Protein 7FBC (pdb70)

Solvent-accessible surface area: 20737 Å² total; per-residue (Å²): 182,19,110,137,34,42,0,30,0,26,4,40,28,88,56,1,60,85,4,1,39,111,8,0,118,115,1,41,86,76,62,58,34,118,23,46,31,72,86,36,98,121,0,29,71,84,0,35,126,50,8,73,90,21,54,13,0,0,0,0,3,50,39,0,43,74,0,0,24,6,20,87,79,52,12,18,12,108,13,111,8,66,85,76,14,62,98,114,1,31,94,32,0,10,68,1,0,81,49,96,55,105,21,4,0,1,0,3,6,3,76,0,0,2,1,0,28,9,101,105,48,13,94,124,34,10,159,40,2,78,75,3,38,68,48,2,51,116,12,96,90,151,69,66,16,0,2,38,2,3,3,35,70,9,41,16,2,2,2,2,1,0,8,45,34,2,51,0,6,99,88,49,111,22,126,30,52,36,132,45,6,2,1,47,49,83,6,0,60,23,0,0,58,33,0,15,55,3,25,145,98,165,33,13,108,30,119,8,50,65,74,86,4,35,48,7,1,22,141,16,76,0,0,0,7,3,10,1,28,112,4,20,74,78,4,81,116,45,84,22,84,29,8,14,34,55,5,2,38,10,114,62,87,47,2,58,0,1,0,14,1,20,0,0,0,6,1,37,48,3,66,4,82,151,52,0,68,69,0,0,18,78,33,2,4,37,60,134,4,0,81,26,5,26,159,55,73,112,27,14,0,0,0,4,60,60,18,4,118,92,18,33,150,39,98,66,19,30,8,0,15,97,0,0,93,83,17,21,25,22,1,6,15,70,23,9,82,28,0,65,162,4,0,94,55,2,2,40,24,3,13,57,63,161,62,90,18,80,44,1,1,43,39,2,36,59,58,0,26,52,40,1,12,32,46,73,0,80,56,19,0,96,70,1,39,125,47,147,68,118,77,28,41,63,35,0,92,34,0,46,68,0,53,172,74,61,98,22,63,98,132,54,10,51,43,3,6,0,0,0,0,41,117,12,68,49,33,40,89,123,28,29,157,47,4,60,17,60,81,110,69,11,59,181,5,33,61,106,0,116,145,46,18,34,53,57,89,93,104,182,200

InterPro domains:
  IPR006059 Bacterial-type extracellular solute-binding protein [PF01547] (46-314)
  IPR006060 Maltose/Cyclodextrin ABC transporter, substrate-binding protein [PR00181] (36-54)
  IPR006060 Maltose/Cyclodextrin ABC transporter, substrate-binding protein [PR00181] (70-88)
  IPR006060 Maltose/Cyclodextrin ABC transporter, substrate-binding protein [PR00181] (130-149)
  IPR006060 Maltose/Cyclodextrin ABC transporter, substrate-binding protein [PR00181] (151-170)
  IPR006060 Maltose/Cyclodextrin ABC transporter, substrate-binding protein [PR00181] (171-190)
  IPR006060 Maltose/Cyclodextrin ABC transporter, substrate-binding protein [PR00181] (233-252)
  IPR006060 Maltose/Cyclodextrin ABC transporter, substrate-binding protein [PR00181] (299-320)
  IPR006060 Maltose/Cyclodextrin ABC transporter, substrate-binding protein [PR00181] (357-376)
  IPR006061 Solute-binding family 1, conserved site [PS01037] (133-150)

Radius of gyration: 25.0 Å; Cα contacts (8 Å, |Δi|>4): 881; chains: 1; bounding box: 36×74×67 Å

GO terms:
  GO:0042597 periplasmic space (C, EXP)
  GO:0005515 protein binding (F, IPI)
  GO:0030288 outer membrane-bounded periplasmic space (C, IDA)
  GO:0015768 maltose transport (P, IDA)
  GO:1901982 maltose binding (F, IDA)
  GO:0034289 detection of maltose stimulus (P, IMP)
  GO:0042956 maltodextrin transmembrane transport (P, IMP)
  GO:0015768 maltose transport (P, IMP)
  GO:0060326 cell chemotaxis (P, IMP)
  GO:0042597 periplasmic space (C, IDA)
  GO:0006974 DNA damage response (P, IEP)
  GO:0015768 maltose transport (P, IGI)
  GO:0043190 ATP-binding cassette (ABC) transporter complex (C, IGI)
  GO:0055052 ATP-binding cassette (ABC) transporter complex, substrate-binding subunit-containing (C, IGI)
  GO:0008643 carbohydrate transport (P, IGI)
  GO:0042956 maltodextrin transmembrane transport (P, IDA)
  GO:0016020 membrane (C, IDA)

Secondary structure (DSSP, 8-state):
-PPTTSEEEE--TTS-HHHHHHHHHHHHHHHS--EEEE--TTHHHHHHHHHTTT-S-SEEEEEGGGHHHHHHTT-BPPP---HHHHTTB-HHHHTTSEETTEE-SEEEEEE--EEEEETTT-SS--SBGGGHHHHHHHHHTTT-EEE----SSHHHHHHHHHHTT-EEEEEETTEEEEEEEESSSHHHHHHHHHHHHHHHTTSS-TT--HHHHHHHHHTT-EEEEEE-GGGHHHHHHHT--EEEEPPPBBTTBPP--EEEEEEEEEBTT-TTHHHHHHHIIIIITSHHHHHHHHHHS---EESBHHHHHHHTTSHHHHHHHHHHHTSEEPP-STTHHHHHHHHHHHHHHHHTTSS-HHHHHHHHHHHHHHHHHHHHHHHHHHHHHTSS-HHHHHHHHHHHHHHHTT-S-TTTHHHHHHHHHHHTT---HHHHHHTT--HHHHHHHHHHHHHHHHHHHS---

Structure (mmCIF, N/CA/C/O backbone):
data_7FBC
#
_entry.id   7FBC
#
_cell.length_a   61.629
_cell.length_b   77.137
_cell.length_c   94.884
_cell.angle_alpha   90.000
_cell.angle_beta   90.000
_cell.angle_gamma   90.000
#
_symmetry.space_group_name_H-M   'P 21 21 21'
#
loop_
_entity.id
_entity.type
_entity.pdbx_description
1 polymer 'Maltodextrin-binding protein,De novo design protein D22'
2 water water
#
loop_
_atom_site.group_PDB
_atom_site.id
_atom_site.type_symbol
_atom_site.label_atom_id
_atom_site.label_alt_id
_atom_site.label_comp_id
_atom_site.label_asym_id
_atom_site.label_entity_id
_atom_site.label_seq_id
_atom_site.pdbx_PDB_ins_code
_atom_site.Cartn_x
_atom_site.Cartn_y
_atom_site.Cartn_z
_atom_site.occupancy
_atom_site.B_iso_or_equiv
_atom_site.auth_seq_id
_atom_site.auth_comp_id
_atom_site.auth_asym_id
_atom_site.auth_atom_id
_atom_site.pdbx_PDB_model_num
ATOM 1 N N . LYS A 1 1 ? 3.590 2.255 -22.511 1.00 41.82 2 LYS A N 1
ATOM 2 C CA . LYS A 1 1 ? 2.854 2.497 -21.272 1.00 37.48 2 LYS A CA 1
ATOM 3 C C . LYS A 1 1 ? 2.988 3.953 -20.821 1.00 39.19 2 LYS A C 1
ATOM 4 O O . LYS A 1 1 ? 1.998 4.667 -20.683 1.00 44.51 2 LYS A O 1
ATOM 10 N N . ILE A 1 2 ? 4.213 4.387 -20.556 1.00 40.50 3 ILE A N 1
ATOM 11 C CA . ILE A 1 2 ? 4.475 5.806 -20.349 1.00 25.27 3 ILE A CA 1
ATOM 12 C C . ILE A 1 2 ? 4.620 6.460 -21.713 1.00 28.23 3 ILE A C 1
ATOM 13 O O . ILE A 1 2 ? 5.355 5.962 -22.575 1.00 27.92 3 ILE A O 1
ATOM 18 N N . GLU A 1 3 ? 3.937 7.581 -21.910 1.00 27.02 4 GLU A N 1
ATOM 19 C CA . GLU A 1 3 ? 3.894 8.205 -23.225 1.00 27.96 4 GLU A CA 1
ATOM 20 C C . GLU A 1 3 ? 5.214 8.894 -23.570 1.00 22.94 4 GLU A C 1
ATOM 21 O O . GLU A 1 3 ? 5.724 9.709 -22.804 1.00 21.81 4 GLU A O 1
ATOM 27 N N . GLU A 1 4 ? 5.756 8.605 -24.746 1.00 25.23 5 GLU A N 1
ATOM 28 C CA . GLU A 1 4 ? 6.986 9.274 -25.159 1.00 23.60 5 GLU A CA 1
ATOM 29 C C . GLU A 1 4 ? 6.683 10.677 -25.667 1.00 22.48 5 GLU A C 1
ATOM 30 O O . GLU A 1 4 ? 5.672 10.893 -26.340 1.00 24.62 5 GLU A O 1
ATOM 36 N N . GLY A 1 5 ? 7.571 11.623 -25.367 1.00 20.71 6 GLY A N 1
ATOM 37 C CA . GLY A 1 5 ? 7.488 12.963 -25.940 1.00 25.36 6 GLY A CA 1
ATOM 38 C C . GLY A 1 5 ? 6.744 13.991 -25.111 1.00 26.05 6 GLY A C 1
ATOM 39 O O . GLY A 1 5 ? 6.481 15.095 -25.603 1.00 22.86 6 GLY A O 1
ATOM 40 N N . LYS A 1 6 ? 6.376 13.656 -23.876 1.00 20.61 7 LYS A N 1
ATOM 41 C CA . LYS A 1 6 ? 5.764 14.585 -22.937 1.00 22.34 7 LYS A CA 1
ATOM 42 C C . LYS A 1 6 ? 6.201 14.138 -21.553 1.00 22.82 7 LYS A C 1
ATOM 43 O O . LYS A 1 6 ? 6.879 13.119 -21.402 1.00 25.71 7 LYS A O 1
ATOM 49 N N . LEU A 1 7 ? 5.841 14.920 -20.541 1.00 19.76 8 LEU A N 1
ATOM 50 C CA . LEU A 1 7 ? 6.222 14.629 -19.167 1.00 16.29 8 LEU A CA 1
ATOM 51 C C . LEU A 1 7 ? 4.977 14.544 -18.309 1.00 19.44 8 LEU A C 1
ATOM 52 O O . LEU A 1 7 ? 4.148 15.452 -18.341 1.00 20.92 8 LEU A O 1
ATOM 57 N N . VAL A 1 8 ? 4.863 13.476 -17.525 1.00 16.24 9 VAL A N 1
ATOM 58 C CA . VAL A 1 8 ? 3.822 13.342 -16.512 1.00 17.67 9 VAL A CA 1
ATOM 59 C C . VAL A 1 8 ? 4.500 13.399 -15.149 1.00 19.27 9 VAL A C 1
ATOM 60 O O . VAL A 1 8 ? 5.510 12.710 -14.916 1.00 13.39 9 VAL A O 1
ATOM 64 N N . ILE A 1 9 ? 3.997 14.273 -14.270 1.00 13.15 10 ILE A N 1
ATOM 65 C CA . ILE A 1 9 ? 4.621 14.546 -12.976 1.00 14.77 10 ILE A CA 1
ATOM 66 C C . ILE A 1 9 ? 3.604 14.287 -11.880 1.00 22.84 10 ILE A C 1
ATOM 67 O O . ILE A 1 9 ? 2.471 14.774 -11.972 1.00 17.84 10 ILE A O 1
ATOM 72 N N . TRP A 1 10 ? 4.011 13.567 -10.827 1.00 14.04 11 TRP A N 1
ATOM 73 C CA . TRP A 1 10 ? 3.169 13.371 -9.647 1.00 14.77 11 TRP A CA 1
ATOM 74 C C . TRP A 1 10 ? 3.754 14.160 -8.480 1.00 17.23 11 TRP A C 1
ATOM 75 O O . TRP A 1 10 ? 4.971 14.095 -8.227 1.00 15.44 11 TRP A O 1
ATOM 86 N N . ILE A 1 11 ? 2.896 14.904 -7.779 1.00 13.25 12 ILE A N 1
ATOM 87 C CA . ILE A 1 11 ? 3.316 15.688 -6.616 1.00 13.02 12 ILE A CA 1
ATOM 88 C C . ILE A 1 11 ? 2.128 15.713 -5.666 1.00 15.00 12 ILE A C 1
ATOM 89 O O . ILE A 1 11 ? 0.979 15.643 -6.096 1.00 14.42 12 ILE A O 1
ATOM 94 N N . ASN A 1 12 ? 2.401 15.786 -4.373 1.00 14.66 13 ASN A N 1
ATOM 95 C CA . ASN A 1 12 ? 1.296 15.748 -3.420 1.00 16.45 13 ASN A CA 1
ATOM 96 C C . ASN A 1 12 ? 0.447 17.019 -3.514 1.00 17.65 13 ASN A C 1
ATOM 97 O O . ASN A 1 12 ? 0.944 18.104 -3.843 1.00 18.67 13 ASN A O 1
ATOM 102 N N . GLY A 1 13 ? -0.844 16.877 -3.192 1.00 16.95 14 GLY A N 1
ATOM 103 C CA . GLY A 1 13 ? -1.775 17.989 -3.270 1.00 18.04 14 GLY A CA 1
ATOM 104 C C . GLY A 1 13 ? -1.518 19.096 -2.264 1.00 20.48 14 GLY A C 1
ATOM 105 O O . GLY A 1 13 ? -2.116 20.171 -2.392 1.00 20.34 14 GLY A O 1
ATOM 106 N N . ASP A 1 14 ? -0.654 18.869 -1.278 1.00 18.43 15 ASP A N 1
ATOM 107 C CA . ASP A 1 14 ? -0.334 19.921 -0.320 1.00 17.56 15 ASP A CA 1
ATOM 108 C C . ASP A 1 14 ? 0.831 20.791 -0.794 1.00 25.69 15 ASP A C 1
ATOM 109 O O . ASP A 1 14 ? 1.309 21.643 -0.034 1.00 27.21 15 ASP A O 1
ATOM 114 N N . LYS A 1 15 ? 1.282 20.606 -2.035 1.00 20.20 16 LYS A N 1
ATOM 115 C CA . LYS A 1 15 ? 2.336 21.409 -2.647 1.00 16.26 16 LYS A CA 1
ATOM 116 C C . LYS A 1 15 ? 1.724 22.351 -3.682 1.00 15.17 16 LYS A C 1
ATOM 117 O O . LYS A 1 15 ? 0.525 22.308 -3.963 1.00 20.52 16 LYS A O 1
ATOM 123 N N . GLY A 1 16 ? 2.570 23.223 -4.240 1.00 14.95 17 GLY A N 1
ATOM 124 C CA . GLY A 1 16 ? 2.125 24.201 -5.218 1.00 16.31 17 GLY A CA 1
ATOM 125 C C . GLY A 1 16 ? 1.978 23.619 -6.613 1.00 18.46 17 GLY A C 1
ATOM 126 O O . GLY A 1 16 ? 2.726 23.997 -7.521 1.00 16.44 17 GLY A O 1
ATOM 127 N N . TYR A 1 17 ? 0.991 22.728 -6.806 1.00 15.02 18 TYR A N 1
ATOM 128 C CA . TYR A 1 17 ? 0.897 22.015 -8.077 1.00 20.08 18 TYR A CA 1
ATOM 129 C C . TYR A 1 17 ? 0.513 22.940 -9.236 1.00 18.12 18 TYR A C 1
ATOM 130 O O . TYR A 1 17 ? 0.940 22.704 -10.370 1.00 17.78 18 TYR A O 1
ATOM 139 N N . ASN A 1 18 ? -0.306 23.979 -8.995 1.00 17.69 19 ASN A N 1
ATOM 140 C CA . ASN A 1 18 ? -0.615 24.920 -10.073 1.00 18.45 19 ASN A CA 1
ATOM 141 C C . ASN A 1 18 ? 0.643 25.646 -10.528 1.00 22.94 19 ASN A C 1
ATOM 142 O O . ASN A 1 18 ? 0.848 25.871 -11.727 1.00 21.86 19 ASN A O 1
ATOM 147 N N . GLY A 1 19 ? 1.492 26.041 -9.579 1.00 15.94 20 GLY A N 1
ATOM 148 C CA . GLY A 1 19 ? 2.728 26.715 -9.958 1.00 16.35 20 GLY A CA 1
ATOM 149 C C . GLY A 1 19 ? 3.664 25.810 -10.737 1.00 17.54 20 GLY A C 1
ATOM 150 O O . GLY A 1 19 ? 4.324 26.247 -11.694 1.00 20.83 20 GLY A O 1
ATOM 151 N N . LEU A 1 20 ? 3.730 24.532 -10.346 1.00 16.72 21 LEU A N 1
ATOM 152 C CA . LEU A 1 20 ? 4.551 23.581 -11.094 1.00 16.22 21 LEU A CA 1
ATOM 153 C C . LEU A 1 20 ? 3.998 23.429 -12.499 1.00 17.16 21 LEU A C 1
ATOM 154 O O . LEU A 1 20 ? 4.751 23.354 -13.472 1.00 14.80 21 LEU A O 1
ATOM 159 N N . ALA A 1 21 ? 2.669 23.446 -12.619 1.00 17.68 22 ALA A N 1
ATOM 160 C CA . ALA A 1 21 ? 2.047 23.417 -13.931 1.00 17.81 22 ALA A CA 1
ATOM 161 C C . ALA A 1 21 ? 2.454 24.632 -14.760 1.00 16.89 22 ALA A C 1
ATOM 162 O O . ALA A 1 21 ? 2.647 24.509 -15.972 1.00 17.04 22 ALA A O 1
ATOM 164 N N . GLU A 1 22 ? 2.601 25.813 -14.125 1.00 16.35 23 GLU A N 1
ATOM 165 C CA . GLU A 1 22 ? 3.070 26.996 -14.860 1.00 17.58 23 GLU A CA 1
ATOM 166 C C . GLU A 1 22 ? 4.516 26.836 -15.343 1.00 18.80 23 GLU A C 1
ATOM 167 O O . GLU A 1 22 ? 4.874 27.274 -16.451 1.00 18.98 23 GLU A O 1
ATOM 173 N N . VAL A 1 23 ? 5.378 26.252 -14.518 1.00 15.18 24 VAL A N 1
ATOM 174 C CA . VAL A 1 23 ? 6.710 25.912 -15.033 1.00 15.68 24 VAL A CA 1
ATOM 175 C C . VAL A 1 23 ? 6.596 24.993 -16.252 1.00 15.11 24 VAL A C 1
ATOM 176 O O . VAL A 1 23 ? 7.328 25.151 -17.240 1.00 18.29 24 VAL A O 1
ATOM 180 N N . GLY A 1 24 ? 5.662 24.031 -16.207 1.00 16.73 25 GLY A N 1
ATOM 181 C CA . GLY A 1 24 ? 5.459 23.149 -17.354 1.00 17.04 25 GLY A CA 1
ATOM 182 C C . GLY A 1 24 ? 4.976 23.883 -18.595 1.00 18.79 25 GLY A C 1
ATOM 183 O O . GLY A 1 24 ? 5.361 23.547 -19.722 1.00 17.38 25 GLY A O 1
ATOM 184 N N . LYS A 1 25 ? 4.101 24.877 -18.411 1.00 19.38 26 LYS A N 1
ATOM 185 C CA . LYS A 1 25 ? 3.665 25.692 -19.546 1.00 19.60 26 LYS A CA 1
ATOM 186 C C . LYS A 1 25 ? 4.827 26.460 -20.171 1.00 20.56 26 LYS A C 1
ATOM 187 O O . LYS A 1 25 ? 4.897 26.612 -21.402 1.00 22.73 26 LYS A O 1
ATOM 193 N N . LYS A 1 26 ? 5.729 26.985 -19.345 1.00 20.74 27 LYS A N 1
ATOM 194 C CA . LYS A 1 26 ? 6.917 27.649 -19.888 1.00 20.32 27 LYS A CA 1
ATOM 195 C C . LYS A 1 26 ? 7.795 26.667 -20.668 1.00 20.77 27 LYS A C 1
ATOM 196 O O . LYS A 1 26 ? 8.261 26.967 -21.781 1.00 23.24 27 LYS A O 1
ATOM 202 N N . PHE A 1 27 ? 8.031 25.483 -20.091 1.00 19.70 28 PHE A N 1
ATOM 203 C CA . PHE A 1 27 ? 8.743 24.426 -20.809 1.00 18.91 28 PHE A CA 1
ATOM 204 C C . PHE A 1 27 ? 8.100 24.158 -22.167 1.00 21.40 28 PHE A C 1
ATOM 205 O O . PHE A 1 27 ? 8.789 24.080 -23.192 1.00 23.34 28 PHE A O 1
ATOM 213 N N . GLU A 1 28 ? 6.768 24.052 -22.193 1.00 19.32 29 GLU A N 1
ATOM 214 C CA . GLU A 1 28 ? 6.066 23.748 -23.441 1.00 20.98 29 GLU A CA 1
ATOM 215 C C . GLU A 1 28 ? 6.246 24.866 -24.459 1.00 23.10 29 GLU A C 1
ATOM 216 O O . GLU A 1 28 ? 6.509 24.612 -25.642 1.00 22.58 29 GLU A O 1
ATOM 222 N N . LYS A 1 29 ? 6.095 26.119 -24.011 1.00 28.48 30 LYS A N 1
ATOM 223 C CA . LYS A 1 29 ? 6.245 27.263 -24.909 1.00 24.34 30 LYS A CA 1
ATOM 224 C C . LYS A 1 29 ? 7.631 27.297 -25.531 1.00 27.68 30 LYS A C 1
ATOM 225 O O . LYS A 1 29 ? 7.784 27.662 -26.706 1.00 27.46 30 LYS A O 1
ATOM 227 N N . ASP A 1 30 ? 8.648 26.888 -24.771 1.00 21.26 31 ASP A N 1
ATOM 228 C CA . ASP A 1 30 ? 10.013 26.931 -25.275 1.00 27.86 31 ASP A CA 1
ATOM 229 C C . ASP A 1 30 ? 10.355 25.737 -26.163 1.00 35.83 31 ASP A C 1
ATOM 230 O O . ASP A 1 30 ? 11.168 25.877 -27.080 1.00 34.08 31 ASP A O 1
ATOM 235 N N . THR A 1 31 ? 9.770 24.558 -25.906 1.00 29.93 32 THR A N 1
ATOM 236 C CA . THR A 1 31 ? 10.241 23.316 -26.514 1.00 31.69 32 THR A CA 1
ATOM 237 C C . THR A 1 31 ? 9.208 22.576 -27.356 1.00 31.61 32 THR A C 1
ATOM 238 O O . THR A 1 31 ? 9.596 21.735 -28.170 1.00 33.35 32 THR A O 1
ATOM 242 N N . GLY A 1 32 ? 7.923 22.830 -27.170 1.00 31.14 33 GLY A N 1
ATOM 243 C CA . GLY A 1 32 ? 6.904 21.987 -27.757 1.00 32.20 33 GLY A CA 1
ATOM 244 C C . GLY A 1 32 ? 6.517 20.781 -26.917 1.00 28.33 33 GLY A C 1
ATOM 245 O O . GLY A 1 32 ? 5.543 20.099 -27.261 1.00 30.88 33 GLY A O 1
ATOM 246 N N . ILE A 1 33 ? 7.228 20.510 -25.824 1.00 22.89 34 ILE A N 1
ATOM 247 C CA . ILE A 1 33 ? 6.972 19.340 -24.983 1.00 24.50 34 ILE A CA 1
ATOM 248 C C . ILE A 1 33 ? 5.933 19.690 -23.916 1.00 22.90 34 ILE A C 1
ATOM 249 O O . ILE A 1 33 ? 6.169 20.557 -23.072 1.00 23.33 34 ILE A O 1
ATOM 254 N N . LYS A 1 34 ? 4.795 18.993 -23.925 1.00 21.32 35 LYS A N 1
ATOM 255 C CA . LYS A 1 34 ? 3.735 19.245 -22.951 1.00 20.51 35 LYS A CA 1
ATOM 256 C C . LYS A 1 34 ? 4.040 18.561 -21.619 1.00 21.77 35 LYS A C 1
ATOM 257 O O . LYS A 1 34 ? 4.724 17.533 -21.566 1.00 22.43 35 LYS A O 1
ATOM 263 N N . VAL A 1 35 ? 3.552 19.168 -20.535 1.00 18.79 36 VAL A N 1
ATOM 264 C CA . VAL A 1 35 ? 3.783 18.702 -19.170 1.00 19.12 36 VAL A CA 1
ATOM 265 C C . VAL A 1 35 ? 2.441 18.586 -18.468 1.00 20.56 36 VAL A C 1
ATOM 266 O O . VAL A 1 35 ? 1.665 19.549 -18.447 1.00 19.20 36 VAL A O 1
ATOM 270 N N . THR A 1 36 ? 2.179 17.425 -17.870 1.00 15.50 37 THR A N 1
ATOM 271 C CA . THR A 1 36 ? 0.959 17.169 -17.115 1.00 17.04 37 THR A CA 1
ATOM 272 C C . THR A 1 36 ? 1.324 16.982 -15.650 1.00 19.44 37 THR A C 1
ATOM 273 O O . THR A 1 36 ? 2.137 16.115 -15.326 1.00 18.62 37 THR A O 1
ATOM 277 N N . VAL A 1 37 ? 0.743 17.792 -14.768 1.00 14.36 38 VAL A N 1
ATOM 278 C CA . VAL A 1 37 ? 0.978 17.669 -13.335 1.00 15.65 38 VAL A CA 1
ATOM 279 C C . VAL A 1 37 ? -0.276 17.053 -12.723 1.00 21.05 38 VAL A C 1
ATOM 280 O O . VAL A 1 37 ? -1.390 17.528 -12.979 1.00 20.09 38 VAL A O 1
ATOM 284 N N . GLU A 1 38 ? -0.103 15.975 -11.952 1.00 15.94 39 GLU A N 1
ATOM 285 C CA . GLU A 1 38 ? -1.202 15.314 -11.254 1.00 17.76 39 GLU A CA 1
ATOM 286 C C . GLU A 1 38 ? -0.864 15.201 -9.773 1.00 17.61 39 GLU A C 1
ATOM 287 O O . GLU A 1 38 ? 0.312 15.145 -9.390 1.00 16.54 39 GLU A O 1
ATOM 293 N N . HIS A 1 39 ? -1.897 15.204 -8.921 1.00 13.84 40 HIS A N 1
ATOM 294 C CA . HIS A 1 39 ? -1.695 15.079 -7.475 1.00 15.79 40 HIS A CA 1
ATOM 295 C C . HIS A 1 39 ? -2.593 13.989 -6.900 1.00 22.05 40 HIS A C 1
ATOM 296 O O . HIS A 1 39 ? -3.451 14.254 -6.050 1.00 20.68 40 HIS A O 1
ATOM 303 N N . PRO A 1 40 ? -2.401 12.736 -7.322 1.00 23.15 41 PRO A N 1
ATOM 304 C CA . PRO A 1 40 ? -3.219 11.649 -6.775 1.00 22.96 41 PRO A CA 1
ATOM 305 C C . PRO A 1 40 ? -2.909 11.397 -5.307 1.00 16.00 41 PRO A C 1
ATOM 306 O O . PRO A 1 40 ? -1.798 11.639 -4.832 1.00 15.94 41 PRO A O 1
ATOM 310 N N . ASP A 1 41 ? -3.920 10.925 -4.569 1.00 20.21 42 ASP A N 1
ATOM 311 C CA . ASP A 1 41 ? -3.687 10.580 -3.170 1.00 22.27 42 ASP A CA 1
ATOM 312 C C . ASP A 1 41 ? -2.896 9.276 -3.081 1.00 18.93 42 ASP A C 1
ATOM 313 O O . ASP A 1 41 ? -2.979 8.424 -3.961 1.00 21.37 42 ASP A O 1
ATOM 318 N N . LYS A 1 42 ? -2.111 9.144 -2.009 1.00 21.75 43 LYS A N 1
ATOM 319 C CA . LYS A 1 42 ? -1.229 7.990 -1.784 1.00 23.44 43 LYS A CA 1
ATOM 320 C C . LYS A 1 42 ? -0.305 7.722 -2.976 1.00 22.20 43 LYS A C 1
ATOM 321 O O . LYS A 1 42 ? -0.016 6.565 -3.334 1.00 17.67 43 LYS A O 1
ATOM 327 N N . LEU A 1 43 ? 0.186 8.802 -3.588 1.00 19.97 44 LEU A N 1
ATOM 328 C CA . LEU A 1 43 ? 1.102 8.612 -4.709 1.00 20.62 44 LEU A CA 1
ATOM 329 C C . LEU A 1 43 ? 2.359 7.877 -4.260 1.00 18.03 44 LEU A C 1
ATOM 330 O O . LEU A 1 43 ? 2.995 7.181 -5.071 1.00 20.10 44 LEU A O 1
ATOM 335 N N . GLU A 1 44 ? 2.715 7.990 -2.977 1.00 16.75 45 GLU A N 1
ATOM 336 C CA . GLU A 1 44 ? 3.948 7.367 -2.500 1.00 20.58 45 GLU A CA 1
ATOM 337 C C . GLU A 1 44 ? 3.805 5.856 -2.394 1.00 23.74 45 GLU A C 1
ATOM 338 O O . GLU A 1 44 ? 4.822 5.149 -2.358 1.00 22.40 45 GLU A O 1
ATOM 344 N N . GLU A 1 45 ? 2.564 5.352 -2.332 1.00 17.20 46 GLU A N 1
ATOM 345 C CA . GLU A 1 45 ? 2.291 3.925 -2.430 1.00 19.55 46 GLU A CA 1
ATOM 346 C C . GLU A 1 45 ? 1.893 3.499 -3.831 1.00 22.82 46 GLU A C 1
ATOM 347 O O . GLU A 1 45 ? 2.185 2.366 -4.231 1.00 24.32 46 GLU A O 1
ATOM 353 N N . LYS A 1 46 ? 1.233 4.377 -4.591 1.00 15.89 47 LYS A N 1
ATOM 354 C CA . LYS A 1 46 ? 0.866 4.023 -5.955 1.00 18.38 47 LYS A CA 1
ATOM 355 C C . LYS A 1 46 ? 2.112 3.896 -6.823 1.00 18.82 47 LYS A C 1
ATOM 356 O O . LYS A 1 46 ? 2.189 3.023 -7.689 1.00 19.45 47 LYS A O 1
ATOM 362 N N . PHE A 1 47 ? 3.086 4.772 -6.602 1.00 21.74 48 PHE A N 1
ATOM 363 C CA . PHE A 1 47 ? 4.282 4.754 -7.441 1.00 19.72 48 PHE A CA 1
ATOM 364 C C . PHE A 1 47 ? 4.976 3.400 -7.433 1.00 18.79 48 PHE A C 1
ATOM 365 O O . PHE A 1 47 ? 5.202 2.851 -8.519 1.00 18.45 48 PHE A O 1
ATOM 373 N N . PRO A 1 48 ? 5.330 2.798 -6.297 1.00 21.34 49 PRO A N 1
ATOM 374 C CA . PRO A 1 48 ? 6.023 1.497 -6.395 1.00 24.99 49 PRO A CA 1
ATOM 375 C C . PRO A 1 48 ? 5.184 0.430 -7.081 1.00 29.93 49 PRO A C 1
ATOM 376 O O . PRO A 1 48 ? 5.715 -0.377 -7.868 1.00 27.61 49 PRO A O 1
ATOM 380 N N . GLN A 1 49 ? 3.863 0.476 -6.895 1.00 21.35 50 GLN A N 1
ATOM 381 C CA . GLN A 1 49 ? 2.994 -0.507 -7.520 1.00 20.14 50 GLN A CA 1
ATOM 382 C C . GLN A 1 49 ? 2.979 -0.386 -9.042 1.00 24.05 50 GLN A C 1
ATOM 383 O O . GLN A 1 49 ? 3.055 -1.400 -9.739 1.00 26.46 50 GLN A O 1
ATOM 389 N N . VAL A 1 50 ? 2.855 0.831 -9.585 1.00 20.72 51 VAL A N 1
ATOM 390 C CA . VAL A 1 50 ? 2.751 0.959 -11.040 1.00 23.39 51 VAL A CA 1
ATOM 391 C C . VAL A 1 50 ? 4.135 0.959 -11.687 1.00 16.83 51 VAL A C 1
ATOM 392 O O . VAL A 1 50 ? 4.328 0.385 -12.762 1.00 22.55 51 VAL A O 1
ATOM 396 N N . ALA A 1 51 ? 5.114 1.583 -11.042 1.00 20.40 52 ALA A N 1
ATOM 397 C CA . ALA A 1 51 ? 6.452 1.620 -11.610 1.00 18.22 52 ALA A CA 1
ATOM 398 C C . ALA A 1 51 ? 7.066 0.225 -11.674 1.00 21.04 52 ALA A C 1
ATOM 399 O O . ALA A 1 51 ? 7.939 -0.009 -12.523 1.00 24.03 52 ALA A O 1
ATOM 401 N N . ALA A 1 52 ? 6.612 -0.712 -10.818 1.00 20.29 53 ALA A N 1
ATOM 402 C CA . ALA A 1 52 ? 7.146 -2.068 -10.879 1.00 26.34 53 ALA A CA 1
ATOM 403 C C . ALA A 1 52 ? 6.927 -2.717 -12.242 1.00 30.39 53 ALA A C 1
ATOM 404 O O . ALA A 1 52 ? 7.724 -3.568 -12.646 1.00 28.19 53 ALA A O 1
ATOM 406 N N . THR A 1 53 ? 5.866 -2.336 -12.965 1.00 21.68 54 THR A N 1
ATOM 407 C CA . THR A 1 53 ? 5.574 -2.903 -14.276 1.00 21.90 54 THR A CA 1
ATOM 408 C C . THR A 1 53 ? 5.897 -1.929 -15.402 1.00 24.06 54 THR A C 1
ATOM 409 O O . THR A 1 53 ? 5.464 -2.132 -16.545 1.00 25.51 54 THR A O 1
ATOM 413 N N . GLY A 1 54 ? 6.646 -0.873 -15.101 1.00 24.05 55 GLY A N 1
ATOM 414 C CA . GLY A 1 54 ? 7.043 0.067 -16.121 1.00 24.58 55 GLY A CA 1
ATOM 415 C C . GLY A 1 54 ? 6.049 1.164 -16.423 1.00 22.89 55 GLY A C 1
ATOM 416 O O . GLY A 1 54 ? 6.225 1.861 -17.427 1.00 25.35 55 GLY A O 1
ATOM 417 N N . ASP A 1 55 ? 5.008 1.352 -15.593 1.00 22.13 56 ASP A N 1
ATOM 418 C CA . ASP A 1 55 ? 4.064 2.448 -15.800 1.00 20.47 56 ASP A CA 1
ATOM 419 C C . ASP A 1 55 ? 4.288 3.530 -14.734 1.00 20.93 56 ASP A C 1
ATOM 420 O O . ASP A 1 55 ? 5.285 3.526 -13.993 1.00 18.56 56 ASP A O 1
ATOM 425 N N . GLY A 1 56 ? 3.377 4.499 -14.675 1.00 19.25 57 GLY A N 1
ATOM 426 C CA . GLY A 1 56 ? 3.478 5.573 -13.719 1.00 20.44 57 GLY A CA 1
ATOM 427 C C . GLY A 1 56 ? 3.966 6.865 -14.342 1.00 17.05 57 GLY A C 1
ATOM 428 O O . GLY A 1 56 ? 4.084 6.988 -15.569 1.00 20.50 57 GLY A O 1
ATOM 429 N N . PRO A 1 57 ? 4.303 7.840 -13.505 1.00 14.39 58 PRO A N 1
ATOM 430 C CA . PRO A 1 57 ? 4.729 9.143 -14.015 1.00 14.62 58 PRO A CA 1
ATOM 431 C C . PRO A 1 57 ? 6.177 9.096 -14.479 1.00 14.05 58 PRO A C 1
ATOM 432 O O . PRO A 1 57 ? 6.938 8.217 -14.084 1.00 16.22 58 PRO A O 1
ATOM 436 N N . ASP A 1 58 ? 6.575 10.113 -15.263 1.00 13.96 59 ASP A N 1
ATOM 437 C CA . ASP A 1 58 ? 8.003 10.287 -15.543 1.00 13.90 59 ASP A CA 1
ATOM 438 C C . ASP A 1 58 ? 8.758 10.764 -14.317 1.00 14.77 59 ASP A C 1
ATOM 439 O O . ASP A 1 58 ? 9.911 10.368 -14.102 1.00 13.91 59 ASP A O 1
ATOM 444 N N . ILE A 1 59 ? 8.150 11.656 -13.529 1.00 14.02 60 ILE A N 1
ATOM 445 C CA . ILE A 1 59 ? 8.810 12.312 -12.401 1.00 14.94 60 ILE A CA 1
ATOM 446 C C . ILE A 1 59 ? 7.899 12.194 -11.190 1.00 17.98 60 ILE A C 1
ATOM 447 O O . ILE A 1 59 ? 6.691 12.456 -11.295 1.00 12.58 60 ILE A O 1
ATOM 452 N N . ILE A 1 60 ? 8.467 11.830 -10.048 1.00 13.27 61 ILE A N 1
ATOM 453 C CA . ILE A 1 60 ? 7.714 11.766 -8.796 1.00 13.27 61 ILE A CA 1
ATOM 454 C C . ILE A 1 60 ? 8.378 12.680 -7.778 1.00 15.16 61 ILE A C 1
ATOM 455 O O . ILE A 1 60 ? 9.604 12.623 -7.590 1.00 13.27 61 ILE A O 1
ATOM 460 N N . PHE A 1 61 ? 7.570 13.530 -7.128 1.00 11.38 62 PHE A N 1
ATOM 461 C CA . PHE A 1 61 ? 8.005 14.401 -6.031 1.00 14.15 62 PHE A CA 1
ATOM 462 C C . PHE A 1 61 ? 7.538 13.827 -4.699 1.00 12.45 62 PHE A C 1
ATOM 463 O O . PHE A 1 61 ? 6.340 13.612 -4.514 1.00 14.26 62 PHE A O 1
ATOM 471 N N . TRP A 1 62 ? 8.469 13.658 -3.752 1.00 13.89 63 TRP A N 1
ATOM 472 C CA . TRP A 1 62 ? 8.086 13.163 -2.426 1.00 13.79 63 TRP A CA 1
ATOM 473 C C . TRP A 1 62 ? 9.224 13.432 -1.451 1.00 14.72 63 TRP A C 1
ATOM 474 O O . TRP A 1 62 ? 10.344 13.757 -1.847 1.00 13.29 63 TRP A O 1
ATOM 485 N N . ALA A 1 63 ? 8.915 13.294 -0.160 1.00 15.78 64 ALA A N 1
ATOM 486 C CA . ALA A 1 63 ? 9.953 13.299 0.858 1.00 20.42 64 ALA A CA 1
ATOM 487 C C . ALA A 1 63 ? 11.082 12.336 0.484 1.00 13.10 64 ALA A C 1
ATOM 488 O O . ALA A 1 63 ? 10.840 11.206 0.049 1.00 15.00 64 ALA A O 1
ATOM 490 N N . HIS A 1 64 ? 12.331 12.784 0.663 1.00 15.41 65 HIS A N 1
ATOM 491 C CA . HIS A 1 64 ? 13.486 11.995 0.228 1.00 12.80 65 HIS A CA 1
ATOM 492 C C . HIS A 1 64 ? 13.567 10.630 0.904 1.00 14.24 65 HIS A C 1
ATOM 493 O O . HIS A 1 64 ? 14.184 9.713 0.347 1.00 16.80 65 HIS A O 1
ATOM 500 N N . ASP A 1 65 ? 12.940 10.462 2.076 1.00 11.48 66 ASP A N 1
ATOM 501 C CA . ASP A 1 65 ? 13.190 9.248 2.856 1.00 21.58 66 ASP A CA 1
ATOM 502 C C . ASP A 1 65 ? 12.671 7.987 2.169 1.00 25.11 66 ASP A C 1
ATOM 503 O O . ASP A 1 65 ? 13.213 6.900 2.414 1.00 25.90 66 ASP A O 1
ATOM 508 N N . ARG A 1 66 ? 11.645 8.099 1.306 1.00 17.62 67 ARG A N 1
ATOM 509 C CA . ARG A 1 66 ? 11.107 6.943 0.576 1.00 18.12 67 ARG A CA 1
ATOM 510 C C . ARG A 1 66 ? 11.974 6.495 -0.600 1.00 20.20 67 ARG A C 1
ATOM 511 O O . ARG A 1 66 ? 11.843 5.342 -1.060 1.00 18.72 67 ARG A O 1
ATOM 519 N N . PHE A 1 67 ? 12.877 7.360 -1.080 1.00 17.64 68 PHE A N 1
ATOM 520 C CA . PHE A 1 67 ? 13.517 7.083 -2.360 1.00 18.20 68 PHE A CA 1
ATOM 521 C C . PHE A 1 67 ? 14.550 5.975 -2.248 1.00 16.21 68 PHE A C 1
ATOM 522 O O . PHE A 1 67 ? 14.796 5.262 -3.226 1.00 18.61 68 PHE A O 1
ATOM 530 N N . GLY A 1 68 ? 15.142 5.781 -1.068 1.00 16.85 69 GLY A N 1
ATOM 531 C CA . GLY A 1 68 ? 16.021 4.638 -0.907 1.00 19.02 69 GLY A CA 1
ATOM 532 C C . GLY A 1 68 ? 15.296 3.348 -1.222 1.00 21.79 69 GLY A C 1
ATOM 533 O O . GLY A 1 68 ? 15.774 2.527 -2.020 1.00 23.20 69 GLY A O 1
ATOM 534 N N . GLY A 1 69 ? 14.090 3.194 -0.663 1.00 19.54 70 GLY A N 1
ATOM 535 C CA . GLY A 1 69 ? 13.312 2.008 -0.951 1.00 18.97 70 GLY A CA 1
ATOM 536 C C . GLY A 1 69 ? 13.008 1.877 -2.427 1.00 17.01 70 GLY A C 1
ATOM 537 O O . GLY A 1 69 ? 13.175 0.797 -3.017 1.00 21.91 70 GLY A O 1
ATOM 538 N N . TYR A 1 70 ? 12.630 2.988 -3.066 1.00 18.53 71 TYR A N 1
ATOM 539 C CA . TYR A 1 70 ? 12.336 2.919 -4.493 1.00 15.66 71 TYR A CA 1
ATOM 540 C C . TYR A 1 70 ? 13.577 2.510 -5.258 1.00 15.15 71 TYR A C 1
ATOM 541 O O . TYR A 1 70 ? 13.506 1.722 -6.209 1.00 16.69 71 TYR A O 1
ATOM 550 N N . ALA A 1 71 ? 14.734 3.043 -4.852 1.00 16.21 72 ALA A N 1
ATOM 551 C CA . ALA A 1 71 ? 15.947 2.700 -5.581 1.00 19.76 72 ALA A CA 1
ATOM 552 C C . ALA A 1 71 ? 16.287 1.235 -5.374 1.00 18.11 72 ALA A C 1
ATOM 553 O O . ALA A 1 71 ? 16.722 0.558 -6.315 1.00 16.92 72 ALA A O 1
ATOM 555 N N . GLN A 1 72 ? 16.051 0.713 -4.158 1.00 16.61 73 GLN A N 1
ATOM 556 C CA . GLN A 1 72 ? 16.313 -0.702 -3.908 1.00 21.43 73 GLN A CA 1
ATOM 557 C C . GLN A 1 72 ? 15.527 -1.581 -4.865 1.00 23.39 73 GLN A C 1
ATOM 558 O O . GLN A 1 72 ? 16.019 -2.631 -5.303 1.00 20.72 73 GLN A O 1
ATOM 564 N N . SER A 1 73 ? 14.301 -1.178 -5.193 1.00 17.61 74 SER A N 1
ATOM 565 C CA . SER A 1 73 ? 13.459 -1.956 -6.097 1.00 20.74 74 SER A CA 1
ATOM 566 C C . SER A 1 73 ? 13.756 -1.699 -7.569 1.00 21.58 74 SER A C 1
ATOM 567 O O . SER A 1 73 ? 13.064 -2.258 -8.425 1.00 24.16 74 SER A O 1
ATOM 5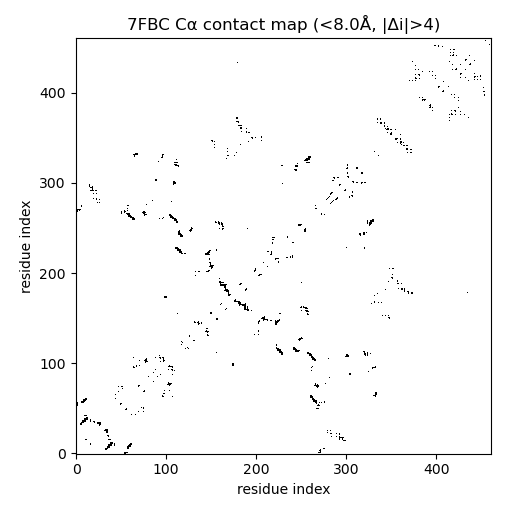70 N N . GLY A 1 74 ? 14.746 -0.872 -7.887 1.00 17.03 75 GLY A N 1
ATOM 571 C CA . GLY A 1 74 ? 15.060 -0.596 -9.281 1.00 16.90 75 GLY A CA 1
ATOM 572 C C . GLY A 1 74 ? 14.084 0.337 -9.973 1.00 16.45 75 GLY A C 1
ATOM 573 O O . GLY A 1 74 ? 13.968 0.295 -11.202 1.00 18.02 75 GLY A O 1
ATOM 574 N N . LEU A 1 75 ? 13.356 1.163 -9.219 1.00 15.79 76 LEU A N 1
ATOM 575 C CA . LEU A 1 75 ? 12.280 1.982 -9.770 1.00 15.45 76 LEU A CA 1
ATOM 576 C C . LEU A 1 75 ? 12.737 3.356 -10.245 1.00 20.20 76 LEU A C 1
ATOM 577 O O . LEU A 1 75 ? 11.962 4.045 -10.919 1.00 14.76 76 LEU A O 1
ATOM 582 N N . LEU A 1 76 ? 13.972 3.774 -9.921 1.00 15.82 77 LEU A N 1
ATOM 583 C CA . LEU A 1 76 ? 14.444 5.117 -10.231 1.00 14.28 77 LEU A CA 1
ATOM 584 C C . LEU A 1 76 ? 15.592 5.092 -11.239 1.00 21.24 77 LEU A C 1
ATOM 585 O O . LEU A 1 76 ? 16.445 4.196 -11.208 1.00 20.08 77 LEU A O 1
ATOM 590 N N . ALA A 1 77 ? 15.585 6.056 -12.156 1.00 15.45 78 ALA A N 1
ATOM 591 C CA . ALA A 1 77 ? 16.771 6.323 -12.957 1.00 16.46 78 ALA A CA 1
ATOM 592 C C . ALA A 1 77 ? 17.837 6.997 -12.100 1.00 15.61 78 ALA A C 1
ATOM 593 O O . ALA A 1 77 ? 17.542 7.871 -11.298 1.00 22.75 78 ALA A O 1
ATOM 595 N N . GLU A 1 78 ? 19.102 6.609 -12.263 1.00 21.49 79 GLU A N 1
ATOM 596 C CA . GLU A 1 78 ? 20.138 7.357 -11.570 1.00 22.38 79 GLU A CA 1
ATOM 597 C C . GLU A 1 78 ? 20.378 8.659 -12.330 1.00 21.05 79 GLU A C 1
ATOM 598 O O . GLU A 1 78 ? 20.293 8.691 -13.556 1.00 24.01 79 GLU A O 1
ATOM 604 N N . ILE A 1 79 ? 20.608 9.746 -11.614 1.00 20.94 80 ILE A N 1
ATOM 605 C CA . ILE A 1 79 ? 20.741 11.048 -12.263 1.00 17.02 80 ILE A CA 1
ATOM 606 C C . ILE A 1 79 ? 22.221 11.399 -12.346 1.00 20.72 80 ILE A C 1
ATOM 607 O O . ILE A 1 79 ? 23.039 10.916 -11.567 1.00 20.80 80 ILE A O 1
ATOM 612 N N . THR A 1 80 ? 22.579 12.241 -13.320 1.00 19.95 81 THR A N 1
ATOM 613 C CA . THR A 1 80 ? 23.974 12.646 -13.526 1.00 17.97 81 THR A CA 1
ATOM 614 C C . THR A 1 80 ? 24.057 14.149 -13.779 1.00 16.42 81 THR A C 1
ATOM 615 O O . THR A 1 80 ? 24.511 14.593 -14.843 1.00 20.01 81 THR A O 1
ATOM 619 N N . PRO A 1 81 ? 23.682 14.963 -12.796 1.00 18.99 82 PRO A N 1
ATOM 620 C CA . PRO A 1 81 ? 23.926 16.407 -12.916 1.00 16.05 82 PRO A CA 1
ATOM 621 C C . PRO A 1 81 ? 25.420 16.680 -13.004 1.00 18.11 82 PRO A C 1
ATOM 622 O O . PRO A 1 81 ? 26.223 16.058 -12.308 1.00 19.26 82 PRO A O 1
ATOM 626 N N . ALA A 1 82 ? 25.786 17.618 -13.870 1.00 18.33 83 ALA A N 1
ATOM 627 C CA . ALA A 1 82 ? 27.175 18.052 -13.954 1.00 15.50 83 ALA A CA 1
ATOM 628 C C . ALA A 1 82 ? 27.596 18.784 -12.681 1.00 20.22 83 ALA A C 1
ATOM 629 O O . ALA A 1 82 ? 26.772 19.245 -11.888 1.00 19.23 83 ALA A O 1
ATOM 631 N N . ALA A 1 83 ? 28.911 18.881 -12.488 1.00 18.20 84 ALA A N 1
ATOM 632 C CA . ALA A 1 83 ? 29.444 19.544 -11.303 1.00 17.54 84 ALA A CA 1
ATOM 633 C C . ALA A 1 83 ? 28.883 20.961 -11.145 1.00 19.10 84 ALA A C 1
ATOM 634 O O . ALA A 1 83 ? 28.521 21.380 -10.029 1.00 20.67 84 ALA A O 1
ATOM 636 N N . ALA A 1 84 ? 28.814 21.719 -12.253 1.00 19.37 85 ALA A N 1
ATOM 637 C CA . ALA A 1 84 ? 28.339 23.104 -12.175 1.00 20.71 85 ALA A CA 1
ATOM 638 C C . ALA A 1 84 ? 26.904 23.165 -11.670 1.00 23.48 85 ALA A C 1
ATOM 639 O O . ALA A 1 84 ? 26.534 24.087 -10.932 1.00 18.32 85 ALA A O 1
ATOM 641 N N . PHE A 1 85 ? 26.063 22.217 -12.094 1.00 20.13 86 PHE A N 1
ATOM 642 C CA . PHE A 1 85 ? 24.693 22.212 -11.589 1.00 14.68 86 PHE A CA 1
ATOM 643 C C . PHE A 1 85 ? 24.652 21.773 -10.131 1.00 18.89 86 PHE A C 1
ATOM 644 O O . PHE A 1 85 ? 23.918 22.350 -9.318 1.00 16.77 86 PHE A O 1
ATOM 652 N N . GLN A 1 86 ? 25.441 20.760 -9.764 1.00 14.76 87 GLN A N 1
ATOM 653 C CA . GLN A 1 86 ? 25.454 20.346 -8.364 1.00 15.16 87 GLN A CA 1
ATOM 654 C C . GLN A 1 86 ? 25.816 21.516 -7.449 1.00 17.58 87 GLN A C 1
ATOM 655 O O . GLN A 1 86 ? 25.254 21.656 -6.352 1.00 17.05 87 GLN A O 1
ATOM 661 N N . ASP A 1 87 ? 26.719 22.388 -7.902 1.00 15.41 88 ASP A N 1
ATOM 662 C CA . ASP A 1 87 ? 27.142 23.532 -7.085 1.00 16.16 88 ASP A CA 1
ATOM 663 C C . ASP A 1 87 ? 26.024 24.540 -6.834 1.00 19.54 88 ASP A C 1
ATOM 664 O O . ASP A 1 87 ? 26.154 25.400 -5.947 1.00 17.50 88 ASP A O 1
ATOM 669 N N . LYS A 1 88 ? 24.925 24.452 -7.568 1.00 14.76 89 LYS A N 1
ATOM 670 C CA . LYS A 1 88 ? 23.854 25.420 -7.374 1.00 14.35 89 LYS A CA 1
ATOM 671 C C . LYS A 1 88 ? 22.940 25.077 -6.208 1.00 19.36 89 LYS A C 1
ATOM 672 O O . LYS A 1 88 ? 22.134 25.930 -5.809 1.00 16.93 89 LYS A O 1
ATOM 678 N N . LEU A 1 89 ? 22.996 23.856 -5.679 1.00 13.44 90 LEU A N 1
ATOM 679 C CA . LEU A 1 89 ? 22.187 23.478 -4.523 1.00 11.55 90 LEU A CA 1
ATOM 680 C C . LEU A 1 89 ? 23.077 23.337 -3.294 1.00 15.92 90 LEU A C 1
ATOM 681 O O . LEU A 1 89 ? 24.271 23.059 -3.418 1.00 18.91 90 LEU A O 1
ATOM 686 N N . TYR A 1 90 ? 22.500 23.504 -2.105 1.00 16.16 91 TYR A N 1
ATOM 687 C CA . TYR A 1 90 ? 23.299 23.325 -0.884 1.00 20.04 91 TYR A CA 1
ATOM 688 C C . TYR A 1 90 ? 23.877 21.913 -0.833 1.00 19.09 91 TYR A C 1
ATOM 689 O O . TYR A 1 90 ? 23.130 20.936 -0.986 1.00 18.04 91 TYR A O 1
ATOM 698 N N . PRO A 1 91 ? 25.184 21.755 -0.587 1.00 19.99 92 PRO A N 1
ATOM 699 C CA . PRO A 1 91 ? 25.787 20.416 -0.723 1.00 21.21 92 PRO A CA 1
ATOM 700 C C . PRO A 1 91 ? 25.177 19.396 0.205 1.00 19.13 92 PRO A C 1
ATOM 701 O O . PRO A 1 91 ? 25.050 18.218 -0.169 1.00 19.97 92 PRO A O 1
ATOM 705 N N . PHE A 1 92 ? 24.723 19.808 1.394 1.00 17.19 93 PHE A N 1
ATOM 706 C CA . PHE A 1 92 ? 24.137 18.817 2.282 1.00 20.76 93 PHE A CA 1
ATOM 707 C C . PHE A 1 92 ? 22.807 18.277 1.768 1.00 22.36 93 PHE A C 1
ATOM 708 O O . PHE A 1 92 ? 22.396 17.202 2.208 1.00 26.94 93 PHE A O 1
ATOM 716 N N . THR A 1 93 ? 22.130 18.965 0.828 1.00 19.74 94 THR A N 1
ATOM 717 C CA . THR A 1 93 ? 20.887 18.412 0.298 1.00 16.00 94 THR A CA 1
ATOM 718 C C . THR A 1 93 ? 21.149 17.248 -0.647 1.00 19.77 94 THR A C 1
ATOM 719 O O . THR A 1 93 ? 20.305 16.353 -0.765 1.00 16.12 94 THR A O 1
ATOM 723 N N . TRP A 1 94 ? 22.308 17.231 -1.316 1.00 20.50 95 TRP A N 1
ATOM 724 C CA . TRP A 1 94 ? 22.660 16.058 -2.103 1.00 17.37 95 TRP A CA 1
ATOM 725 C C . TRP A 1 94 ? 22.890 14.852 -1.206 1.00 16.05 95 TRP A C 1
ATOM 726 O O . TRP A 1 94 ? 22.694 13.720 -1.649 1.00 20.88 95 TRP A O 1
ATOM 737 N N . ASP A 1 95 ? 23.280 15.072 0.063 1.00 18.71 96 ASP A N 1
ATOM 738 C CA . ASP A 1 95 ? 23.426 13.957 1.002 1.00 21.03 96 ASP A CA 1
ATOM 739 C C . ASP A 1 95 ? 22.098 13.265 1.293 1.00 23.64 96 ASP A C 1
ATOM 740 O O . ASP A 1 95 ? 22.098 12.163 1.856 1.00 25.74 96 ASP A O 1
ATOM 745 N N . ALA A 1 96 ? 20.976 13.875 0.919 1.00 15.57 97 ALA A N 1
ATOM 746 C CA . ALA A 1 96 ? 19.659 13.290 1.120 1.00 13.52 97 ALA A CA 1
ATOM 747 C C . ALA A 1 96 ? 19.226 12.361 -0.014 1.00 17.59 97 ALA A C 1
ATOM 748 O O . ALA A 1 96 ? 18.265 11.596 0.153 1.00 16.34 97 ALA A O 1
ATOM 750 N N . VAL A 1 97 ? 19.923 12.374 -1.148 1.00 15.82 98 VAL A N 1
ATOM 751 C CA . VAL A 1 97 ? 19.422 11.697 -2.340 1.00 12.43 98 VAL A CA 1
ATOM 752 C C . VAL A 1 97 ? 20.463 10.729 -2.904 1.00 19.90 98 VAL A C 1
ATOM 753 O O . VAL A 1 97 ? 20.531 10.506 -4.120 1.00 20.71 98 VAL A O 1
ATOM 757 N N . ARG A 1 98 ? 21.241 10.112 -2.017 1.00 20.31 99 ARG A N 1
ATOM 758 C CA . ARG A 1 98 ? 22.263 9.128 -2.366 1.00 22.74 99 ARG A CA 1
ATOM 759 C C . ARG A 1 98 ? 21.758 7.714 -2.173 1.00 25.09 99 ARG A C 1
ATOM 760 O O . ARG A 1 98 ? 21.034 7.421 -1.220 1.00 25.45 99 ARG A O 1
ATOM 768 N N . TYR A 1 99 ? 22.201 6.822 -3.054 1.00 20.18 100 TYR A N 1
ATOM 769 C CA . TYR A 1 99 ? 21.980 5.401 -2.841 1.00 25.17 100 TYR A CA 1
ATOM 770 C C . TYR A 1 99 ? 23.109 4.636 -3.513 1.00 31.34 100 TYR A C 1
ATOM 771 O O . TYR A 1 99 ? 23.411 4.866 -4.689 1.00 26.72 100 TYR A O 1
ATOM 780 N N . ASN A 1 100 ? 23.766 3.773 -2.745 1.00 28.80 101 ASN A N 1
ATOM 781 C CA . ASN A 1 100 ? 24.827 2.919 -3.273 1.00 31.63 101 ASN A CA 1
ATOM 782 C C . ASN A 1 100 ? 25.897 3.724 -4.012 1.00 24.31 101 ASN A C 1
ATOM 783 O O . ASN A 1 100 ? 26.366 3.334 -5.084 1.00 27.37 101 ASN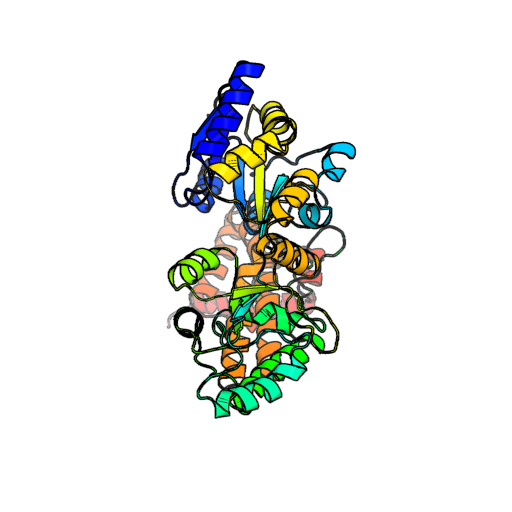 A O 1
ATOM 788 N N . GLY A 1 101 ? 26.282 4.863 -3.442 1.00 25.15 102 GLY A N 1
ATOM 789 C CA . GLY A 1 101 ? 27.337 5.669 -4.034 1.00 29.54 102 GLY A CA 1
ATOM 790 C C . GLY A 1 101 ? 26.926 6.484 -5.241 1.00 36.33 102 GLY A C 1
ATOM 791 O O . GLY A 1 101 ? 27.799 6.963 -5.982 1.00 36.05 102 GLY A O 1
ATOM 792 N N . LYS A 1 102 ? 25.634 6.639 -5.483 1.00 20.35 103 LYS A N 1
ATOM 793 C CA . LYS A 1 102 ? 25.126 7.326 -6.661 1.00 17.56 103 LYS A CA 1
ATOM 794 C C . LYS A 1 102 ? 24.054 8.296 -6.205 1.00 25.12 103 LYS A C 1
ATOM 795 O O . LYS A 1 102 ? 23.703 8.325 -5.023 1.00 29.03 103 LYS A O 1
ATOM 801 N N . LEU A 1 103 ? 23.551 9.113 -7.136 1.00 16.87 104 LEU A N 1
ATOM 802 C CA . LEU A 1 103 ? 22.478 10.072 -6.863 1.00 13.69 104 LEU A CA 1
ATOM 803 C C . LEU A 1 103 ? 21.201 9.557 -7.503 1.00 14.48 104 LEU A C 1
ATOM 804 O O . LEU A 1 103 ? 21.216 9.130 -8.661 1.00 19.04 104 LEU A O 1
ATOM 809 N N . ILE A 1 104 ? 20.083 9.627 -6.775 1.00 14.63 105 ILE A N 1
ATOM 810 C CA . ILE A 1 104 ? 18.838 9.048 -7.265 1.00 16.00 105 ILE A CA 1
ATOM 811 C C . ILE A 1 104 ? 17.681 10.037 -7.331 1.00 17.36 105 ILE A C 1
ATOM 812 O O . ILE A 1 104 ? 16.563 9.616 -7.640 1.00 14.96 105 ILE A O 1
ATOM 817 N N . ALA A 1 105 ? 17.892 11.321 -7.023 1.00 15.37 106 ALA A N 1
ATOM 818 C CA . ALA A 1 105 ? 16.818 12.315 -7.085 1.00 16.09 106 ALA A CA 1
ATOM 819 C C . ALA A 1 105 ? 17.430 13.707 -7.022 1.00 17.74 106 ALA A C 1
ATOM 820 O O . ALA A 1 105 ? 18.579 13.877 -6.611 1.00 15.89 106 ALA A O 1
ATOM 822 N N . TYR A 1 106 ? 16.642 14.718 -7.484 1.00 11.68 107 TYR A N 1
ATOM 823 C CA . TYR A 1 106 ? 17.029 16.124 -7.321 1.00 16.78 107 TYR A CA 1
ATOM 824 C C . TYR A 1 106 ? 16.405 16.715 -6.062 1.00 14.81 107 TYR A C 1
ATOM 825 O O . TYR A 1 106 ? 15.174 16.646 -5.905 1.00 15.37 107 TYR A O 1
ATOM 834 N N . PRO A 1 107 ? 17.190 17.334 -5.170 1.00 14.58 108 PRO A N 1
ATOM 835 C CA . PRO A 1 107 ? 16.596 18.019 -4.009 1.00 12.53 108 PRO A CA 1
ATOM 836 C C . PRO A 1 107 ? 15.896 19.297 -4.437 1.00 13.27 108 PRO A C 1
ATOM 837 O O . PRO A 1 107 ? 16.386 20.035 -5.298 1.00 15.39 108 PRO A O 1
ATOM 841 N N . ILE A 1 108 ? 14.742 19.549 -3.821 1.00 14.28 109 ILE A N 1
ATOM 842 C CA . ILE A 1 108 ? 13.918 20.704 -4.140 1.00 12.96 109 ILE A CA 1
ATOM 843 C C . ILE A 1 108 ? 13.780 21.619 -2.927 1.00 13.60 109 ILE A C 1
ATOM 844 O O . ILE A 1 108 ? 14.054 22.825 -3.009 1.00 14.02 109 ILE A O 1
ATOM 849 N N . ALA A 1 109 ? 13.297 21.079 -1.809 1.00 13.71 110 ALA A N 1
ATOM 850 C CA . ALA A 1 109 ? 13.031 21.960 -0.665 1.00 14.19 110 ALA A CA 1
ATOM 851 C C . ALA A 1 109 ? 13.478 21.262 0.607 1.00 16.21 110 ALA A C 1
ATOM 852 O O . ALA A 1 109 ? 13.711 20.052 0.609 1.00 15.15 110 ALA A O 1
ATOM 854 N N . VAL A 1 110 ? 13.615 22.046 1.687 1.00 15.30 111 VAL A N 1
ATOM 855 C CA . VAL A 1 110 ? 14.264 21.614 2.922 1.00 15.39 111 VAL A CA 1
ATOM 856 C C . VAL A 1 110 ? 13.374 21.995 4.102 1.00 20.69 111 VAL A C 1
ATOM 857 O O . VAL A 1 110 ? 12.928 23.145 4.190 1.00 17.33 111 VAL A O 1
ATOM 861 N N . GLU A 1 111 ? 13.122 21.050 5.017 1.00 16.19 112 GLU A N 1
ATOM 862 C CA . GLU A 1 111 ? 12.386 21.409 6.228 1.00 14.86 112 GLU A CA 1
ATOM 863 C C . GLU A 1 111 ? 13.029 20.773 7.465 1.00 21.27 112 GLU A C 1
ATOM 864 O O . GLU A 1 111 ? 13.629 19.689 7.413 1.00 20.46 112 GLU A O 1
ATOM 870 N N . ALA A 1 112 ? 12.911 21.492 8.577 1.00 14.49 113 ALA A N 1
ATOM 871 C CA . ALA A 1 112 ? 13.470 21.054 9.852 1.00 12.08 113 ALA A CA 1
ATOM 872 C C . ALA A 1 112 ? 12.751 21.845 10.932 1.00 12.91 113 ALA A C 1
ATOM 873 O O . ALA A 1 112 ? 12.207 22.918 10.661 1.00 16.70 113 ALA A O 1
ATOM 875 N N . LEU A 1 113 ? 12.703 21.284 12.139 1.00 12.28 114 LEU A N 1
ATOM 876 C CA . LEU A 1 113 ? 12.156 22.005 13.286 1.00 12.02 114 LEU A CA 1
ATOM 877 C C . LEU A 1 113 ? 12.997 23.227 13.650 1.00 16.51 114 LEU A C 1
ATOM 878 O O . LEU A 1 113 ? 14.224 23.259 13.451 1.00 16.03 114 LEU A O 1
ATOM 883 N N . SER A 1 114 ? 12.331 24.210 14.272 1.00 15.03 115 SER A N 1
ATOM 884 C CA . SER A 1 114 ? 13.014 25.345 14.877 1.00 13.89 115 SER A CA 1
ATOM 885 C C . SER A 1 114 ? 12.404 25.613 16.249 1.00 12.50 115 SER A C 1
ATOM 886 O O . SER A 1 114 ? 11.367 25.033 16.639 1.00 11.93 115 SER A O 1
ATOM 889 N N . LEU A 1 115 ? 13.064 26.532 16.957 1.00 14.14 116 LEU A N 1
ATOM 890 C CA . LEU A 1 115 ? 12.531 27.073 18.202 1.00 13.16 116 LEU A CA 1
ATOM 891 C C . LEU A 1 115 ? 11.579 28.224 17.876 1.00 15.50 116 LEU A C 1
ATOM 892 O O . LEU A 1 115 ? 11.952 29.157 17.165 1.00 16.65 116 LEU A O 1
ATOM 897 N N . ILE A 1 116 ? 10.346 28.159 18.380 1.00 12.68 117 ILE A N 1
ATOM 898 C CA . ILE A 1 116 ? 9.363 29.224 18.186 1.00 12.66 117 ILE A CA 1
ATOM 899 C C . ILE A 1 116 ? 9.100 29.864 19.541 1.00 14.58 117 ILE A C 1
ATOM 900 O O . ILE A 1 116 ? 8.867 29.152 20.522 1.00 16.11 117 ILE A O 1
ATOM 905 N N . TYR A 1 117 ? 9.146 31.203 19.614 1.00 15.35 118 TYR A N 1
ATOM 906 C CA . TYR A 1 117 ? 9.000 31.864 20.903 1.00 13.97 118 TYR A CA 1
ATOM 907 C C . TYR A 1 117 ? 8.041 33.043 20.811 1.00 18.38 118 TYR A C 1
ATOM 908 O O . TYR A 1 117 ? 7.853 33.647 19.755 1.00 16.24 118 TYR A O 1
ATOM 917 N N . ASN A 1 118 ? 7.428 33.334 21.947 1.00 16.67 119 ASN A N 1
ATOM 918 C CA . ASN A 1 118 ? 6.468 34.420 22.087 1.00 18.01 119 ASN A CA 1
ATOM 919 C C . ASN A 1 118 ? 7.235 35.664 22.528 1.00 20.44 119 ASN A C 1
ATOM 920 O O . ASN A 1 118 ? 7.703 35.742 23.667 1.00 24.39 119 ASN A O 1
ATOM 925 N N . LYS A 1 119 ? 7.369 36.628 21.618 1.00 21.73 120 LYS A N 1
ATOM 926 C CA . LYS A 1 119 ? 8.190 37.812 21.862 1.00 23.00 120 LYS A CA 1
ATOM 927 C C . LYS A 1 119 ? 7.644 38.686 22.983 1.00 27.48 120 LYS A C 1
ATOM 928 O O . LYS A 1 119 ? 8.401 39.472 23.562 1.00 26.78 120 LYS A O 1
ATOM 934 N N . ASP A 1 120 ? 6.343 38.590 23.288 1.00 24.74 121 ASP A N 1
ATOM 935 C CA . ASP A 1 120 ? 5.769 39.359 24.383 1.00 28.81 121 ASP A CA 1
ATOM 936 C C . ASP A 1 120 ? 6.014 38.713 25.738 1.00 33.86 121 ASP A C 1
ATOM 937 O O . ASP A 1 120 ? 5.971 39.411 26.754 1.00 33.20 121 ASP A O 1
ATOM 942 N N . LEU A 1 121 ? 6.258 37.404 25.787 1.00 23.43 122 LEU A N 1
ATOM 943 C CA . LEU A 1 121 ? 6.673 36.774 27.036 1.00 23.29 122 LEU A CA 1
ATOM 944 C C . LEU A 1 121 ? 8.185 36.708 27.173 1.00 27.75 122 LEU A C 1
ATOM 945 O O . LEU A 1 121 ? 8.696 36.668 28.296 1.00 30.30 122 LEU A O 1
ATOM 950 N N . LEU A 1 122 ? 8.901 36.685 26.050 1.00 25.13 123 LEU A N 1
ATOM 951 C CA . LEU A 1 122 ? 10.310 36.302 26.028 1.00 25.20 123 LEU A CA 1
ATOM 952 C C . LEU A 1 122 ? 10.977 37.003 24.859 1.00 29.19 123 LEU A C 1
ATOM 953 O O . LEU A 1 122 ? 11.161 36.423 23.783 1.00 29.36 123 LEU A O 1
ATOM 958 N N . PRO A 1 123 ? 11.339 38.280 25.024 1.00 27.52 124 PRO A N 1
ATOM 959 C CA . PRO A 1 123 ? 11.945 39.029 23.902 1.00 32.64 124 PRO A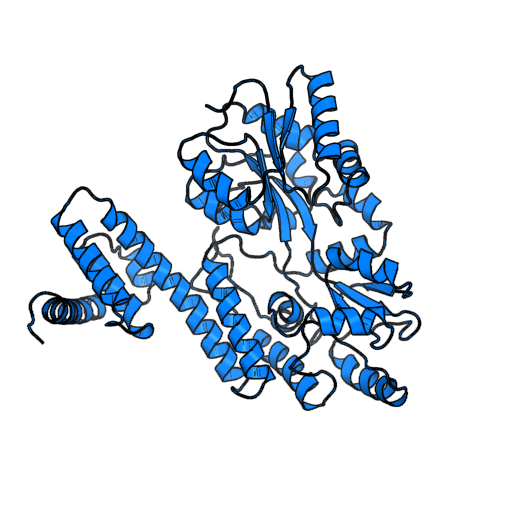 CA 1
ATOM 960 C C . PRO A 1 123 ? 13.326 38.530 23.503 1.00 27.50 124 PRO A C 1
ATOM 961 O O . PRO A 1 123 ? 13.766 38.784 22.377 1.00 33.53 124 PRO A O 1
ATOM 965 N N . ASN A 1 124 ? 14.031 37.846 24.394 1.00 28.28 125 ASN A N 1
ATOM 966 C CA . ASN A 1 124 ? 15.372 37.333 24.121 1.00 36.26 125 ASN A CA 1
ATOM 967 C C . ASN A 1 124 ? 15.372 35.844 24.439 1.00 26.99 125 ASN A C 1
ATOM 968 O O . ASN A 1 124 ? 15.620 35.457 25.596 1.00 32.79 125 ASN A O 1
ATOM 973 N N . PRO A 1 125 ? 15.140 34.987 23.456 1.00 25.05 126 PRO A N 1
ATOM 974 C CA . PRO A 1 125 ? 15.036 33.550 23.727 1.00 26.09 126 PRO A CA 1
ATOM 975 C C . PRO A 1 125 ? 16.387 32.963 24.103 1.00 32.58 126 PRO A C 1
ATOM 976 O O . PRO A 1 125 ? 17.442 33.514 23.738 1.00 24.93 126 PRO A O 1
ATOM 980 N N . PRO A 1 126 ? 16.397 31.849 24.839 1.00 29.49 127 PRO A N 1
ATOM 981 C CA . PRO A 1 126 ? 17.654 31.352 25.405 1.00 23.84 127 PRO A CA 1
ATOM 982 C C . PRO A 1 126 ? 18.550 30.768 24.330 1.00 25.70 127 PRO A C 1
ATOM 983 O O . PRO A 1 126 ? 18.089 30.209 23.333 1.00 22.98 127 PRO A O 1
ATOM 987 N N . LYS A 1 127 ? 19.856 30.906 24.545 1.00 19.73 128 LYS A N 1
ATOM 988 C CA . LYS A 1 127 ? 20.810 30.281 23.648 1.00 21.54 128 LYS A CA 1
ATOM 989 C C . LYS A 1 127 ? 21.059 28.821 23.992 1.00 18.37 128 LYS A C 1
ATOM 990 O O . LYS A 1 127 ? 21.486 28.063 23.117 1.00 20.81 128 LYS A O 1
ATOM 996 N N . THR A 1 128 ? 20.797 28.405 25.232 1.00 16.96 129 THR A N 1
ATOM 997 C CA . THR A 1 128 ? 21.132 27.058 25.673 1.00 16.65 129 THR A CA 1
ATOM 998 C C . THR A 1 128 ? 19.917 26.378 26.280 1.00 17.15 129 THR A C 1
ATOM 999 O O . THR A 1 128 ? 19.033 27.034 26.849 1.00 17.95 129 THR A O 1
ATOM 1003 N N . TRP A 1 129 ? 19.897 25.047 26.187 1.00 13.83 130 TRP A N 1
ATOM 1004 C CA . TRP A 1 129 ? 18.860 24.294 26.888 1.00 15.56 130 TRP A CA 1
ATOM 1005 C C . TRP A 1 129 ? 19.008 24.443 28.396 1.00 16.73 130 TRP A C 1
ATOM 1006 O O . TRP A 1 129 ? 18.009 24.434 29.135 1.00 17.49 130 TRP A O 1
ATOM 1017 N N . GLU A 1 130 ? 20.259 24.520 28.873 1.00 13.97 131 GLU A N 1
ATOM 1018 C CA . GLU A 1 130 ? 20.535 24.570 30.305 1.00 16.45 131 GLU A CA 1
ATOM 1019 C C . GLU A 1 130 ? 19.928 25.798 30.997 1.00 23.15 131 GLU A C 1
ATOM 1020 O O . GLU A 1 130 ? 19.716 25.767 32.219 1.00 20.10 131 GLU A O 1
ATOM 1026 N N . GLU A 1 131 ? 19.663 26.880 30.249 1.00 18.51 132 GLU A N 1
ATOM 1027 C CA . GLU A 1 131 ? 19.006 28.077 30.784 1.00 22.68 132 GLU A CA 1
ATOM 1028 C C . GLU A 1 131 ? 17.509 27.892 31.015 1.00 21.96 132 GLU A C 1
ATOM 1029 O O . GLU A 1 131 ? 16.882 28.717 31.689 1.00 23.02 132 GLU A O 1
ATOM 1035 N N . ILE A 1 132 ? 16.904 26.873 30.434 1.00 19.76 133 ILE A N 1
ATOM 1036 C CA . ILE A 1 132 ? 15.444 26.825 30.410 1.00 15.69 133 ILE A CA 1
ATOM 1037 C C . ILE A 1 132 ? 14.849 26.571 31.801 1.00 19.69 133 ILE A C 1
ATOM 1038 O O . ILE A 1 132 ? 13.826 27.184 32.130 1.00 22.91 133 ILE A O 1
ATOM 1043 N N . PRO A 1 133 ? 15.429 25.728 32.664 1.00 21.86 134 PRO A N 1
ATOM 1044 C CA . PRO A 1 133 ? 14.851 25.592 34.024 1.00 27.61 134 PRO A CA 1
ATOM 1045 C C . PRO A 1 133 ? 14.683 26.920 34.749 1.00 26.13 134 PRO A C 1
ATOM 1046 O O . PRO A 1 133 ? 13.589 27.219 35.259 1.00 23.79 134 PRO A O 1
ATOM 1050 N N . ALA A 1 134 ? 15.728 27.754 34.771 1.00 23.12 135 ALA A N 1
ATOM 1051 C CA . ALA A 1 134 ? 15.617 29.029 35.480 1.00 31.94 135 ALA A CA 1
ATOM 1052 C C . ALA A 1 134 ? 14.531 29.898 34.862 1.00 29.49 135 ALA A C 1
ATOM 1053 O O . ALA A 1 134 ? 13.679 30.446 35.582 1.00 27.55 135 ALA A O 1
ATOM 1055 N N . LEU A 1 135 ? 14.517 29.998 33.525 1.00 23.64 136 LEU A N 1
ATOM 1056 C CA . LEU A 1 135 ? 13.452 30.732 32.851 1.00 23.21 136 LEU A CA 1
ATOM 1057 C C . LEU A 1 135 ? 12.092 30.225 33.290 1.00 21.03 136 LEU A C 1
ATOM 1058 O O . LEU A 1 135 ? 11.188 31.019 33.578 1.00 26.81 136 LEU A O 1
ATOM 1063 N N . ASP A 1 136 ? 11.932 28.896 33.362 1.00 22.62 137 ASP A N 1
ATOM 1064 C CA . ASP A 1 136 ? 10.623 28.360 33.702 1.00 23.71 137 ASP A CA 1
ATOM 1065 C C . ASP A 1 136 ? 10.224 28.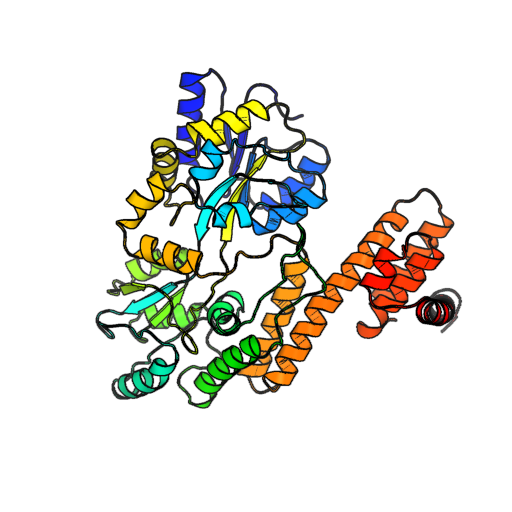798 35.098 1.00 26.89 137 ASP A C 1
ATOM 1066 O O . ASP A 1 136 ? 9.086 29.241 35.318 1.00 26.57 137 ASP A O 1
ATOM 1071 N N . LYS A 1 137 ? 11.171 28.749 36.036 1.00 24.96 138 LYS A N 1
ATOM 1072 C CA . LYS A 1 137 ? 10.876 29.202 37.391 1.00 20.29 138 LYS A CA 1
ATOM 1073 C C . LYS A 1 137 ? 10.304 30.606 37.360 1.00 31.34 138 LYS A C 1
ATOM 1074 O O . LYS A 1 137 ? 9.233 30.879 37.932 1.00 36.41 138 LYS A O 1
ATOM 1076 N N . GLU A 1 138 ? 10.960 31.497 36.614 1.00 27.64 139 GLU A N 1
ATOM 1077 C CA . GLU A 1 138 ? 10.526 32.885 36.655 1.00 28.82 139 GLU A CA 1
ATOM 1078 C C . GLU A 1 138 ? 9.201 33.054 35.936 1.00 33.98 139 GLU A C 1
ATOM 1079 O O . GLU A 1 138 ? 8.388 33.903 36.328 1.00 34.99 139 GLU A O 1
ATOM 1085 N N . LEU A 1 139 ? 8.940 32.230 34.917 1.00 29.50 140 LEU A N 1
ATOM 1086 C CA . LEU A 1 139 ? 7.653 32.324 34.245 1.00 24.73 140 LEU A CA 1
ATOM 1087 C C . LEU A 1 139 ? 6.550 31.666 35.060 1.00 24.64 140 LEU A C 1
ATOM 1088 O O . LEU A 1 139 ? 5.393 32.103 34.987 1.00 31.14 140 LEU A O 1
ATOM 1093 N N . LYS A 1 140 ? 6.888 30.652 35.871 1.00 28.05 141 LYS A N 1
ATOM 1094 C CA . LYS A 1 140 ? 5.856 29.988 36.657 1.00 30.67 141 LYS A CA 1
ATOM 1095 C C . LYS A 1 140 ? 5.290 30.931 37.703 1.00 30.20 141 LYS A C 1
ATOM 1096 O O . LYS A 1 140 ? 4.115 30.819 38.067 1.00 31.62 141 LYS A O 1
ATOM 1102 N N . ALA A 1 141 ? 6.103 31.876 38.172 1.00 32.32 142 ALA A N 1
ATOM 1103 C CA . ALA A 1 141 ? 5.649 32.888 39.115 1.00 38.02 142 ALA A CA 1
ATOM 1104 C C . ALA A 1 141 ? 4.660 33.860 38.487 1.00 44.97 142 ALA A C 1
ATOM 1105 O O . ALA A 1 141 ? 4.002 34.611 39.220 1.00 44.01 142 ALA A O 1
ATOM 1107 N N . LYS A 1 142 ? 4.535 33.854 37.160 1.00 40.27 143 LYS A N 1
ATOM 1108 C CA . LYS A 1 142 ? 3.567 34.678 36.449 1.00 39.15 143 LYS A CA 1
ATOM 1109 C C . LYS A 1 142 ? 2.429 33.861 35.851 1.00 32.90 143 LYS A C 1
ATOM 1110 O O . LYS A 1 142 ? 1.672 34.384 35.024 1.00 36.22 143 LYS A O 1
ATOM 1116 N N . GLY A 1 143 ? 2.279 32.601 36.254 1.00 32.36 144 GLY A N 1
ATOM 1117 C CA . GLY A 1 143 ? 1.231 31.765 35.708 1.00 28.65 144 GLY A CA 1
ATOM 1118 C C . GLY A 1 143 ? 1.482 31.304 34.296 1.00 30.45 144 GLY A C 1
ATOM 1119 O O . GLY A 1 143 ? 0.536 30.940 33.593 1.00 30.15 144 GLY A O 1
ATOM 1120 N N . LYS A 1 144 ? 2.736 31.332 33.849 1.00 29.80 145 LYS A N 1
ATOM 1121 C CA . LYS A 1 144 ? 3.126 30.869 32.525 1.00 26.91 145 LYS A CA 1
ATOM 1122 C C . LYS A 1 144 ? 4.112 29.715 32.676 1.00 27.00 145 LYS A C 1
ATOM 1123 O O . LYS A 1 144 ? 4.514 29.355 33.782 1.00 30.00 145 LYS A O 1
ATOM 1129 N N . SER A 1 145 ? 4.500 29.120 31.552 1.00 27.84 146 SER A N 1
ATOM 1130 C CA . SER A 1 145 ? 5.594 28.156 31.534 1.00 26.91 146 SER A CA 1
ATOM 1131 C C . SER A 1 145 ? 6.584 28.545 30.445 1.00 23.24 146 SER A C 1
ATOM 1132 O O . SER A 1 145 ? 6.269 29.338 29.556 1.00 19.08 146 SER A O 1
ATOM 1135 N N . ALA A 1 146 ? 7.809 27.999 30.533 1.00 19.10 147 ALA A N 1
ATOM 1136 C CA . ALA A 1 146 ? 8.836 28.378 29.570 1.00 17.31 147 ALA A CA 1
ATOM 1137 C C . ALA A 1 146 ? 8.683 27.653 28.232 1.00 21.34 147 ALA A C 1
ATOM 1138 O O . ALA A 1 146 ? 8.789 28.282 27.172 1.00 18.39 147 ALA A O 1
ATOM 1140 N N . LEU A 1 147 ? 8.422 26.345 28.252 1.00 21.62 148 LEU A N 1
ATOM 1141 C CA . LEU A 1 147 ? 8.531 25.540 27.041 1.00 19.25 148 LEU A CA 1
ATOM 1142 C C . LEU A 1 147 ? 7.534 24.395 27.067 1.00 19.33 148 LEU A C 1
ATOM 1143 O O . LEU A 1 147 ? 7.481 23.644 28.044 1.00 20.72 148 LEU A O 1
ATOM 1148 N N . MET A 1 148 ? 6.749 24.262 25.996 1.00 15.61 149 MET A N 1
ATOM 1149 C CA . MET A 1 148 ? 5.882 23.106 25.817 1.00 14.95 149 MET A CA 1
ATOM 1150 C C . MET A 1 148 ? 6.024 22.607 24.393 1.00 17.91 149 MET A C 1
ATOM 1151 O O . MET A 1 148 ? 5.814 23.376 23.448 1.00 20.32 149 MET A O 1
ATOM 1156 N N . PHE A 1 149 ? 6.394 21.329 24.235 1.00 14.25 150 PHE A N 1
ATOM 1157 C CA . PHE A 1 149 ? 6.440 20.741 22.905 1.00 15.17 150 PHE A CA 1
ATOM 1158 C C . PHE A 1 149 ? 6.078 19.261 22.991 1.00 17.89 150 PHE A C 1
ATOM 1159 O O . PHE A 1 149 ? 6.056 18.660 24.067 1.00 23.00 150 PHE A O 1
ATOM 1167 N N . ASN A 1 150 ? 5.789 18.689 21.825 1.00 14.17 151 ASN A N 1
ATOM 1168 C CA . ASN A 1 150 ? 5.350 17.305 21.698 1.00 14.25 151 ASN A CA 1
ATOM 1169 C C . ASN A 1 150 ? 6.430 16.345 22.196 1.00 19.23 151 ASN A C 1
ATOM 1170 O O . ASN A 1 150 ? 7.487 16.230 21.576 1.00 21.91 151 ASN A O 1
ATOM 1175 N N . LEU A 1 151 ? 6.174 15.657 23.299 1.00 15.21 152 LEU A N 1
ATOM 1176 C CA . LEU A 1 151 ? 7.106 14.681 23.847 1.00 19.41 152 LEU A CA 1
ATOM 1177 C C . LEU A 1 151 ? 6.763 13.262 23.426 1.00 21.83 152 LEU A C 1
ATOM 1178 O O . LEU A 1 151 ? 7.495 12.330 23.770 1.00 28.91 152 LEU A O 1
ATOM 1183 N N . GLN A 1 152 ? 5.663 13.074 22.707 1.00 20.33 153 GLN A N 1
ATOM 1184 C CA . GLN A 1 152 ? 5.194 11.730 22.387 1.00 22.17 153 GLN A CA 1
ATOM 1185 C C . GLN A 1 152 ? 5.842 11.163 21.128 1.00 26.42 153 GLN A C 1
ATOM 1186 O O . GLN A 1 152 ? 5.993 9.944 21.013 1.00 26.29 153 GLN A O 1
ATOM 1192 N N . GLU A 1 153 ? 6.207 12.008 20.177 1.00 20.13 154 GLU A N 1
ATOM 1193 C CA . GLU A 1 153 ? 6.795 11.538 18.932 1.00 17.32 154 GLU A CA 1
ATOM 1194 C C . GLU A 1 153 ? 8.272 11.864 18.918 1.00 21.19 154 GLU A C 1
ATOM 1195 O O . GLU A 1 153 ? 8.654 13.026 19.139 1.00 20.26 154 GLU A O 1
ATOM 1201 N N . PRO A 1 154 ? 9.128 10.873 18.667 1.00 17.88 155 PRO A N 1
ATOM 1202 C CA . PRO A 1 154 ? 10.580 11.097 18.807 1.00 18.05 155 PRO A CA 1
ATOM 1203 C C . PRO A 1 154 ? 11.162 12.039 17.762 1.00 19.60 155 PRO A C 1
ATOM 1204 O O . PRO A 1 154 ? 12.289 12.519 17.937 1.00 16.92 155 PRO A O 1
ATOM 1208 N N . TYR A 1 155 ? 10.458 12.283 16.654 1.00 15.35 156 TYR A N 1
ATOM 1209 C CA . TYR A 1 155 ? 10.871 13.344 15.750 1.00 16.03 156 TYR A CA 1
ATOM 1210 C C . TYR A 1 155 ? 11.073 14.670 16.495 1.00 16.15 156 TYR A C 1
ATOM 1211 O O . TYR A 1 155 ? 11.988 15.447 16.170 1.00 14.93 156 TYR A O 1
ATOM 1220 N N . PHE A 1 156 ? 10.227 14.953 17.501 1.00 13.79 157 PHE A N 1
ATOM 1221 C CA . PHE A 1 156 ? 10.302 16.234 18.213 1.00 15.18 157 PHE A CA 1
ATOM 1222 C C . PHE A 1 156 ? 11.345 16.263 19.325 1.00 18.28 157 PHE A C 1
ATOM 1223 O O . PHE A 1 156 ? 11.823 17.352 19.694 1.00 14.51 157 PHE A O 1
ATOM 1231 N N . THR A 1 157 ? 11.672 15.106 19.912 1.00 13.48 158 THR A N 1
ATOM 1232 C CA . THR A 1 157 ? 12.648 15.069 21.003 1.00 14.54 158 THR A CA 1
ATOM 1233 C C . THR A 1 157 ? 14.058 14.769 20.496 1.00 14.54 158 THR A C 1
ATOM 1234 O O . THR A 1 157 ? 15.046 15.063 21.186 1.00 15.02 158 THR A O 1
ATOM 1238 N N . TRP A 1 158 ? 14.164 14.235 19.285 1.00 16.37 159 TRP A N 1
ATOM 1239 C CA . TRP A 1 158 ? 15.463 13.942 18.684 1.00 17.50 159 TRP A CA 1
ATOM 1240 C C . TRP A 1 158 ? 16.462 15.096 18.656 1.00 15.15 159 TRP A C 1
ATOM 1241 O O . TRP A 1 158 ? 17.656 14.826 18.883 1.00 18.62 159 TRP A O 1
ATOM 1252 N N . PRO A 1 159 ? 16.099 16.354 18.356 1.00 15.89 160 PRO A N 1
ATOM 1253 C CA . PRO A 1 159 ? 17.146 17.402 18.284 1.00 14.33 160 PRO A CA 1
ATOM 1254 C C . PRO A 1 159 ? 17.980 17.490 19.564 1.00 17.16 160 PRO A C 1
ATOM 1255 O O . PRO A 1 159 ? 19.209 17.656 19.522 1.00 17.33 160 PRO A O 1
ATOM 1259 N N . LEU A 1 160 ? 17.324 17.302 20.711 1.00 12.99 161 LEU A N 1
ATOM 1260 C CA . LEU A 1 160 ? 18.040 17.322 21.982 1.00 16.53 161 LEU A CA 1
ATOM 1261 C C . LEU A 1 160 ? 18.834 16.031 22.218 1.00 16.35 161 LEU A C 1
ATOM 1262 O O . LEU A 1 160 ? 19.989 16.079 22.647 1.00 16.66 161 LEU A O 1
ATOM 1267 N N . ILE A 1 161 ? 18.238 14.871 21.916 1.00 17.58 162 ILE A N 1
ATOM 1268 C CA . ILE A 1 161 ? 18.906 13.585 22.099 1.00 16.03 162 ILE A CA 1
ATOM 1269 C C . ILE A 1 161 ? 20.134 13.468 21.201 1.00 19.95 162 ILE A C 1
ATOM 1270 O O . ILE A 1 161 ? 21.165 12.909 21.597 1.00 21.45 162 ILE A O 1
ATOM 1275 N N . ALA A 1 162 ? 20.061 14.004 19.982 1.00 15.93 163 ALA A N 1
ATOM 1276 C CA . ALA A 1 162 ? 21.185 13.907 19.053 1.00 14.65 163 ALA A CA 1
ATOM 1277 C C . ALA A 1 162 ? 22.263 14.963 19.284 1.00 17.92 163 ALA A C 1
ATOM 1278 O O . ALA A 1 162 ? 23.396 14.777 18.800 1.00 20.43 163 ALA A O 1
ATOM 1280 N N . ALA A 1 163 ? 21.945 16.059 19.992 1.00 17.05 164 ALA A N 1
ATOM 1281 C CA . ALA A 1 163 ? 22.891 17.176 20.100 1.00 14.18 164 ALA A CA 1
ATOM 1282 C C . ALA A 1 163 ? 24.302 16.745 20.510 1.00 14.66 164 ALA A C 1
ATOM 1283 O O . ALA A 1 163 ? 25.284 17.158 19.883 1.00 18.06 164 ALA A O 1
ATOM 1285 N N . ASP A 1 164 ? 24.426 15.959 21.588 1.00 14.42 165 ASP A N 1
ATOM 1286 C CA . ASP A 1 164 ? 25.729 15.598 22.167 1.00 22.50 165 ASP A CA 1
ATOM 1287 C C . ASP A 1 164 ? 26.258 14.282 21.619 1.00 18.48 165 ASP A C 1
ATOM 1288 O O . ASP A 1 164 ? 27.258 13.774 22.131 1.00 19.95 165 ASP A O 1
ATOM 1293 N N . GLY A 1 165 ? 25.597 13.698 20.610 1.00 21.30 166 GLY A N 1
ATOM 1294 C CA . GLY A 1 165 ? 26.170 12.544 19.925 1.00 19.59 166 GLY A CA 1
ATOM 1295 C C . GLY A 1 165 ? 25.252 11.428 19.442 1.00 19.89 166 GLY A C 1
ATOM 1296 O O . GLY A 1 165 ? 25.737 10.460 18.855 1.00 19.63 166 GLY A O 1
ATOM 1297 N N . GLY A 1 166 ? 23.953 11.490 19.711 1.00 16.76 167 GLY A N 1
ATOM 1298 C CA . GLY A 1 166 ? 23.057 10.482 19.158 1.00 20.07 167 GLY A CA 1
ATOM 1299 C C . GLY A 1 166 ? 22.974 10.575 17.642 1.00 20.76 167 GLY A C 1
ATOM 1300 O O . GLY A 1 166 ? 23.184 11.636 17.051 1.00 23.54 167 GLY A O 1
ATOM 1301 N N . TYR A 1 167 ? 22.669 9.446 17.002 1.00 15.76 168 TYR A N 1
ATOM 1302 C CA . TYR A 1 167 ? 22.425 9.406 15.561 1.00 16.57 168 TYR A CA 1
ATOM 1303 C C . TYR A 1 167 ? 21.581 8.173 15.265 1.00 21.03 168 TYR A C 1
ATOM 1304 O O . TYR A 1 167 ? 21.509 7.238 16.071 1.00 18.18 168 TYR A O 1
ATOM 1313 N N . ALA A 1 168 ? 20.915 8.195 14.110 1.00 17.77 169 ALA A N 1
ATOM 1314 C CA . ALA A 1 168 ? 20.052 7.085 13.736 1.00 14.99 169 ALA A CA 1
ATOM 1315 C C . ALA A 1 168 ? 20.878 5.931 13.177 1.00 21.26 169 ALA A C 1
ATOM 1316 O O . ALA A 1 168 ? 21.092 4.922 13.860 1.00 23.10 169 ALA A O 1
ATOM 1318 N N . PHE A 1 169 ? 21.335 6.059 11.930 1.00 17.37 170 PHE A N 1
ATOM 1319 C CA . PHE A 1 169 ? 22.249 5.091 11.340 1.00 17.85 170 PHE A CA 1
ATOM 1320 C C . PHE A 1 169 ? 23.473 5.842 10.827 1.00 17.88 170 PHE A C 1
ATOM 1321 O O . PHE A 1 169 ? 23.356 6.945 10.288 1.00 16.69 170 PHE A O 1
ATOM 1329 N N . LYS A 1 170 ? 24.633 5.243 10.976 1.00 17.17 171 LYS A N 1
ATOM 1330 C CA . LYS A 1 170 ? 25.857 5.902 10.530 1.00 18.08 171 LYS A CA 1
ATOM 1331 C C . LYS A 1 170 ? 26.070 5.648 9.047 1.00 18.55 171 LYS A C 1
ATOM 1332 O O . LYS A 1 170 ? 25.966 4.514 8.599 1.00 20.81 171 LYS A O 1
ATOM 1338 N N . TYR A 1 171 ? 26.380 6.694 8.284 1.00 18.23 172 TYR A N 1
ATOM 1339 C CA . TYR A 1 171 ? 26.754 6.507 6.885 1.00 16.72 172 TYR A CA 1
ATOM 1340 C C . TYR A 1 171 ? 28.230 6.110 6.794 1.00 19.70 172 TYR A C 1
ATOM 1341 O O . TYR A 1 171 ? 29.068 6.698 7.484 1.00 18.99 172 TYR A O 1
ATOM 1350 N N . ALA A 1 172 ? 28.550 5.102 5.969 1.00 16.07 173 ALA A N 1
ATOM 1351 C CA . ALA A 1 172 ? 29.933 4.657 5.813 1.00 20.82 173 ALA A CA 1
ATOM 1352 C C . ALA A 1 172 ? 30.110 3.973 4.463 1.00 22.45 173 ALA A C 1
ATOM 1353 O O . ALA A 1 172 ? 29.307 3.109 4.089 1.00 22.10 173 ALA A O 1
ATOM 1355 N N . ALA A 1 173 ? 31.150 4.380 3.728 1.00 21.58 174 ALA A N 1
ATOM 1356 C CA . ALA A 1 173 ? 31.551 3.715 2.488 1.00 23.02 174 ALA A CA 1
ATOM 1357 C C . ALA A 1 173 ? 30.372 3.566 1.527 1.00 27.05 174 ALA A C 1
ATOM 1358 O O . ALA A 1 173 ? 30.115 2.495 0.969 1.00 28.14 174 ALA A O 1
ATOM 1360 N N . GLY A 1 174 ? 29.646 4.662 1.335 1.00 24.51 175 GLY A N 1
ATOM 1361 C CA . GLY A 1 174 ? 28.633 4.699 0.308 1.00 25.74 175 GLY A CA 1
ATOM 1362 C C . GLY A 1 174 ? 27.300 4.091 0.678 1.00 28.47 175 GLY A C 1
ATOM 1363 O O . GLY A 1 174 ? 26.423 3.994 -0.202 1.00 24.47 175 GLY A O 1
ATOM 1364 N N . LYS A 1 175 ? 27.099 3.678 1.934 1.00 20.62 176 LYS A N 1
ATOM 1365 C CA . LYS A 1 175 ? 25.759 3.230 2.311 1.00 18.70 176 LYS A CA 1
ATOM 1366 C C . LYS A 1 175 ? 25.559 3.479 3.794 1.00 20.77 176 LYS A C 1
ATOM 1367 O O . LYS A 1 175 ? 26.517 3.719 4.526 1.00 22.50 176 LYS A O 1
ATOM 1373 N N . TYR A 1 176 ? 24.305 3.406 4.246 1.00 16.49 177 TYR A N 1
ATOM 1374 C CA . TYR A 1 176 ? 24.053 3.422 5.684 1.00 20.09 177 TYR A CA 1
ATOM 1375 C C . TYR A 1 176 ? 24.407 2.068 6.277 1.00 24.31 177 TYR A C 1
ATOM 1376 O O . TYR A 1 176 ? 24.079 1.022 5.710 1.00 25.81 177 TYR A O 1
ATOM 1385 N N . ASP A 1 177 ? 25.133 2.089 7.389 1.00 20.35 178 ASP A N 1
ATOM 1386 C CA . ASP A 1 177 ? 25.534 0.879 8.089 1.00 24.15 178 ASP A CA 1
ATOM 1387 C C . ASP A 1 177 ? 24.389 0.510 9.018 1.00 28.82 178 ASP A C 1
ATOM 1388 O O . ASP A 1 177 ? 24.191 1.161 10.055 1.00 27.38 178 ASP A O 1
ATOM 1393 N N . ILE A 1 178 ? 23.613 -0.517 8.647 1.00 21.78 179 ILE A N 1
ATOM 1394 C CA . ILE A 1 178 ? 22.439 -0.842 9.458 1.00 24.63 179 ILE A CA 1
ATOM 1395 C C . ILE A 1 178 ? 22.818 -1.565 10.735 1.00 27.78 179 ILE A C 1
ATOM 1396 O O . ILE A 1 178 ? 21.946 -1.799 11.583 1.00 27.33 179 ILE A O 1
ATOM 1401 N N . LYS A 1 179 ? 24.108 -1.883 10.918 1.00 25.19 180 LYS A N 1
ATOM 1402 C CA . LYS A 1 179 ? 24.657 -2.382 12.173 1.00 27.98 180 LYS A CA 1
ATOM 1403 C C . LYS A 1 179 ? 25.068 -1.269 13.139 1.00 35.91 180 LYS A C 1
ATOM 1404 O O . LYS A 1 179 ? 25.313 -1.552 14.319 1.00 31.80 180 LYS A O 1
ATOM 1410 N N . ASP A 1 180 ? 25.162 -0.021 12.679 1.00 23.80 181 ASP A N 1
ATOM 1411 C CA . ASP A 1 180 ? 25.714 1.065 13.475 1.00 23.38 181 ASP A CA 1
ATOM 1412 C C . ASP A 1 180 ? 24.595 2.048 13.792 1.00 20.52 181 ASP A C 1
ATOM 1413 O O . ASP A 1 180 ? 24.374 3.014 13.063 1.00 20.55 181 ASP A O 1
ATOM 1418 N N . VAL A 1 181 ? 23.891 1.785 14.898 1.00 24.22 182 VAL A N 1
ATOM 1419 C CA . VAL A 1 181 ? 22.810 2.622 15.407 1.00 22.91 182 VAL A CA 1
ATOM 1420 C C . VAL A 1 181 ? 23.356 3.432 16.583 1.00 27.32 182 VAL A C 1
ATOM 1421 O O . VAL A 1 181 ? 24.103 2.899 17.414 1.00 26.02 182 VAL A O 1
ATOM 1425 N N . GLY A 1 182 ? 23.019 4.725 16.646 1.00 21.34 183 GLY A N 1
ATOM 1426 C CA . GLY A 1 182 ? 23.630 5.589 17.654 1.00 16.67 183 GLY A CA 1
ATOM 1427 C C . GLY A 1 182 ? 22.649 6.091 18.701 1.00 23.36 183 GLY A C 1
ATOM 1428 O O . GLY A 1 182 ? 22.633 7.280 19.033 1.00 22.97 183 GLY A O 1
ATOM 1429 N N . VAL A 1 183 ? 21.859 5.166 19.250 1.00 17.96 184 VAL A N 1
ATOM 1430 C CA . VAL A 1 183 ? 20.718 5.456 20.115 1.00 20.51 184 VAL A CA 1
ATOM 1431 C C . VAL A 1 183 ? 21.114 5.324 21.586 1.00 25.20 184 VAL A C 1
ATOM 1432 O O . VAL A 1 183 ? 20.533 5.984 22.451 1.00 23.68 184 VAL A O 1
ATOM 1436 N N . ASP A 1 184 ? 22.108 4.493 21.904 1.00 21.77 185 ASP A N 1
ATOM 1437 C CA . ASP A 1 184 ? 22.420 4.308 23.318 1.00 23.90 185 ASP A CA 1
ATOM 1438 C C . ASP A 1 184 ? 23.841 4.735 23.671 1.00 24.99 185 ASP A C 1
ATOM 1439 O O . ASP A 1 184 ? 24.385 4.293 24.691 1.00 25.14 185 ASP A O 1
ATOM 1444 N N . ASN A 1 185 ? 24.430 5.640 22.890 1.00 24.96 186 ASN A N 1
ATOM 1445 C CA . ASN A 1 185 ? 25.749 6.131 23.253 1.00 22.81 186 ASN A CA 1
ATOM 1446 C C . ASN A 1 185 ? 25.619 7.211 24.324 1.00 25.78 186 ASN A C 1
ATOM 1447 O O . ASN A 1 185 ? 24.512 7.600 24.719 1.00 22.22 186 ASN A O 1
ATOM 1452 N N . ALA A 1 186 ? 26.770 7.711 24.800 1.00 21.50 187 ALA A N 1
ATOM 1453 C CA . ALA A 1 186 ? 26.759 8.618 25.944 1.00 22.30 187 ALA A CA 1
ATOM 1454 C C . ALA A 1 186 ? 26.093 9.946 25.611 1.00 22.68 187 ALA A C 1
ATOM 1455 O O . ALA A 1 186 ? 25.475 10.555 26.491 1.00 23.06 187 ALA A O 1
ATOM 1457 N N . GLY A 1 187 ? 26.214 10.411 24.365 1.00 18.08 188 GLY A N 1
ATOM 1458 C CA . GLY A 1 187 ? 25.555 11.656 23.988 1.00 24.31 188 GLY A CA 1
ATOM 1459 C C . GLY A 1 187 ? 24.042 11.525 23.977 1.00 19.17 188 GLY A C 1
ATOM 1460 O O . GLY A 1 187 ? 23.311 12.385 24.507 1.00 19.00 188 GLY A O 1
ATOM 1461 N N . ALA A 1 188 ? 23.544 10.435 23.389 1.00 18.02 189 ALA A N 1
ATOM 1462 C CA . ALA A 1 188 ? 22.098 10.218 23.389 1.00 17.26 189 ALA A CA 1
ATOM 1463 C C . ALA A 1 188 ? 21.570 10.116 24.811 1.00 17.23 189 ALA A C 1
ATOM 1464 O O . ALA A 1 188 ? 20.519 10.686 25.148 1.00 17.11 189 ALA A O 1
ATOM 1466 N N . LYS A 1 189 ? 22.303 9.407 25.667 1.00 17.26 190 LYS A N 1
ATOM 1467 C CA . LYS A 1 189 ? 21.877 9.266 27.048 1.00 18.74 190 LYS A CA 1
ATOM 1468 C C . LYS A 1 189 ? 21.886 10.602 27.770 1.00 19.11 190 LYS A C 1
ATOM 1469 O O . LYS A 1 189 ? 21.014 10.857 28.607 1.00 18.67 190 LYS A O 1
ATOM 1475 N N . ALA A 1 190 ? 22.869 11.459 27.477 1.00 18.89 191 ALA A N 1
ATOM 1476 C CA . ALA A 1 190 ? 22.911 12.755 28.146 1.00 19.15 191 ALA A CA 1
ATOM 1477 C C . ALA A 1 190 ? 21.718 13.617 27.746 1.00 18.26 191 ALA A C 1
ATOM 1478 O O . ALA A 1 190 ? 21.112 14.280 28.601 1.00 15.62 191 ALA A O 1
ATOM 1480 N N . GLY A 1 191 ? 21.379 13.634 26.450 1.00 15.93 192 GLY A N 1
ATOM 1481 C CA . GLY A 1 191 ? 20.237 14.429 26.015 1.00 14.98 192 GLY A CA 1
ATOM 1482 C C . GLY A 1 191 ? 18.917 13.930 26.582 1.00 14.13 192 GLY A C 1
ATOM 1483 O O . GLY A 1 191 ? 18.068 14.722 27.042 1.00 14.88 192 GLY A O 1
ATOM 1484 N N . LEU A 1 192 ? 18.702 12.608 26.539 1.00 16.93 193 LEU A N 1
ATOM 1485 C CA . LEU A 1 192 ? 17.448 12.116 27.105 1.00 13.46 193 LEU A CA 1
ATOM 1486 C C . LEU A 1 192 ? 17.413 12.331 28.615 1.00 17.78 193 LEU A C 1
ATOM 1487 O O . LEU A 1 192 ? 16.346 12.611 29.182 1.00 15.94 193 LEU A O 1
ATOM 1492 N N . THR A 1 193 ? 18.564 12.214 29.285 1.00 15.42 194 THR A N 1
ATOM 1493 C CA . THR A 1 193 ? 18.598 12.480 30.723 1.00 17.28 194 THR A CA 1
ATOM 1494 C C . THR A 1 193 ? 18.200 13.918 31.017 1.00 18.07 194 THR A C 1
ATOM 1495 O O . THR A 1 193 ? 17.465 14.178 31.981 1.00 17.85 194 THR A O 1
ATOM 1499 N N . PHE A 1 194 ? 18.637 14.864 30.172 1.00 14.91 195 PHE A N 1
ATOM 1500 C CA . PHE A 1 194 ? 18.235 16.255 30.381 1.00 17.59 195 PHE A CA 1
ATOM 1501 C C . PHE A 1 194 ? 16.728 16.421 30.214 1.00 18.05 195 PHE A C 1
ATOM 1502 O O . PHE A 1 194 ? 16.079 17.124 31.005 1.00 16.38 195 PHE A O 1
ATOM 1510 N N . LEU A 1 195 ? 16.153 15.791 29.184 1.00 15.35 196 LEU A N 1
ATOM 1511 C CA . LEU A 1 195 ? 14.692 15.839 28.999 1.00 15.08 196 LEU A CA 1
ATOM 1512 C C . LEU A 1 195 ? 13.949 15.279 30.218 1.00 20.08 196 LEU A C 1
ATOM 1513 O O . LEU A 1 195 ? 12.977 15.878 30.733 1.00 21.06 196 LEU A O 1
ATOM 1518 N N . VAL A 1 196 ? 14.373 14.095 30.673 1.00 17.12 197 VAL A N 1
ATOM 1519 C CA . VAL A 1 196 ? 13.717 13.477 31.820 1.00 18.86 197 VAL A CA 1
ATOM 1520 C C . VAL A 1 196 ? 13.865 14.358 33.061 1.00 19.96 197 VAL A C 1
ATOM 1521 O O . VAL A 1 196 ? 12.938 14.458 33.873 1.00 19.57 197 VAL A O 1
ATOM 1525 N N . ASP A 1 197 ? 15.022 15.020 33.223 1.00 21.61 198 ASP A N 1
ATOM 1526 C CA . ASP A 1 197 ? 15.207 15.916 34.370 1.00 22.32 198 ASP A CA 1
ATOM 1527 C C . ASP A 1 197 ? 14.281 17.127 34.288 1.00 20.36 198 ASP A C 1
ATOM 1528 O O . ASP A 1 197 ? 13.778 17.592 35.317 1.00 22.40 198 ASP A O 1
ATOM 1533 N N . LEU A 1 198 ? 14.059 17.664 33.082 1.00 21.44 199 LEU A N 1
ATOM 1534 C CA . LEU A 1 198 ? 13.032 18.692 32.922 1.00 18.51 199 LEU A CA 1
ATOM 1535 C C . LEU A 1 198 ? 11.685 18.211 33.435 1.00 25.23 199 LEU A C 1
ATOM 1536 O O . LEU A 1 198 ? 10.917 18.989 34.021 1.00 26.25 199 LEU A O 1
ATOM 1541 N N . ILE A 1 199 ? 11.356 16.940 33.189 1.00 17.26 200 ILE A N 1
ATOM 1542 C CA . ILE A 1 199 ? 10.069 16.426 33.657 1.00 18.68 200 ILE A CA 1
ATOM 1543 C C . ILE A 1 199 ? 10.075 16.244 35.171 1.00 25.02 200 ILE A C 1
ATOM 1544 O O . ILE A 1 199 ? 9.119 16.625 35.864 1.00 29.15 200 ILE A O 1
ATOM 1549 N N . LYS A 1 200 ? 11.151 15.660 35.708 1.00 21.09 201 LYS A N 1
ATOM 1550 C CA . LYS A 1 200 ? 11.248 15.423 37.148 1.00 20.97 201 LYS A CA 1
ATOM 1551 C C . LYS A 1 200 ? 11.155 16.719 37.936 1.00 25.36 201 LYS A C 1
ATOM 1552 O O . LYS A 1 200 ? 10.558 16.743 39.013 1.00 28.24 201 LYS A O 1
ATOM 1558 N N . ASN A 1 201 ? 11.785 17.791 37.443 1.00 22.72 202 ASN A N 1
ATOM 1559 C CA . ASN A 1 201 ? 11.797 19.093 38.110 1.00 23.62 202 ASN A CA 1
ATOM 1560 C C . ASN A 1 201 ? 10.559 19.929 37.781 1.00 25.47 202 ASN A C 1
ATOM 1561 O O . ASN A 1 201 ? 10.494 21.110 38.151 1.00 25.42 202 ASN A O 1
ATOM 1566 N N . LYS A 1 202 ? 9.596 19.329 37.088 1.00 21.47 203 LYS A N 1
ATOM 1567 C CA . LYS A 1 202 ? 8.263 19.886 36.857 1.00 24.03 203 LYS A CA 1
ATOM 1568 C C . LYS A 1 202 ? 8.286 21.089 35.919 1.00 28.10 203 LYS A C 1
ATOM 1569 O O . LYS A 1 202 ? 7.415 21.960 35.987 1.00 33.04 203 LYS A O 1
ATOM 1575 N N . HIS A 1 203 ? 9.242 21.141 35.000 1.00 21.63 204 HIS A N 1
ATOM 1576 C CA . HIS A 1 203 ? 9.205 22.196 33.998 1.00 23.37 204 HIS A CA 1
ATOM 1577 C C . HIS A 1 203 ? 8.437 21.775 32.757 1.00 30.07 204 HIS A C 1
ATOM 1578 O O . HIS A 1 203 ? 8.019 22.640 31.980 1.00 30.18 204 HIS A O 1
ATOM 1585 N N . MET A 1 204 ? 8.246 20.468 32.564 1.00 24.11 205 MET A N 1
ATOM 1586 C CA . MET A 1 204 ? 7.423 19.917 31.497 1.00 23.15 205 MET A CA 1
ATOM 1587 C C . MET A 1 204 ? 6.604 18.761 32.071 1.00 27.39 205 MET A C 1
ATOM 1588 O O . MET A 1 204 ? 6.944 18.194 33.113 1.00 23.93 205 MET A O 1
ATOM 1593 N N . ASN A 1 205 ? 5.511 18.422 31.395 1.00 24.77 206 ASN A N 1
ATOM 1594 C CA . ASN A 1 205 ? 4.699 17.261 31.753 1.00 23.48 206 ASN A CA 1
ATOM 1595 C C . ASN A 1 205 ? 4.967 16.138 30.768 1.00 24.48 206 ASN A C 1
ATOM 1596 O O . ASN A 1 205 ? 5.005 16.374 29.554 1.00 23.07 206 ASN A O 1
ATOM 1601 N N . ALA A 1 206 ? 5.162 14.918 31.287 1.00 21.80 207 ALA A N 1
ATOM 1602 C CA . ALA A 1 206 ? 5.497 13.804 30.406 1.00 27.90 207 ALA A CA 1
ATOM 1603 C C . ALA A 1 206 ? 4.396 13.551 29.380 1.00 17.32 207 ALA A C 1
ATOM 1604 O O . ALA A 1 206 ? 4.673 13.021 28.298 1.00 22.67 207 ALA A O 1
ATOM 1606 N N . ASP A 1 207 ? 3.157 13.951 29.694 1.00 17.79 208 ASP A N 1
ATOM 1607 C CA . ASP A 1 207 ? 1.967 13.716 28.882 1.00 27.82 208 ASP A CA 1
ATOM 1608 C C . ASP A 1 207 ? 1.823 14.648 27.685 1.00 31.96 208 ASP A C 1
ATOM 1609 O O . ASP A 1 207 ? 0.906 14.446 26.878 1.00 26.73 208 ASP A O 1
ATOM 1614 N N . THR A 1 208 ? 2.622 15.700 27.596 1.00 22.01 209 THR A N 1
ATOM 1615 C CA . THR A 1 208 ? 2.384 16.715 26.579 1.00 21.75 209 THR A CA 1
ATOM 1616 C C . THR A 1 208 ? 2.552 16.130 25.183 1.00 20.80 209 THR A C 1
ATOM 1617 O O . THR A 1 208 ? 3.589 15.540 24.855 1.00 20.95 209 THR A O 1
ATOM 1621 N N . ASP A 1 209 ? 1.530 16.319 24.351 1.00 20.55 210 ASP A N 1
ATOM 1622 C CA . ASP A 1 209 ? 1.529 15.859 22.969 1.00 20.84 210 ASP A CA 1
ATOM 1623 C C . ASP A 1 209 ? 1.408 17.065 22.031 1.00 20.73 210 ASP A C 1
ATOM 1624 O O . ASP A 1 209 ? 1.485 18.221 22.455 1.00 18.54 210 ASP A O 1
ATOM 1629 N N . TYR A 1 210 ? 1.189 16.781 20.749 1.00 17.19 211 TYR A N 1
ATOM 1630 C CA . TYR A 1 210 ? 1.223 17.851 19.758 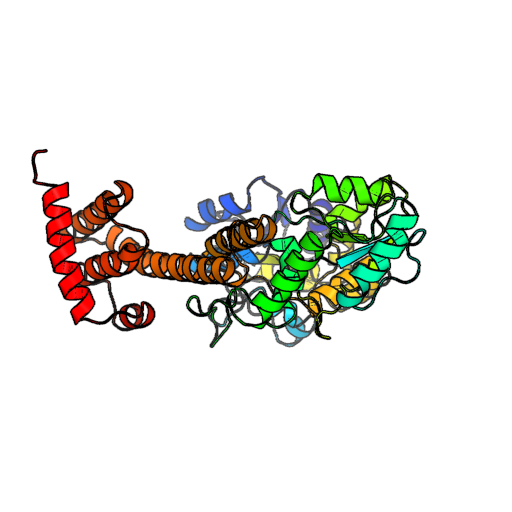1.00 21.01 211 TYR A CA 1
ATOM 1631 C C . TYR A 1 210 ? 0.128 18.881 20.012 1.00 20.28 211 TYR A C 1
ATOM 1632 O O . TYR A 1 210 ? 0.383 20.093 20.040 1.00 16.71 211 TYR A O 1
ATOM 1641 N N . SER A 1 211 ? -1.113 18.422 20.181 1.00 18.35 212 SER A N 1
ATOM 1642 C CA . SER A 1 211 ? -2.213 19.375 20.271 1.00 17.35 212 SER A CA 1
ATOM 1643 C C . SER A 1 211 ? -2.164 20.172 21.564 1.00 18.55 212 SER A C 1
ATOM 1644 O O . SER A 1 211 ? -2.488 21.366 21.564 1.00 22.50 212 SER A O 1
ATOM 1647 N N . ILE A 1 212 ? -1.743 19.541 22.668 1.00 19.24 213 ILE A N 1
ATOM 1648 C CA . ILE A 1 212 ? -1.619 20.268 23.935 1.00 23.63 213 ILE A CA 1
ATOM 1649 C C . ILE A 1 212 ? -0.598 21.392 23.799 1.00 19.55 213 ILE A C 1
ATOM 1650 O O . ILE A 1 212 ? -0.842 22.534 24.212 1.00 18.57 213 ILE A O 1
ATOM 1655 N N . ALA A 1 213 ? 0.570 21.075 23.231 1.00 17.07 214 ALA A N 1
ATOM 1656 C CA . ALA A 1 213 ? 1.618 22.080 23.111 1.00 17.87 214 ALA A CA 1
ATOM 1657 C C . ALA A 1 213 ? 1.196 23.193 22.161 1.00 17.36 214 ALA A C 1
ATOM 1658 O O . ALA A 1 213 ? 1.410 24.382 22.453 1.00 19.74 214 ALA A O 1
ATOM 1660 N N . GLU A 1 214 ? 0.581 22.828 21.030 1.00 15.64 215 GLU A N 1
ATOM 1661 C CA . GLU A 1 214 ? 0.170 23.835 20.056 1.00 19.47 215 GLU A CA 1
ATOM 1662 C C . GLU A 1 214 ? -0.877 24.770 20.643 1.00 19.35 215 GLU A C 1
ATOM 1663 O O . GLU A 1 214 ? -0.780 25.997 20.502 1.00 21.94 215 GLU A O 1
ATOM 1669 N N . ALA A 1 215 ? -1.891 24.208 21.316 1.00 19.44 216 ALA A N 1
ATOM 1670 C CA . ALA A 1 215 ? -2.899 25.039 21.963 1.00 22.17 216 ALA A CA 1
ATOM 1671 C C . ALA A 1 215 ? -2.278 25.953 23.017 1.00 26.66 216 ALA A C 1
ATOM 1672 O O . ALA A 1 215 ? -2.652 27.128 23.130 1.00 19.89 216 ALA A O 1
ATOM 1674 N N . ALA A 1 216 ? -1.377 25.413 23.847 1.00 19.95 217 ALA A N 1
ATOM 1675 C CA . ALA A 1 216 ? -0.780 26.240 24.895 1.00 25.54 217 ALA A CA 1
ATOM 1676 C C . ALA A 1 216 ? 0.011 27.401 24.299 1.00 24.53 217 ALA A C 1
ATOM 1677 O O . ALA A 1 216 ? -0.083 28.535 24.783 1.00 20.78 217 ALA A O 1
ATOM 1679 N N . PHE A 1 217 ? 0.802 27.140 23.253 1.00 19.29 218 PHE A N 1
ATOM 1680 C CA . PHE A 1 217 ? 1.580 28.234 22.675 1.00 17.63 218 PHE A CA 1
ATOM 1681 C C . PHE A 1 217 ? 0.671 29.253 21.990 1.00 18.54 218 PHE A C 1
ATOM 1682 O O . PHE A 1 217 ? 0.841 30.467 22.164 1.00 19.98 218 PHE A O 1
ATOM 1690 N N . ASN A 1 218 ? -0.299 28.788 21.213 1.00 18.59 219 ASN A N 1
ATOM 1691 C CA . ASN A 1 218 ? -1.126 29.733 20.478 1.00 20.45 219 ASN A CA 1
ATOM 1692 C C . ASN A 1 218 ? -2.098 30.491 21.363 1.00 23.53 219 ASN A C 1
ATOM 1693 O O . ASN A 1 218 ? -2.633 31.508 20.914 1.00 25.02 219 ASN A O 1
ATOM 1698 N N . LYS A 1 219 ? -2.329 30.052 22.600 1.00 18.57 220 LYS A N 1
ATOM 1699 C CA . LYS A 1 219 ? -3.129 30.830 23.537 1.00 23.37 220 LYS A CA 1
ATOM 1700 C C . LYS A 1 219 ? -2.287 31.731 24.424 1.00 23.75 220 LYS A C 1
ATOM 1701 O O . LYS A 1 219 ? -2.831 32.403 25.313 1.00 26.40 220 LYS A O 1
ATOM 1707 N N . GLY A 1 220 ? -0.978 31.773 24.206 1.00 20.20 221 GLY A N 1
ATOM 1708 C CA . GLY A 1 220 ? -0.139 32.649 24.996 1.00 23.10 221 GLY A CA 1
ATOM 1709 C C . GLY A 1 220 ? 0.193 32.138 26.374 1.00 23.20 221 GLY A C 1
ATOM 1710 O O . GLY A 1 220 ? 0.531 32.937 27.247 1.00 27.46 221 GLY A O 1
ATOM 1711 N N . GLU A 1 221 ? 0.122 30.822 26.598 1.00 21.00 222 GLU A N 1
ATOM 1712 C CA . GLU A 1 221 ? 0.349 30.264 27.928 1.00 18.59 222 GLU A CA 1
ATOM 1713 C C . GLU A 1 221 ? 1.786 29.843 28.173 1.00 21.14 222 GLU A C 1
ATOM 1714 O O . GLU A 1 221 ? 2.196 29.735 29.335 1.00 23.60 222 GLU A O 1
ATOM 1720 N N . THR A 1 222 ? 2.546 29.583 27.118 1.00 19.75 223 THR A N 1
ATOM 1721 C CA . THR A 1 222 ? 3.923 29.125 27.268 1.00 19.93 223 THR A CA 1
ATOM 1722 C C . THR A 1 222 ? 4.803 29.962 26.352 1.00 18.49 223 THR A C 1
ATOM 1723 O O . THR A 1 222 ? 4.387 30.369 25.267 1.00 20.49 223 THR A O 1
ATOM 1727 N N . ALA A 1 223 ? 6.027 30.223 26.792 1.00 19.39 224 ALA A N 1
ATOM 1728 C CA . ALA A 1 223 ? 6.853 31.177 26.064 1.00 18.64 224 ALA A CA 1
ATOM 1729 C C . ALA A 1 223 ? 7.493 30.589 24.819 1.00 19.74 224 ALA A C 1
ATOM 1730 O O . ALA A 1 223 ? 7.851 31.353 23.912 1.00 19.76 224 ALA A O 1
ATOM 1732 N N . MET A 1 224 ? 7.645 29.264 24.745 1.00 16.39 225 MET A N 1
ATOM 1733 C CA . MET A 1 224 ? 8.321 28.638 23.616 1.00 15.33 225 MET A CA 1
ATOM 1734 C C . MET A 1 224 ? 7.679 27.308 23.265 1.00 14.55 225 MET A C 1
ATOM 1735 O O . MET A 1 224 ? 7.072 26.634 24.106 1.00 17.35 225 MET A O 1
ATOM 174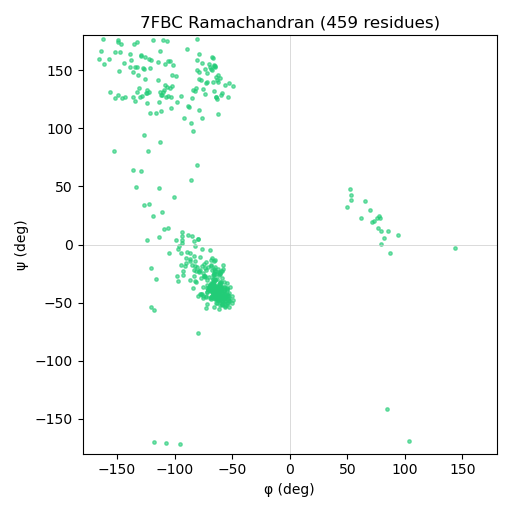0 N N . THR A 1 225 ? 7.877 26.913 22.013 1.00 15.00 226 THR A N 1
ATOM 1741 C CA . THR A 1 225 ? 7.539 25.575 21.564 1.00 13.50 226 THR A CA 1
ATOM 1742 C C . THR A 1 225 ? 8.561 25.189 20.509 1.00 13.25 226 THR A C 1
ATOM 1743 O O . THR A 1 225 ? 9.411 25.994 20.105 1.00 15.35 226 THR A O 1
ATOM 1747 N N . ILE A 1 226 ? 8.506 23.936 20.081 1.00 13.58 227 ILE A N 1
ATOM 1748 C CA . ILE A 1 226 ? 9.388 23.448 19.024 1.00 13.51 227 ILE A CA 1
ATOM 1749 C C . ILE A 1 226 ? 8.483 22.899 17.943 1.00 13.78 227 ILE A C 1
ATOM 1750 O O . ILE A 1 226 ? 7.663 22.018 18.217 1.00 15.12 227 ILE A O 1
ATOM 1755 N N . ASN A 1 227 ? 8.591 23.438 16.729 1.00 14.63 228 ASN A N 1
ATOM 1756 C CA . ASN A 1 227 ? 7.681 22.944 15.684 1.00 14.17 228 ASN A CA 1
ATOM 1757 C C . ASN A 1 227 ? 8.254 23.335 14.326 1.00 13.37 228 ASN A C 1
ATOM 1758 O O . ASN A 1 227 ? 9.302 23.991 14.237 1.00 14.23 228 ASN A O 1
ATOM 1763 N N . GLY A 1 228 ? 7.564 22.900 13.264 1.00 16.23 229 GLY A N 1
ATOM 1764 C CA . GLY A 1 228 ? 8.024 23.135 11.912 1.00 15.84 229 GLY A CA 1
ATOM 1765 C C . GLY A 1 228 ? 7.157 24.134 11.160 1.00 14.08 229 GLY A C 1
ATOM 1766 O O . GLY A 1 228 ? 6.139 24.633 11.670 1.00 16.54 229 GLY A O 1
ATOM 1767 N N . PRO A 1 229 ? 7.565 24.458 9.930 1.00 13.17 230 PRO A N 1
ATOM 1768 C CA . PRO A 1 229 ? 6.870 25.521 9.173 1.00 15.54 230 PRO A CA 1
ATOM 1769 C C . PRO A 1 229 ? 5.412 25.228 8.913 1.00 15.57 230 PRO A C 1
ATOM 1770 O O . PRO A 1 229 ? 4.619 26.172 8.764 1.00 18.66 230 PRO A O 1
ATOM 1774 N N . TRP A 1 230 ? 5.020 23.947 8.887 1.00 17.10 231 TRP A N 1
ATOM 1775 C CA . TRP A 1 230 ? 3.606 23.600 8.740 1.00 20.03 231 TRP A CA 1
ATOM 1776 C C . TRP A 1 230 ? 2.748 24.212 9.838 1.00 21.33 231 TRP A C 1
ATOM 1777 O O . TRP A 1 230 ? 1.521 24.346 9.668 1.00 19.14 231 TRP A O 1
ATOM 1788 N N . ALA A 1 231 ? 3.352 24.579 10.963 1.00 17.07 232 ALA A N 1
ATOM 1789 C CA . ALA A 1 231 ? 2.597 25.072 12.105 1.00 19.40 232 ALA A CA 1
ATOM 1790 C C . ALA A 1 231 ? 2.404 26.578 12.090 1.00 15.42 232 ALA A C 1
ATOM 1791 O O . ALA A 1 231 ? 1.551 27.085 12.842 1.00 14.45 232 ALA A O 1
ATOM 1793 N N . TRP A 1 232 ? 3.177 27.306 11.271 1.00 16.15 233 TRP A N 1
ATOM 1794 C CA . TRP A 1 232 ? 3.166 28.761 11.409 1.00 12.64 233 TRP A CA 1
ATOM 1795 C C . TRP A 1 232 ? 1.783 29.337 11.140 1.00 16.15 233 TRP A C 1
ATOM 1796 O O . TRP A 1 232 ? 1.383 30.321 11.766 1.00 20.70 233 TRP A O 1
ATOM 1807 N N . SER A 1 233 ? 1.063 28.779 10.169 1.00 19.18 234 SER A N 1
ATOM 1808 C CA . SER A 1 233 ? -0.219 29.375 9.818 1.00 14.81 234 SER A CA 1
ATOM 1809 C C . SER A 1 233 ? -1.143 29.435 11.034 1.00 17.69 234 SER A C 1
ATOM 1810 O O . SER A 1 233 ? -1.790 30.463 11.274 1.00 20.97 234 SER A O 1
ATOM 1813 N N . ASN A 1 234 ? -1.153 28.380 11.867 1.00 19.37 235 ASN A N 1
ATOM 1814 C CA . ASN A 1 234 ? -2.058 28.401 13.018 1.00 17.64 235 ASN A CA 1
ATOM 1815 C C . ASN A 1 234 ? -1.644 29.478 13.999 1.00 15.97 235 ASN A C 1
ATOM 1816 O O . ASN A 1 234 ? -2.492 30.150 14.595 1.00 19.39 235 ASN A O 1
ATOM 1821 N N . ILE A 1 235 ? -0.323 29.679 14.160 1.00 15.31 236 ILE A N 1
ATOM 1822 C CA . ILE A 1 235 ? 0.122 30.738 15.050 1.00 14.45 236 ILE A CA 1
ATOM 1823 C C . ILE A 1 235 ? -0.256 32.094 14.481 1.00 14.97 236 ILE A C 1
ATOM 1824 O O . ILE A 1 235 ? -0.649 33.004 15.222 1.00 19.33 236 ILE A O 1
ATOM 1829 N N . ASP A 1 236 ? -0.140 32.252 13.160 1.00 17.79 237 ASP A N 1
ATOM 1830 C CA . ASP A 1 236 ? -0.591 33.492 12.532 1.00 19.76 237 ASP A CA 1
ATOM 1831 C C . ASP A 1 236 ? -2.036 33.766 12.906 1.00 23.78 237 ASP A C 1
ATOM 1832 O O . ASP A 1 236 ? -2.402 34.898 13.250 1.00 24.36 237 ASP A O 1
ATOM 1837 N N . THR A 1 237 ? -2.863 32.714 12.879 1.00 22.32 238 THR A N 1
ATOM 1838 C CA . THR A 1 237 ? -4.291 32.861 13.143 1.00 21.03 238 THR A CA 1
ATOM 1839 C C . THR A 1 237 ? -4.541 33.309 14.572 1.00 26.80 238 THR A C 1
ATOM 1840 O O . THR A 1 237 ? -5.525 34.011 14.857 1.00 27.29 238 THR A O 1
ATOM 1844 N N . SER A 1 238 ? -3.653 32.926 15.478 1.00 23.35 239 SER A N 1
ATOM 1845 C CA . SER A 1 238 ? -3.807 33.219 16.884 1.00 23.31 239 SER A CA 1
ATOM 1846 C C . SER A 1 238 ? -3.322 34.611 17.242 1.00 17.72 239 SER A C 1
ATOM 1847 O O . SER A 1 238 ? -3.517 35.038 18.377 1.00 23.41 239 SER A O 1
ATOM 1850 N N . ALA A 1 239 ? -2.648 35.286 16.318 1.00 23.91 240 ALA A N 1
ATOM 1851 C CA . ALA A 1 239 ? -2.114 36.629 16.528 1.00 30.40 240 ALA A CA 1
ATOM 1852 C C . ALA A 1 239 ? -1.074 36.682 17.643 1.00 26.28 240 ALA A C 1
ATOM 1853 O O . ALA A 1 239 ? -0.837 37.741 18.226 1.00 24.80 240 ALA A O 1
ATOM 1855 N N . VAL A 1 240 ? -0.434 35.560 17.976 1.00 28.20 241 VAL A N 1
ATOM 1856 C CA . VAL A 1 240 ? 0.716 35.639 18.869 1.00 26.06 241 VAL A CA 1
ATOM 1857 C C . VAL A 1 240 ? 1.831 36.374 18.143 1.00 20.77 241 VAL A C 1
ATOM 1858 O O . VAL A 1 240 ? 2.050 36.161 16.951 1.00 21.10 241 VAL A O 1
ATOM 1862 N N . ASN A 1 241 ? 2.555 37.237 18.847 1.00 25.68 242 ASN A N 1
ATOM 1863 C CA . ASN A 1 241 ? 3.742 37.847 18.245 1.00 21.43 242 ASN A CA 1
ATOM 1864 C C . ASN A 1 241 ? 4.898 36.880 18.424 1.00 19.42 242 ASN A C 1
ATOM 1865 O O . ASN A 1 241 ? 5.512 36.829 19.490 1.00 23.20 242 ASN A O 1
ATOM 1870 N N . TYR A 1 242 ? 5.193 36.092 17.397 1.00 19.97 243 TYR A N 1
ATOM 1871 C CA . TYR A 1 242 ? 6.165 35.029 17.563 1.00 17.36 243 TYR A CA 1
ATOM 1872 C C . TYR A 1 242 ? 7.404 35.280 16.717 1.00 18.79 243 TYR A C 1
ATOM 1873 O O . TYR A 1 242 ? 7.370 35.979 15.700 1.00 22.28 243 TYR A O 1
ATOM 1882 N N . GLY A 1 243 ? 8.501 34.665 17.148 1.00 19.06 244 GLY A N 1
ATOM 1883 C CA . GLY A 1 243 ? 9.709 34.581 16.350 1.00 16.58 244 GLY A CA 1
ATOM 1884 C C . GLY A 1 243 ? 10.086 33.127 16.154 1.00 20.95 244 GLY A C 1
ATOM 1885 O O . GLY A 1 243 ? 9.641 32.265 16.914 1.00 18.18 244 GLY A O 1
ATOM 1886 N N . VAL A 1 244 ? 10.886 32.846 15.129 1.00 17.86 245 VAL A N 1
ATOM 1887 C CA . VAL A 1 244 ? 11.376 31.508 14.833 1.00 15.57 245 VAL A CA 1
ATOM 1888 C C . VAL A 1 244 ? 12.888 31.612 14.776 1.00 19.35 245 VAL A C 1
ATOM 1889 O O . VAL A 1 244 ? 13.407 32.503 14.097 1.00 16.83 245 VAL A O 1
ATOM 1893 N N . THR A 1 245 ? 13.593 30.722 15.474 1.00 15.60 246 THR A N 1
ATOM 1894 C CA . THR A 1 245 ? 15.035 30.898 15.619 1.00 14.36 246 THR A CA 1
ATOM 1895 C C . THR A 1 245 ? 15.742 29.544 15.724 1.00 14.56 246 THR A C 1
ATOM 1896 O O . THR A 1 245 ? 15.119 28.473 15.750 1.00 14.56 246 THR A O 1
ATOM 1900 N N . VAL A 1 246 ? 17.075 29.622 15.780 1.00 14.09 247 VAL A N 1
ATOM 1901 C CA . VAL A 1 246 ? 17.902 28.434 15.935 1.00 14.82 247 VAL A CA 1
ATOM 1902 C C . VAL A 1 246 ? 17.593 27.771 17.267 1.00 13.91 247 VAL A C 1
ATOM 1903 O O . VAL A 1 246 ? 17.349 28.441 18.286 1.00 15.57 247 VAL A O 1
ATOM 1907 N N . LEU A 1 247 ? 17.575 26.442 17.259 1.00 14.49 248 LEU A N 1
ATOM 1908 C CA . LEU A 1 247 ? 17.299 25.708 18.484 1.00 14.39 248 LEU A CA 1
ATOM 1909 C C . LEU A 1 247 ? 18.424 25.965 19.492 1.00 18.11 248 LEU A C 1
ATOM 1910 O O . LEU A 1 247 ? 19.543 26.311 19.103 1.00 15.64 248 LEU A O 1
ATOM 1915 N N . PRO A 1 248 ? 18.143 25.877 20.795 1.00 21.35 249 PRO A N 1
ATOM 1916 C CA . PRO A 1 248 ? 19.210 26.077 21.790 1.00 18.23 249 PRO A CA 1
ATOM 1917 C C . PRO A 1 248 ? 20.256 24.974 21.713 1.00 15.57 249 PRO A C 1
ATOM 1918 O O . PRO A 1 248 ? 19.979 23.859 21.258 1.00 16.54 249 PRO A O 1
ATOM 1922 N N . THR A 1 249 ? 21.479 25.304 22.155 1.00 18.51 250 THR A N 1
ATOM 1923 C CA . THR A 1 249 ? 22.539 24.310 22.235 1.00 17.65 250 THR A CA 1
ATOM 1924 C C . THR A 1 249 ? 22.390 23.475 23.511 1.00 17.29 250 THR A C 1
ATOM 1925 O O . THR A 1 249 ? 21.727 23.870 24.479 1.00 19.12 250 THR A O 1
ATOM 1929 N N . PHE A 1 250 ? 23.003 22.295 23.491 1.00 14.48 251 PHE A N 1
ATOM 1930 C CA . PHE A 1 250 ? 23.022 21.404 24.651 1.00 13.98 251 PHE A CA 1
ATOM 1931 C C . PHE A 1 250 ? 24.461 20.994 24.873 1.00 16.32 251 PHE A C 1
ATOM 1932 O O . PHE A 1 250 ? 25.110 20.524 23.934 1.00 16.73 251 PHE A O 1
ATOM 1940 N N . LYS A 1 251 ? 24.967 21.186 26.098 1.00 14.39 252 LYS A N 1
ATOM 1941 C CA . LYS A 1 251 ? 26.392 20.969 26.359 1.00 17.39 252 LYS A CA 1
ATOM 1942 C C . LYS A 1 251 ? 27.256 21.701 25.328 1.00 23.24 252 LYS A C 1
ATOM 1943 O O . LYS A 1 251 ? 28.347 21.240 24.945 1.00 22.65 252 LYS A O 1
ATOM 1949 N N . GLY A 1 252 ? 26.762 22.852 24.860 1.00 16.81 253 GLY A N 1
ATOM 1950 C CA . GLY A 1 252 ? 27.494 23.667 23.918 1.00 21.28 253 GLY A CA 1
ATOM 1951 C C . GLY A 1 252 ? 27.443 23.206 22.477 1.00 21.93 253 GLY A C 1
ATOM 1952 O O . GLY A 1 252 ? 28.063 23.848 21.622 1.00 25.25 253 GLY A O 1
ATOM 1953 N N . GLN A 1 253 ? 26.731 22.107 22.176 1.00 15.32 254 GLN A N 1
ATOM 1954 C CA . GLN A 1 253 ? 26.600 21.575 20.831 1.00 12.70 254 GLN A CA 1
ATOM 1955 C C . GLN A 1 253 ? 25.241 21.940 20.254 1.00 17.84 254 GLN A C 1
ATOM 1956 O O . GLN A 1 253 ? 24.248 21.983 20.983 1.00 18.82 254 GLN A O 1
ATOM 1962 N N . PRO A 1 254 ? 25.146 22.177 18.946 1.00 12.95 255 PRO A N 1
ATOM 1963 C CA . PRO A 1 254 ? 23.838 22.488 18.359 1.00 13.99 255 PRO A CA 1
ATOM 1964 C C . PRO A 1 254 ? 22.845 21.348 18.552 1.00 12.81 255 PRO A C 1
ATOM 1965 O O . PRO A 1 254 ? 23.198 20.169 18.472 1.00 14.66 255 PRO A O 1
ATOM 1969 N N . SER A 1 255 ? 21.573 21.702 18.778 1.00 13.21 256 SER A N 1
ATOM 1970 C CA . SER A 1 255 ? 20.545 20.703 18.593 1.00 14.26 256 SER A CA 1
ATOM 1971 C C . SER A 1 255 ? 20.554 20.268 17.135 1.00 16.60 256 SER A C 1
ATOM 1972 O O . SER A 1 255 ? 20.815 21.067 16.231 1.00 17.44 256 SER A O 1
ATOM 1975 N N . LYS A 1 256 ? 20.254 18.994 16.906 1.00 13.24 257 LYS A N 1
ATOM 1976 C CA . LYS A 1 256 ? 20.373 18.376 15.579 1.00 13.22 257 LYS A CA 1
ATOM 1977 C C . LYS A 1 256 ? 19.028 17.784 15.169 1.00 14.20 257 LYS A C 1
ATOM 1978 O O . LYS A 1 256 ? 18.805 16.567 15.281 1.00 14.95 257 LYS A O 1
ATOM 1984 N N . PRO A 1 257 ? 18.113 18.610 14.668 1.00 13.94 258 PRO A N 1
ATOM 1985 C CA . PRO A 1 257 ? 16.829 18.089 14.203 1.00 15.67 258 PRO A CA 1
ATOM 1986 C C . PRO A 1 257 ? 17.003 17.262 12.934 1.00 14.89 258 PRO A C 1
ATOM 1987 O O . PRO A 1 257 ? 17.927 17.473 12.147 1.00 14.31 258 PRO A O 1
ATOM 1991 N N . PHE A 1 258 ? 16.101 16.310 12.737 1.00 14.34 259 PHE A N 1
ATOM 1992 C CA . PHE A 1 258 ? 16.071 15.618 11.454 1.00 13.51 259 PHE A CA 1
ATOM 1993 C C . PHE A 1 258 ? 15.721 16.582 10.331 1.00 16.64 259 PHE A C 1
ATOM 1994 O O . PHE A 1 258 ? 14.886 17.478 10.489 1.00 20.30 259 PHE A O 1
ATOM 2002 N N . VAL A 1 259 ? 16.325 16.358 9.171 1.00 14.27 260 VAL A N 1
ATOM 2003 C CA . VAL A 1 259 ? 16.111 17.184 7.990 1.00 13.13 260 VAL A CA 1
ATOM 2004 C C . VAL A 1 259 ? 15.358 16.356 6.959 1.00 16.70 260 VAL A C 1
ATOM 2005 O O . VAL A 1 259 ? 15.754 15.222 6.665 1.00 15.39 260 VAL A O 1
ATOM 2009 N N . GLY A 1 260 ? 14.257 16.899 6.443 1.00 15.34 261 GLY A N 1
ATOM 2010 C CA . GLY A 1 260 ? 13.519 16.283 5.339 1.00 15.74 261 GLY A CA 1
ATOM 2011 C C . GLY A 1 260 ? 13.715 17.097 4.076 1.00 15.80 261 GLY A C 1
ATOM 2012 O O . GLY A 1 260 ? 13.667 18.332 4.109 1.00 21.14 261 GLY A O 1
ATOM 2013 N N . VAL A 1 261 ? 13.938 16.413 2.955 1.00 13.75 262 VAL A N 1
ATOM 2014 C CA . VAL A 1 261 ? 14.199 17.084 1.682 1.00 10.11 262 VAL A CA 1
ATOM 2015 C C . VAL A 1 261 ? 13.123 16.632 0.695 1.00 16.77 262 VAL A C 1
ATOM 2016 O O . VAL A 1 261 ? 13.054 15.451 0.346 1.00 15.98 262 VAL A O 1
ATOM 2020 N N . LEU A 1 262 ? 12.255 17.559 0.280 1.00 11.97 263 LEU A N 1
ATOM 2021 C CA . LEU A 1 262 ? 11.384 17.283 -0.860 1.00 12.50 263 LEU A CA 1
ATOM 2022 C C . LEU A 1 262 ? 12.245 17.079 -2.103 1.00 12.37 263 LEU A C 1
ATOM 2023 O O . LEU A 1 262 ? 13.079 17.943 -2.433 1.00 12.90 263 LEU A O 1
ATOM 2028 N N . SER A 1 263 ? 12.048 15.919 -2.781 1.00 14.52 264 SER A N 1
ATOM 2029 C CA . SER A 1 263 ? 12.928 15.478 -3.864 1.00 11.93 264 SER A CA 1
ATOM 2030 C C . SER A 1 263 ? 12.144 15.032 -5.089 1.00 13.32 264 SER A C 1
ATOM 2031 O O . SER A 1 263 ? 11.013 14.532 -4.979 1.00 14.63 264 SER A O 1
ATOM 2034 N N . ALA A 1 264 ? 12.785 15.156 -6.259 1.00 11.81 265 ALA A N 1
ATOM 2035 C CA . ALA A 1 264 ? 12.188 14.773 -7.545 1.00 12.94 265 ALA A CA 1
ATOM 2036 C C . ALA A 1 264 ? 13.004 13.628 -8.130 1.00 14.06 265 ALA A C 1
ATOM 2037 O O . ALA A 1 264 ? 14.174 13.824 -8.506 1.00 13.21 265 ALA A O 1
ATOM 2039 N N . GLY A 1 265 ? 12.393 12.448 -8.224 1.00 12.29 266 GLY A N 1
ATOM 2040 C CA . GLY A 1 265 ? 13.007 11.302 -8.869 1.00 11.92 266 GLY A CA 1
ATOM 2041 C C . GLY A 1 265 ? 12.439 11.028 -10.256 1.00 16.56 266 GLY A C 1
ATOM 2042 O O . GLY A 1 265 ? 11.316 11.428 -10.597 1.00 15.09 266 GLY A O 1
ATOM 2043 N N . ILE A 1 266 ? 13.225 10.325 -11.074 1.00 14.00 267 ILE A N 1
ATOM 2044 C CA . ILE A 1 266 ? 12.833 10.000 -12.448 1.00 13.81 267 ILE A CA 1
ATOM 2045 C C . ILE A 1 266 ? 12.563 8.504 -12.537 1.00 15.92 267 ILE A C 1
ATOM 2046 O O . ILE A 1 266 ? 13.381 7.694 -12.089 1.00 13.72 267 ILE A O 1
ATOM 2051 N N . ASN A 1 267 ? 11.416 8.143 -13.126 1.00 13.77 268 ASN A N 1
ATOM 2052 C CA . ASN A 1 267 ? 11.004 6.751 -13.264 1.00 14.27 268 ASN A CA 1
ATOM 2053 C C . ASN A 1 267 ? 12.046 5.991 -14.079 1.00 15.87 268 ASN A C 1
ATOM 2054 O O . ASN A 1 267 ? 12.416 6.425 -15.173 1.00 16.11 268 ASN A O 1
ATOM 2059 N N . ALA A 1 268 ? 12.519 4.847 -13.559 1.00 15.14 269 ALA A N 1
ATOM 2060 C CA . ALA A 1 268 ? 13.497 4.052 -14.328 1.00 15.76 269 ALA A CA 1
ATOM 2061 C C . ALA A 1 268 ? 12.987 3.615 -15.699 1.00 16.34 269 ALA A C 1
ATOM 2062 O O . ALA A 1 268 ? 13.796 3.301 -16.590 1.00 16.83 269 ALA A O 1
ATOM 2064 N N . ALA A 1 269 ? 11.667 3.551 -15.895 1.00 16.36 270 ALA A N 1
ATOM 2065 C CA . ALA A 1 269 ? 11.108 3.091 -17.165 1.00 18.63 270 ALA A CA 1
ATOM 2066 C C . ALA A 1 269 ? 10.687 4.224 -18.092 1.00 19.80 270 ALA A C 1
ATOM 2067 O O . ALA A 1 269 ? 10.134 3.951 -19.174 1.00 23.91 270 ALA A O 1
ATOM 2069 N N . SER A 1 270 ? 10.930 5.479 -17.703 1.00 17.69 271 SER A N 1
ATOM 2070 C CA . SER A 1 270 ? 10.508 6.617 -18.517 1.00 19.05 271 SER A CA 1
ATOM 2071 C C . SER A 1 270 ? 11.259 6.655 -19.846 1.00 17.82 271 SER A C 1
ATOM 2072 O O . SER A 1 270 ? 12.499 6.548 -19.867 1.00 23.30 271 SER A O 1
ATOM 2075 N N . PRO A 1 271 ? 10.554 6.836 -20.964 1.00 21.35 272 PRO A N 1
ATOM 2076 C CA . PRO A 1 271 ? 11.215 7.108 -22.240 1.00 21.65 272 PRO A CA 1
ATOM 2077 C C . PRO A 1 271 ? 11.653 8.554 -22.395 1.00 22.16 272 PRO A C 1
ATOM 2078 O O . PRO A 1 271 ? 12.138 8.921 -23.473 1.00 24.35 272 PRO A O 1
ATOM 2082 N N . ASN A 1 272 ? 11.482 9.374 -21.349 1.00 16.42 273 ASN A N 1
ATOM 2083 C CA . ASN A 1 272 ? 11.690 10.818 -21.404 1.00 18.22 273 ASN A CA 1
ATOM 2084 C C . ASN A 1 272 ? 12.726 11.284 -20.387 1.00 17.71 273 ASN A C 1
ATOM 2085 O O . ASN A 1 272 ? 12.607 12.373 -19.831 1.00 18.26 273 ASN A O 1
ATOM 2090 N N . LYS A 1 273 ? 13.756 10.473 -20.128 1.00 20.68 274 LYS A N 1
ATOM 2091 C CA . LYS A 1 273 ? 14.659 10.801 -19.021 1.00 18.68 274 LYS A CA 1
ATOM 2092 C C . LYS A 1 273 ? 15.441 12.080 -19.303 1.00 16.63 274 LYS A C 1
ATOM 2093 O O . LYS A 1 273 ? 15.675 12.885 -18.392 1.00 17.34 274 LYS A O 1
ATOM 2099 N N . GLU A 1 274 ? 15.868 12.282 -20.556 1.00 19.03 275 GLU A N 1
ATOM 2100 C CA . GLU A 1 274 ? 16.640 13.489 -20.849 1.00 21.61 275 GLU A CA 1
ATOM 2101 C C . GLU A 1 274 ? 15.752 14.730 -20.785 1.00 19.39 275 GLU A C 1
ATOM 2102 O O . GLU A 1 274 ? 16.183 15.791 -20.302 1.00 22.59 275 GLU A O 1
ATOM 2108 N N . LEU A 1 275 ? 14.497 14.597 -21.224 1.00 18.05 276 LEU A N 1
ATOM 2109 C CA . LEU A 1 275 ? 13.535 15.691 -21.090 1.00 15.68 276 LEU A CA 1
ATOM 2110 C C . LEU A 1 275 ? 13.279 16.016 -19.630 1.00 15.73 276 LEU A C 1
ATOM 2111 O O . LEU A 1 275 ? 13.199 17.193 -19.251 1.00 14.45 276 LEU A O 1
ATOM 2116 N N . ALA A 1 276 ? 13.142 14.980 -18.794 1.00 15.03 277 ALA A N 1
ATOM 2117 C CA . ALA A 1 276 ? 12.953 15.191 -17.362 1.00 13.55 277 ALA A CA 1
ATOM 2118 C C . ALA A 1 276 ? 14.139 15.910 -16.758 1.00 16.96 277 ALA A C 1
ATOM 2119 O O . ALA A 1 276 ? 13.976 16.813 -15.931 1.00 16.09 277 ALA A O 1
ATOM 2121 N N . LYS A 1 277 ? 15.354 15.540 -17.180 1.00 16.88 278 LYS A N 1
ATOM 2122 C CA . LYS A 1 277 ? 16.532 16.227 -16.669 1.00 15.39 278 LYS A CA 1
ATOM 2123 C C . LYS A 1 277 ? 16.532 17.704 -17.064 1.00 17.47 278 LYS A C 1
ATOM 2124 O O . LYS A 1 277 ? 16.861 18.574 -16.244 1.00 16.65 278 LYS A O 1
ATOM 2130 N N . GLU A 1 278 ? 16.175 18.006 -18.310 1.00 16.72 279 GLU A N 1
ATOM 2131 C CA . GLU A 1 278 ? 16.172 19.399 -18.755 1.00 16.73 279 GLU A CA 1
ATOM 2132 C C . GLU A 1 278 ? 15.102 20.200 -18.025 1.00 16.76 279 GLU A C 1
ATOM 2133 O O . GLU A 1 278 ? 15.340 21.340 -17.600 1.00 18.76 279 GLU A O 1
ATOM 2139 N N . PHE A 1 279 ? 13.921 19.612 -17.856 1.00 15.31 280 PHE A N 1
ATOM 2140 C CA . PHE A 1 279 ? 12.876 20.271 -17.080 1.00 18.06 280 PHE A CA 1
ATOM 2141 C C . PHE A 1 279 ? 13.335 20.562 -15.648 1.00 16.18 280 PHE A C 1
ATOM 2142 O O . PHE A 1 279 ? 13.235 21.700 -15.174 1.00 15.38 280 PHE A O 1
ATOM 2150 N N . LEU A 1 280 ? 13.848 19.547 -14.934 1.00 13.56 281 LEU A N 1
ATOM 2151 C CA . LEU A 1 280 ? 14.189 19.769 -13.524 1.00 12.54 281 LEU A CA 1
ATOM 2152 C C . LEU A 1 280 ? 15.375 20.723 -13.370 1.00 16.87 281 LEU A C 1
ATOM 2153 O O . LEU A 1 280 ? 15.342 21.630 -12.523 1.00 14.16 281 LEU A O 1
ATOM 2158 N N . GLU A 1 281 ? 16.433 20.532 -14.166 1.00 15.11 282 GLU A N 1
ATOM 2159 C CA . GLU A 1 281 ? 17.636 21.337 -13.983 1.00 14.87 282 GLU A CA 1
ATOM 2160 C C . GLU A 1 281 ? 17.479 22.746 -14.545 1.00 19.72 282 GLU A C 1
ATOM 2161 O O . GLU A 1 281 ? 17.924 23.713 -13.915 1.00 19.67 282 GLU A O 1
ATOM 2167 N N . ASN A 1 282 ? 16.878 22.901 -15.723 1.00 13.96 283 ASN A N 1
ATOM 2168 C CA . ASN A 1 282 ? 16.925 24.195 -16.396 1.00 16.15 283 ASN A CA 1
ATOM 2169 C C . ASN A 1 282 ? 15.624 24.987 -16.321 1.00 20.37 283 ASN A C 1
ATOM 2170 O O . ASN A 1 282 ? 15.603 26.149 -16.743 1.00 17.11 283 ASN A O 1
ATOM 2175 N N . TYR A 1 283 ? 14.549 24.398 -15.811 1.00 15.47 284 TYR A N 1
ATOM 2176 C CA . TYR A 1 283 ? 13.292 25.122 -15.653 1.00 18.08 284 TYR A CA 1
ATOM 2177 C C . TYR A 1 283 ? 12.827 25.170 -14.206 1.00 15.12 284 TYR A C 1
ATOM 2178 O O . TYR A 1 283 ? 12.623 26.258 -13.665 1.00 17.38 284 TYR A O 1
ATOM 2187 N N . LEU A 1 284 ? 12.708 24.027 -13.533 1.00 17.19 285 LEU A N 1
ATOM 2188 C CA . LEU A 1 284 ? 12.197 24.054 -12.166 1.00 12.02 285 LEU A CA 1
ATOM 2189 C C . LEU A 1 284 ? 13.213 24.642 -11.190 1.00 15.03 285 LEU A C 1
ATOM 2190 O O . LEU A 1 284 ? 12.870 25.520 -10.381 1.00 15.47 285 LEU A O 1
ATOM 2195 N N . LEU A 1 285 ? 14.454 24.139 -11.215 1.00 14.42 286 LEU A N 1
ATOM 2196 C CA . LEU A 1 285 ? 15.481 24.540 -10.242 1.00 16.84 286 LEU A CA 1
ATOM 2197 C C . LEU A 1 285 ? 16.214 25.805 -10.705 1.00 19.12 286 LEU A C 1
ATOM 2198 O O . LEU A 1 285 ? 17.444 25.875 -10.834 1.00 15.80 286 LEU A O 1
ATOM 2203 N N . THR A 1 286 ? 15.391 26.835 -10.952 1.00 18.42 287 THR A N 1
ATOM 2204 C CA . THR A 1 286 ? 15.814 28.192 -11.261 1.00 17.14 287 THR A CA 1
ATOM 2205 C C . THR A 1 286 ? 15.051 29.132 -10.332 1.00 17.78 287 THR A C 1
ATOM 2206 O O . THR A 1 286 ? 14.024 28.754 -9.765 1.00 15.99 287 THR A O 1
ATOM 2210 N N . ASP A 1 287 ? 15.531 30.379 -10.209 1.00 17.49 288 ASP A N 1
ATOM 2211 C CA . ASP A 1 287 ? 14.775 31.364 -9.431 1.00 15.42 288 ASP A CA 1
ATOM 2212 C C . ASP A 1 287 ? 13.347 31.489 -9.952 1.00 14.74 288 ASP A C 1
ATOM 2213 O O . ASP A 1 287 ? 12.389 31.507 -9.169 1.00 18.20 288 ASP A O 1
ATOM 2218 N N . GLU A 1 288 ? 13.185 31.550 -11.273 1.00 16.71 289 GLU A N 1
ATOM 2219 C CA . GLU A 1 288 ? 11.857 31.769 -11.855 1.00 19.50 289 GLU A CA 1
ATOM 2220 C C . GLU A 1 288 ? 10.932 30.576 -11.604 1.00 20.66 289 GLU A C 1
ATOM 2221 O O . GLU A 1 288 ? 9.737 30.751 -11.306 1.00 18.45 289 GLU A O 1
ATOM 2227 N N . GLY A 1 289 ? 11.469 29.356 -11.729 1.00 15.31 290 GLY A N 1
ATOM 2228 C CA . GLY A 1 289 ? 10.652 28.160 -11.538 1.00 17.09 290 GLY A CA 1
ATOM 2229 C C . GLY A 1 289 ? 10.221 27.970 -10.095 1.00 18.02 290 GLY A C 1
ATOM 2230 O O . GLY A 1 289 ? 9.041 27.685 -9.806 1.00 14.23 290 GLY A O 1
ATOM 2231 N N . LEU A 1 290 ? 11.173 28.123 -9.156 1.00 16.29 291 LEU A N 1
ATOM 2232 C CA . LEU A 1 290 ? 10.786 27.958 -7.762 1.00 14.48 291 LEU A CA 1
ATOM 2233 C C . LEU A 1 290 ? 9.870 29.078 -7.319 1.00 15.57 291 LEU A C 1
ATOM 2234 O O . LEU A 1 290 ? 8.972 28.847 -6.496 1.00 17.33 291 LEU A O 1
ATOM 2239 N N . GLU A 1 291 ? 10.073 30.292 -7.844 1.00 16.67 292 GLU A N 1
ATOM 2240 C CA . GLU A 1 291 ? 9.148 31.376 -7.522 1.00 16.98 292 GLU A CA 1
ATOM 2241 C C . GLU A 1 291 ? 7.729 31.053 -7.987 1.00 17.89 292 GLU A C 1
ATOM 2242 O O . GLU A 1 291 ? 6.762 31.337 -7.266 1.00 16.77 292 GLU A O 1
ATOM 2248 N N . ALA A 1 292 ? 7.573 30.446 -9.175 1.00 15.57 293 ALA A N 1
ATOM 2249 C CA . ALA A 1 292 ? 6.217 30.085 -9.627 1.00 16.91 293 ALA A CA 1
ATOM 2250 C C . ALA A 1 292 ? 5.542 29.101 -8.673 1.00 18.70 293 ALA A C 1
ATOM 2251 O O . ALA A 1 292 ? 4.345 29.265 -8.299 1.00 17.92 293 ALA A O 1
ATOM 2253 N N . VAL A 1 293 ? 6.291 28.067 -8.263 1.00 14.76 294 VAL A N 1
ATOM 2254 C CA . VAL A 1 293 ? 5.729 27.084 -7.332 1.00 14.03 294 VAL A CA 1
ATOM 2255 C C . VAL A 1 293 ? 5.402 27.746 -6.001 1.00 16.56 294 VAL A C 1
ATOM 2256 O O . VAL A 1 293 ? 4.323 27.537 -5.428 1.00 17.77 294 VAL A O 1
ATOM 2260 N N . ASN A 1 294 ? 6.347 28.541 -5.491 1.00 15.42 295 ASN A N 1
ATOM 2261 C CA . ASN A 1 294 ? 6.228 29.195 -4.190 1.00 15.32 295 ASN A CA 1
ATOM 2262 C C . ASN A 1 294 ? 5.057 30.156 -4.141 1.00 14.82 295 ASN A C 1
ATOM 2263 O O . ASN A 1 294 ? 4.388 30.277 -3.104 1.00 16.98 295 ASN A O 1
ATOM 2268 N N . LYS A 1 295 ? 4.829 30.898 -5.229 1.00 16.20 296 LYS A N 1
ATOM 2269 C CA . LYS A 1 295 ? 3.695 31.817 -5.283 1.00 18.61 296 LYS A CA 1
ATOM 2270 C C . LYS A 1 295 ? 2.370 31.073 -5.222 1.00 23.51 296 LYS A C 1
ATOM 2271 O O . LYS A 1 295 ? 1.387 31.618 -4.700 1.00 17.95 296 LYS A O 1
ATOM 2277 N N . ASP A 1 296 ? 2.315 29.832 -5.745 1.00 18.14 297 ASP A N 1
ATOM 2278 C CA . ASP A 1 296 ? 1.080 29.049 -5.599 1.00 19.96 297 ASP A CA 1
ATOM 2279 C C . ASP A 1 296 ? 0.889 28.555 -4.157 1.00 20.00 297 ASP A C 1
ATOM 2280 O O . ASP A 1 296 ? -0.159 28.788 -3.532 1.00 18.24 297 ASP A O 1
ATOM 2285 N N . LYS A 1 297 ? 1.885 27.859 -3.612 1.00 16.29 298 LYS A N 1
ATOM 2286 C CA . LYS A 1 297 ? 1.861 27.407 -2.228 1.00 15.50 298 LYS A CA 1
ATOM 2287 C C . LYS A 1 297 ? 3.301 27.470 -1.727 1.00 16.88 298 LYS A C 1
ATOM 2288 O O . LYS A 1 297 ? 4.178 26.897 -2.372 1.00 17.79 298 LYS A O 1
ATOM 2294 N N . PRO A 1 298 ? 3.572 28.145 -0.612 1.00 18.31 299 PRO A N 1
ATOM 2295 C CA . PRO A 1 298 ? 4.963 28.313 -0.162 1.00 14.55 299 PRO A CA 1
ATOM 2296 C C . PRO A 1 298 ? 5.682 26.981 0.023 1.00 19.82 299 PRO A C 1
ATOM 2297 O O . PRO A 1 298 ? 5.127 26.014 0.556 1.00 21.17 299 PRO A O 1
ATOM 2301 N N . LEU A 1 299 ? 6.934 26.937 -0.447 1.00 18.49 300 LEU A N 1
ATOM 2302 C CA . LEU A 1 299 ? 7.757 25.742 -0.296 1.00 16.08 300 LEU A CA 1
ATOM 2303 C C . LEU A 1 299 ? 8.476 25.695 1.045 1.00 24.04 300 LEU A C 1
ATOM 2304 O O . LEU A 1 299 ? 8.939 24.618 1.448 1.00 26.73 300 LEU A O 1
ATOM 2309 N N . GLY A 1 300 ? 8.585 26.824 1.740 1.00 19.76 301 GLY A N 1
ATOM 2310 C CA . GLY A 1 300 ? 9.455 26.910 2.897 1.00 20.56 301 GLY A CA 1
ATOM 2311 C C . GLY A 1 300 ? 10.869 27.230 2.451 1.00 17.38 301 GLY A C 1
ATOM 2312 O O . GLY A 1 300 ? 11.052 28.024 1.528 1.00 17.35 301 GLY A O 1
ATOM 2313 N N . ALA A 1 301 ? 11.874 26.638 3.080 1.00 16.34 302 ALA A N 1
ATOM 2314 C CA . ALA A 1 301 ? 13.248 26.807 2.613 1.00 15.64 302 ALA A CA 1
ATOM 2315 C C . ALA A 1 301 ? 13.503 25.896 1.405 1.00 16.80 302 ALA A C 1
ATOM 2316 O O . ALA A 1 301 ? 12.899 24.831 1.280 1.00 21.32 302 ALA A O 1
ATOM 2318 N N . VAL A 1 302 ? 14.377 26.333 0.489 1.00 16.56 303 VAL A N 1
ATOM 2319 C CA . VAL A 1 302 ? 14.616 25.590 -0.748 1.00 12.66 303 VAL A CA 1
ATOM 2320 C C . VAL A 1 302 ? 16.084 25.197 -0.849 1.00 15.27 303 VAL A C 1
ATOM 2321 O O . VAL A 1 302 ? 16.963 25.786 -0.206 1.00 16.54 303 VAL A O 1
ATOM 2325 N N . ALA A 1 303 ? 16.337 24.172 -1.675 1.00 15.81 304 ALA A N 1
ATOM 2326 C CA . ALA A 1 303 ? 17.696 23.659 -1.856 1.00 13.07 304 ALA A CA 1
ATOM 2327 C C . ALA A 1 303 ? 18.528 24.538 -2.777 1.00 12.16 304 ALA A C 1
ATOM 2328 O O . ALA A 1 303 ? 19.764 24.468 -2.723 1.00 16.82 304 ALA A O 1
ATOM 2330 N N . LEU A 1 304 ? 17.885 25.349 -3.630 1.00 13.86 305 LEU A N 1
ATOM 2331 C CA . LEU A 1 304 ? 18.581 26.181 -4.611 1.00 12.53 305 LEU A CA 1
ATOM 2332 C C . LEU A 1 304 ? 19.137 27.423 -3.933 1.00 16.14 305 LEU A C 1
ATOM 2333 O O . LEU A 1 304 ? 18.361 28.258 -3.457 1.00 13.65 305 LEU A O 1
ATOM 2338 N N . LYS A 1 305 ? 20.475 27.555 -3.907 1.00 12.20 306 LYS A N 1
ATOM 2339 C CA . LYS A 1 305 ? 21.102 28.617 -3.116 1.00 14.16 306 LYS A CA 1
ATOM 2340 C C . LYS A 1 305 ? 20.579 30.002 -3.517 1.00 19.44 306 LYS A C 1
ATOM 2341 O O . LYS A 1 305 ? 20.267 30.838 -2.656 1.00 19.52 306 LYS A O 1
ATOM 2347 N N . SER A 1 306 ? 20.487 30.261 -4.821 1.00 17.62 307 SER A N 1
ATOM 2348 C CA . SER A 1 306 ? 20.157 31.608 -5.285 1.00 17.29 307 SER A CA 1
ATOM 2349 C C . SER A 1 306 ? 18.769 32.029 -4.816 1.00 18.95 307 SER A C 1
ATOM 2350 O O . SER A 1 306 ? 18.572 33.176 -4.379 1.00 20.33 307 SER A O 1
ATOM 2353 N N . TYR A 1 307 ? 17.805 31.110 -4.867 1.00 15.63 308 TYR A N 1
ATOM 2354 C CA . TYR A 1 307 ? 16.443 31.445 -4.454 1.00 14.36 308 TYR A CA 1
ATOM 2355 C C . TYR A 1 307 ? 16.264 31.372 -2.947 1.00 16.52 308 TYR A C 1
ATOM 2356 O O . TYR A 1 307 ? 15.482 32.157 -2.377 1.00 17.55 308 TYR A O 1
ATOM 2365 N N . GLU A 1 308 ? 16.996 30.471 -2.269 1.00 15.89 309 GLU A N 1
ATOM 2366 C CA . GLU A 1 308 ? 16.932 30.476 -0.814 1.00 16.48 309 GLU A CA 1
ATOM 2367 C C . GLU A 1 308 ? 17.395 31.815 -0.264 1.00 19.51 309 GLU A C 1
ATOM 2368 O O . GLU A 1 308 ? 16.819 32.325 0.703 1.00 17.34 309 GLU A O 1
ATOM 2374 N N . GLU A 1 309 ? 18.424 32.414 -0.876 1.00 20.39 310 GLU A N 1
ATOM 2375 C CA . GLU A 1 309 ? 18.884 33.711 -0.388 1.00 24.47 310 GLU A CA 1
ATOM 2376 C C . GLU A 1 309 ? 17.789 34.780 -0.453 1.00 24.53 310 GLU A C 1
ATOM 2377 O O . GLU A 1 309 ? 17.753 35.672 0.402 1.00 24.38 310 GLU A O 1
ATOM 2383 N N . GLU A 1 310 ? 16.883 34.706 -1.437 1.00 23.45 311 GLU A N 1
ATOM 2384 C CA . GLU A 1 310 ? 15.747 35.629 -1.465 1.00 20.99 311 GLU A CA 1
ATOM 2385 C C . GLU A 1 310 ? 14.694 35.256 -0.425 1.00 20.00 311 GLU A C 1
ATOM 2386 O O . GLU A 1 310 ? 14.187 36.130 0.297 1.00 25.17 311 GLU A O 1
ATOM 2392 N N . LEU A 1 311 ? 14.368 33.966 -0.316 1.00 15.15 312 LEU A N 1
ATOM 2393 C CA . LEU A 1 311 ? 13.359 33.536 0.659 1.00 21.44 312 LEU A CA 1
ATOM 2394 C C . LEU A 1 311 ? 13.779 33.847 2.096 1.00 20.54 312 LEU A C 1
ATOM 2395 O O . LEU A 1 311 ? 12.931 34.159 2.937 1.00 20.49 312 LEU A O 1
ATOM 2400 N N . ALA A 1 312 ? 15.076 33.777 2.382 1.00 18.71 313 ALA A N 1
ATOM 2401 C CA . ALA A 1 312 ? 15.624 33.968 3.720 1.00 19.14 313 ALA A CA 1
ATOM 2402 C C . ALA A 1 312 ? 15.503 35.405 4.201 1.00 19.79 313 ALA A C 1
ATOM 2403 O O . ALA A 1 312 ? 15.873 35.694 5.342 1.00 20.67 313 ALA A O 1
ATOM 2405 N N . LYS A 1 313 ? 15.019 36.318 3.364 1.00 20.81 314 LYS A N 1
ATOM 2406 C CA . LYS A 1 313 ? 14.614 37.613 3.894 1.00 25.85 314 LYS A CA 1
ATOM 2407 C C . LYS A 1 313 ? 13.483 37.471 4.907 1.00 25.60 314 LYS A C 1
ATOM 2408 O O . LYS A 1 313 ? 13.309 38.359 5.749 1.00 25.40 314 LYS A O 1
ATOM 2414 N N . ASP A 1 314 ? 12.694 36.392 4.814 1.00 18.71 315 ASP A N 1
ATOM 2415 C CA . ASP A 1 314 ? 11.746 35.965 5.833 1.00 24.06 315 ASP A CA 1
ATOM 2416 C C . ASP A 1 314 ? 12.568 35.313 6.935 1.00 20.88 315 ASP A C 1
ATOM 2417 O O . ASP A 1 314 ? 13.101 34.221 6.713 1.00 18.66 315 ASP A O 1
ATOM 2422 N N . PRO A 1 315 ? 12.720 35.935 8.109 1.00 19.02 316 PRO A N 1
ATOM 2423 C CA . PRO A 1 315 ? 13.622 35.347 9.128 1.00 20.97 316 PRO A CA 1
ATOM 2424 C C . PRO A 1 315 ? 13.181 33.965 9.612 1.00 17.03 316 PRO A C 1
ATOM 2425 O O . PRO A 1 315 ? 14.015 33.197 10.120 1.00 16.49 316 PRO A O 1
ATOM 2429 N N . ARG A 1 316 ? 11.905 33.613 9.456 1.00 13.51 317 ARG A N 1
ATOM 2430 C CA . ARG A 1 316 ? 11.476 32.262 9.805 1.00 15.70 317 ARG A CA 1
ATOM 2431 C C . ARG A 1 316 ? 12.080 31.222 8.859 1.00 15.09 317 ARG A C 1
ATOM 2432 O O . ARG A 1 316 ? 12.469 30.130 9.290 1.00 14.02 317 ARG A O 1
ATOM 2440 N N . ILE A 1 317 ? 12.138 31.537 7.562 1.00 15.35 318 ILE A N 1
ATOM 2441 C CA . ILE A 1 317 ? 12.757 30.631 6.596 1.00 15.33 318 ILE A CA 1
ATOM 2442 C C . ILE A 1 317 ? 14.265 30.568 6.815 1.00 16.14 318 ILE A C 1
ATOM 2443 O O . ILE A 1 317 ? 14.880 29.489 6.746 1.00 14.94 318 ILE A O 1
ATOM 2448 N N . ALA A 1 318 ? 14.872 31.717 7.122 1.00 15.74 319 ALA A N 1
ATOM 2449 C CA . ALA A 1 318 ? 16.284 31.744 7.482 1.00 15.16 319 ALA A CA 1
ATOM 2450 C C . ALA A 1 318 ? 16.572 30.817 8.656 1.00 14.84 319 ALA A C 1
ATOM 2451 O O . ALA A 1 318 ? 17.541 30.052 8.634 1.00 16.90 319 ALA A O 1
ATOM 2453 N N . ALA A 1 319 ? 15.746 30.881 9.701 1.00 17.97 320 ALA A N 1
ATOM 2454 C CA . ALA A 1 319 ? 15.957 30.003 10.848 1.00 19.33 320 ALA A CA 1
ATOM 2455 C C . ALA A 1 319 ? 15.761 28.540 10.475 1.00 14.51 320 ALA A C 1
ATOM 2456 O O . ALA A 1 319 ? 16.508 27.672 10.954 1.00 14.55 320 ALA A O 1
ATOM 2458 N N . THR A 1 320 ? 14.758 28.239 9.627 1.00 12.52 321 THR A N 1
ATOM 2459 C CA . THR A 1 320 ? 14.549 26.858 9.195 1.00 12.27 321 THR A CA 1
ATOM 2460 C C . THR A 1 320 ? 15.801 26.300 8.527 1.00 17.74 321 THR A C 1
ATOM 2461 O O . THR A 1 320 ? 16.230 25.167 8.806 1.00 17.81 321 THR A O 1
ATOM 2465 N N . MET A 1 321 ? 16.396 27.086 7.621 1.00 13.52 322 MET A N 1
ATOM 2466 C CA . MET A 1 321 ? 17.606 26.623 6.946 1.00 13.05 322 MET A CA 1
ATOM 2467 C C . MET A 1 321 ? 18.783 26.521 7.915 1.00 14.98 322 MET A C 1
ATOM 2468 O O . MET A 1 321 ? 19.605 25.607 7.796 1.00 16.65 322 MET A O 1
ATOM 2473 N N . GLU A 1 322 ? 18.903 27.464 8.851 1.00 14.89 323 GLU A N 1
ATOM 2474 C CA . GLU A 1 322 ? 20.002 27.403 9.821 1.00 14.03 323 GLU A CA 1
ATOM 2475 C C . GLU A 1 322 ? 19.922 26.134 10.659 1.00 16.81 323 GLU A C 1
ATOM 2476 O O . GLU A 1 322 ? 20.934 25.459 10.876 1.00 15.74 323 GLU A O 1
ATOM 2482 N N . ASN A 1 323 ? 18.724 25.781 11.123 1.00 15.77 324 ASN A N 1
ATOM 2483 C CA . ASN A 1 323 ? 18.554 24.543 11.881 1.00 13.55 324 ASN A CA 1
ATOM 2484 C C . ASN A 1 323 ? 18.766 23.325 11.002 1.00 16.92 324 ASN A C 1
ATOM 2485 O O . ASN A 1 323 ? 19.320 22.321 11.468 1.00 15.44 324 ASN A O 1
ATOM 2490 N N . ALA A 1 324 ? 18.359 23.400 9.730 1.00 10.93 325 ALA A N 1
ATOM 2491 C CA . ALA A 1 324 ? 18.576 22.267 8.827 1.00 13.04 325 ALA A CA 1
ATOM 2492 C C . ALA A 1 324 ? 20.066 22.020 8.612 1.00 12.96 325 ALA A C 1
ATOM 2493 O O . ALA A 1 324 ? 20.525 20.869 8.618 1.00 13.61 325 ALA A O 1
ATOM 2495 N N . GLN A 1 325 ? 20.839 23.093 8.424 1.00 14.87 326 GLN A N 1
ATOM 2496 C CA . GLN A 1 325 ? 22.277 22.939 8.242 1.00 15.47 326 GLN A CA 1
ATOM 2497 C C . GLN A 1 325 ? 22.967 22.385 9.484 1.00 17.77 326 GLN A C 1
ATOM 2498 O O . GLN A 1 325 ? 24.090 21.871 9.382 1.00 18.26 326 GLN A O 1
ATOM 2504 N N . LYS A 1 326 ? 22.333 22.481 10.648 1.00 13.15 327 LYS A N 1
ATOM 2505 C CA . LYS A 1 326 ? 22.862 21.910 11.875 1.00 16.14 327 LYS A CA 1
ATOM 2506 C C . LYS A 1 326 ? 22.287 20.541 12.169 1.00 19.46 327 LYS A C 1
ATOM 2507 O O . LYS A 1 326 ? 22.680 19.916 13.159 1.00 18.39 327 LYS A O 1
ATOM 2513 N N . GLY A 1 327 ? 21.383 20.041 11.325 1.00 13.46 328 GLY A N 1
ATOM 2514 C CA . GLY A 1 327 ? 20.631 18.846 11.630 1.00 12.47 328 GLY A CA 1
ATOM 2515 C C . GLY A 1 327 ? 21.225 17.571 11.045 1.00 17.64 328 GLY A C 1
ATOM 2516 O O . GLY A 1 327 ? 22.347 17.535 10.535 1.00 18.38 328 GLY A O 1
ATOM 2517 N N . GLU A 1 328 ? 20.448 16.494 11.166 1.00 15.76 329 GLU A N 1
ATOM 2518 C CA . GLU A 1 328 ? 20.828 15.157 10.707 1.00 18.76 329 GLU A CA 1
ATOM 2519 C C . GLU A 1 328 ? 19.911 14.818 9.533 1.00 20.10 329 GLU A C 1
ATOM 2520 O O . GLU A 1 328 ? 18.701 14.708 9.716 1.00 16.54 329 GLU A O 1
ATOM 2526 N N . ILE A 1 329 ? 20.477 14.678 8.329 1.00 18.58 330 ILE A N 1
ATOM 2527 C CA . ILE A 1 329 ? 19.676 14.195 7.203 1.00 18.57 330 ILE A CA 1
ATOM 2528 C C . ILE A 1 329 ? 19.007 12.885 7.597 1.00 15.87 330 ILE A C 1
ATOM 2529 O O . ILE A 1 329 ? 19.678 11.945 8.033 1.00 18.71 330 ILE A O 1
ATOM 2534 N N . MET A 1 330 ? 17.689 12.798 7.442 1.00 16.17 331 MET A N 1
ATOM 2535 C CA . MET A 1 330 ? 17.033 11.545 7.781 1.00 10.93 331 MET A CA 1
ATOM 2536 C C . MET A 1 330 ? 17.531 10.440 6.854 1.00 13.81 331 MET A C 1
ATOM 2537 O O . MET A 1 330 ? 17.471 10.605 5.633 1.00 17.07 331 MET A O 1
ATOM 2542 N N . PRO A 1 331 ? 18.017 9.311 7.386 1.00 16.33 332 PRO A N 1
ATOM 2543 C CA . PRO A 1 331 ? 18.378 8.177 6.522 1.00 11.71 332 PRO A CA 1
ATOM 2544 C C . PRO A 1 331 ? 17.242 7.779 5.588 1.00 18.24 332 PRO A C 1
ATOM 2545 O O . PRO A 1 331 ? 16.074 7.707 5.979 1.00 19.72 332 PRO A O 1
ATOM 2549 N N . ASN A 1 332 ? 17.594 7.474 4.344 1.00 16.02 333 ASN A N 1
ATOM 2550 C CA . ASN A 1 332 ? 16.567 7.268 3.325 1.00 17.72 333 ASN A CA 1
ATOM 2551 C C . ASN A 1 332 ? 16.314 5.789 3.086 1.00 22.10 333 ASN A C 1
ATOM 2552 O O . ASN A 1 332 ? 16.114 5.360 1.946 1.00 28.37 333 ASN A O 1
ATOM 2557 N N . ILE A 1 333 ? 16.283 4.988 4.153 1.00 17.85 334 ILE A N 1
ATOM 2558 C CA . ILE A 1 333 ? 16.229 3.534 4.058 1.00 16.05 334 ILE A CA 1
ATOM 2559 C C . ILE A 1 333 ? 14.985 3.022 4.775 1.00 17.41 334 ILE A C 1
ATOM 2560 O O . ILE A 1 333 ? 14.494 3.674 5.709 1.00 16.52 334 ILE A O 1
ATOM 2565 N N . PRO A 1 334 ? 14.436 1.874 4.371 1.00 20.20 335 PRO A N 1
ATOM 2566 C CA . PRO A 1 334 ? 13.235 1.353 5.055 1.00 22.83 335 PRO A CA 1
ATOM 2567 C C . PRO A 1 334 ? 13.477 0.939 6.511 1.00 26.28 335 PRO A C 1
ATOM 2568 O O . PRO A 1 334 ? 12.519 0.917 7.306 1.00 24.26 335 PRO A O 1
ATOM 2572 N N . GLN A 1 335 ? 14.733 0.661 6.892 1.00 23.13 336 GLN A N 1
ATOM 2573 C CA . GLN A 1 335 ? 15.063 0.346 8.283 1.00 22.50 336 GLN A CA 1
ATOM 2574 C C . GLN A 1 335 ? 14.673 1.457 9.263 1.00 21.85 336 GLN A C 1
ATOM 2575 O O . GLN A 1 335 ? 14.572 1.200 10.477 1.00 21.83 336 GLN A O 1
ATOM 2581 N N . MET A 1 336 ? 14.427 2.681 8.779 1.00 16.59 337 MET A N 1
ATOM 2582 C CA . MET A 1 336 ? 14.043 3.756 9.692 1.00 15.61 337 MET A CA 1
ATOM 2583 C C . MET A 1 336 ? 12.714 3.487 10.378 1.00 21.72 337 MET A C 1
ATOM 2584 O O . MET A 1 336 ? 12.501 3.983 11.497 1.00 18.51 337 MET A O 1
ATOM 2589 N N . SER A 1 337 ? 11.841 2.680 9.760 1.00 19.95 338 SER A N 1
ATOM 2590 C CA . SER A 1 337 ? 10.591 2.328 10.427 1.00 19.51 338 SER A CA 1
ATOM 2591 C C . SER A 1 337 ? 10.861 1.746 11.806 1.00 28.42 338 SER A C 1
ATOM 2592 O O . SER A 1 337 ? 10.323 2.225 12.817 1.00 23.47 338 SER A O 1
ATOM 2595 N N . ALA A 1 338 ? 11.757 0.753 11.871 1.00 23.24 339 ALA A N 1
ATOM 2596 C CA . ALA A 1 338 ? 12.031 0.115 13.154 1.00 26.03 339 ALA A CA 1
ATOM 2597 C C . ALA A 1 338 ? 12.604 1.119 14.135 1.00 27.48 339 ALA A C 1
ATOM 2598 O O . ALA A 1 338 ? 12.204 1.158 15.313 1.00 21.58 339 ALA A O 1
ATOM 2600 N N . PHE A 1 339 ? 13.506 1.975 13.639 1.00 21.28 340 PHE A N 1
ATOM 2601 C CA . PHE A 1 339 ? 14.103 3.014 14.465 1.00 20.56 340 PHE A CA 1
ATOM 2602 C C . PHE A 1 339 ? 13.021 3.859 15.102 1.00 17.66 340 PHE A C 1
ATOM 2603 O O . PHE A 1 339 ? 12.998 4.044 16.333 1.00 20.28 340 PHE A O 1
ATOM 2611 N N . TRP A 1 340 ? 12.077 4.334 14.276 1.00 15.56 341 TRP A N 1
ATOM 2612 C CA . TRP A 1 340 ? 11.077 5.261 14.797 1.00 15.81 341 TRP A CA 1
ATOM 2613 C C . TRP A 1 340 ? 10.328 4.614 15.940 1.00 19.08 341 TRP A C 1
ATOM 2614 O O . TRP A 1 340 ? 10.114 5.236 16.996 1.00 17.63 341 TRP A O 1
ATOM 2625 N N . TYR A 1 341 ? 9.957 3.343 15.763 1.00 17.20 342 TYR A N 1
ATOM 2626 C CA . TYR A 1 341 ? 9.112 2.740 16.783 1.00 20.01 342 TYR A CA 1
ATOM 2627 C C . TYR A 1 341 ? 9.928 2.492 18.045 1.00 25.63 342 TYR A C 1
ATOM 2628 O O . TYR A 1 341 ? 9.465 2.775 19.161 1.00 19.26 342 TYR A O 1
ATOM 2637 N N . ALA A 1 342 ? 11.194 2.088 17.870 1.00 19.82 343 ALA A N 1
ATOM 2638 C CA . ALA A 1 342 ? 12.043 1.770 19.015 1.00 20.92 343 ALA A CA 1
ATOM 2639 C C . ALA A 1 342 ? 12.294 3.003 19.869 1.00 20.84 343 ALA A C 1
ATOM 2640 O O . ALA A 1 342 ? 12.080 2.991 21.089 1.00 19.69 343 ALA A O 1
ATOM 2642 N N . VAL A 1 343 ? 12.719 4.094 19.235 1.00 18.17 344 VAL A N 1
ATOM 2643 C CA . VAL A 1 343 ? 13.013 5.304 19.998 1.00 21.77 344 VAL A CA 1
ATOM 2644 C C . VAL A 1 343 ? 11.740 5.869 20.608 1.00 20.15 344 VAL A C 1
ATOM 2645 O O . VAL A 1 343 ? 11.765 6.396 21.731 1.00 16.14 344 VAL A O 1
ATOM 2649 N N . ARG A 1 344 ? 10.598 5.721 19.919 1.00 19.20 345 ARG A N 1
ATOM 2650 C CA . ARG A 1 344 ? 9.366 6.234 20.501 1.00 15.90 345 ARG A CA 1
ATOM 2651 C C . ARG A 1 344 ? 9.115 5.560 21.839 1.00 15.69 345 ARG A C 1
ATOM 2652 O O . ARG A 1 344 ? 8.891 6.224 22.871 1.00 16.45 345 ARG A O 1
ATOM 2660 N N . THR A 1 345 ? 9.262 4.234 21.856 1.00 17.10 346 THR A N 1
ATOM 2661 C CA . THR A 1 345 ? 9.038 3.498 23.091 1.00 18.98 346 THR A CA 1
ATOM 2662 C C . THR A 1 345 ? 10.026 3.945 24.159 1.00 18.69 346 THR A C 1
ATOM 2663 O O . THR A 1 345 ? 9.636 4.227 25.308 1.00 20.50 346 THR A O 1
ATOM 2667 N N . ALA A 1 346 ? 11.300 4.105 23.775 1.00 20.14 347 ALA A N 1
ATOM 2668 C CA . ALA A 1 346 ? 12.302 4.442 24.777 1.00 19.11 347 ALA A CA 1
ATOM 2669 C C . ALA A 1 346 ? 11.962 5.771 25.426 1.00 19.14 347 ALA A C 1
ATOM 2670 O O . ALA A 1 346 ? 11.953 5.887 26.659 1.00 17.91 347 ALA A O 1
ATOM 2672 N N . VAL A 1 347 ? 11.594 6.775 24.614 1.00 15.55 348 VAL A N 1
ATOM 2673 C CA . VAL A 1 347 ? 11.419 8.085 25.226 1.00 16.78 348 VAL A CA 1
ATOM 2674 C C . VAL A 1 347 ? 10.239 8.040 26.169 1.00 18.62 348 VAL A C 1
ATOM 2675 O O . VAL A 1 347 ? 10.316 8.515 27.319 1.00 19.79 348 VAL A O 1
ATOM 2679 N N . ILE A 1 348 ? 9.160 7.379 25.735 1.00 16.93 349 ILE A N 1
ATOM 2680 C CA . ILE A 1 348 ? 7.964 7.367 26.565 1.00 17.40 349 ILE A CA 1
ATOM 2681 C C . ILE A 1 348 ? 8.245 6.617 27.857 1.00 20.35 349 ILE A C 1
ATOM 2682 O O . ILE A 1 348 ? 7.881 7.075 28.959 1.00 17.61 349 ILE A O 1
ATOM 2687 N N . ASN A 1 349 ? 9.015 5.524 27.754 1.00 20.71 350 ASN A N 1
ATOM 2688 C CA . ASN A 1 349 ? 9.293 4.731 28.948 1.00 17.09 350 ASN A CA 1
ATOM 2689 C C . ASN A 1 349 ? 10.184 5.493 29.907 1.00 18.15 350 ASN A C 1
ATOM 2690 O O . ASN A 1 349 ? 10.039 5.369 31.130 1.00 20.24 350 ASN A O 1
ATOM 2695 N N . ALA A 1 350 ? 11.120 6.276 29.377 1.00 18.17 351 ALA A N 1
ATOM 2696 C CA . ALA A 1 350 ? 11.986 7.012 30.290 1.00 17.22 351 ALA A CA 1
ATOM 2697 C C . ALA A 1 350 ? 11.227 8.183 30.888 1.00 24.24 351 ALA A C 1
ATOM 2698 O O . ALA A 1 350 ? 11.363 8.474 32.088 1.00 19.37 351 ALA A O 1
ATOM 2700 N N . ALA A 1 351 ? 10.359 8.814 30.079 1.00 18.44 352 ALA A N 1
ATOM 2701 C CA . ALA A 1 351 ? 9.697 10.030 30.546 1.00 21.14 352 ALA A CA 1
ATOM 2702 C C . ALA A 1 351 ? 8.626 9.698 31.570 1.00 24.90 352 ALA A C 1
ATOM 2703 O O . ALA A 1 351 ? 8.307 10.520 32.448 1.00 21.44 352 ALA A O 1
ATOM 2705 N N . SER A 1 352 ? 8.071 8.493 31.481 1.00 23.79 353 SER A N 1
ATOM 2706 C CA . SER A 1 352 ? 7.055 8.041 32.415 1.00 23.81 353 SER A CA 1
ATOM 2707 C C . SER A 1 352 ? 7.649 7.354 33.636 1.00 25.56 353 SER A C 1
ATOM 2708 O O . SER A 1 352 ? 6.914 7.054 34.581 1.00 26.74 353 SER A O 1
ATOM 2711 N N . GLY A 1 353 ? 8.962 7.119 33.661 1.00 22.56 354 GLY A N 1
ATOM 2712 C CA . GLY A 1 353 ? 9.564 6.476 34.808 1.00 20.91 354 GLY A CA 1
ATOM 2713 C C . GLY A 1 353 ? 9.396 4.983 34.867 1.00 25.28 354 GLY A C 1
ATOM 2714 O O . GLY A 1 353 ? 9.680 4.388 35.916 1.00 30.28 354 GLY A O 1
ATOM 2715 N N . ARG A 1 354 ? 8.930 4.349 33.787 1.00 22.24 355 ARG A N 1
ATOM 2716 C CA . ARG A 1 354 ? 8.874 2.894 33.765 1.00 26.11 355 ARG A CA 1
ATOM 2717 C C . ARG A 1 354 ? 10.243 2.259 33.572 1.00 26.48 355 ARG A C 1
ATOM 2718 O O . ARG A 1 354 ? 10.436 1.106 33.968 1.00 26.16 355 ARG A O 1
ATOM 2726 N N . GLN A 1 355 ? 11.186 2.977 32.967 1.00 19.65 356 GLN A N 1
ATOM 2727 C CA . GLN A 1 355 ? 12.537 2.477 32.746 1.00 18.56 356 GLN A CA 1
ATOM 2728 C C . GLN A 1 355 ? 13.521 3.597 33.038 1.00 18.74 356 GLN A C 1
ATOM 2729 O O . GLN A 1 355 ? 13.199 4.770 32.856 1.00 19.84 356 GLN A O 1
ATOM 2735 N N . THR A 1 356 ? 14.740 3.237 33.445 1.00 19.62 357 THR A N 1
ATOM 2736 C CA . THR A 1 356 ? 15.787 4.246 33.463 1.00 18.73 357 THR A CA 1
ATOM 2737 C C . THR A 1 356 ? 16.127 4.696 32.041 1.00 17.25 357 THR A C 1
ATOM 2738 O O . THR A 1 356 ? 15.848 3.999 31.056 1.00 19.13 357 THR A O 1
ATOM 2742 N N . VAL A 1 357 ? 16.764 5.870 31.935 1.00 18.31 358 VAL A N 1
ATOM 2743 C CA . VAL A 1 357 ? 17.246 6.312 30.615 1.00 18.96 358 VAL A CA 1
ATOM 2744 C C . VAL A 1 357 ? 18.173 5.260 30.015 1.00 18.25 358 VAL A C 1
ATOM 2745 O O . VAL A 1 357 ? 18.043 4.893 28.834 1.00 19.43 358 VAL A O 1
ATOM 2749 N N . ASP A 1 358 ? 19.072 4.701 30.839 1.00 16.96 359 ASP A N 1
ATOM 2750 C CA . ASP A 1 358 ? 20.047 3.721 30.345 1.00 21.87 359 ASP A CA 1
ATOM 2751 C C . ASP A 1 358 ? 19.377 2.467 29.780 1.00 18.90 359 ASP A C 1
ATOM 2752 O O . ASP A 1 358 ? 19.731 2.004 28.689 1.00 21.60 359 ASP A O 1
ATOM 2757 N N . ALA A 1 359 ? 18.403 1.906 30.512 1.00 18.03 360 ALA A N 1
ATOM 2758 C CA . ALA A 1 359 ? 17.699 0.711 30.046 1.00 19.70 360 ALA A CA 1
ATOM 2759 C C . ALA A 1 359 ? 16.790 1.009 28.853 1.00 22.60 360 ALA A C 1
ATOM 2760 O O . ALA A 1 359 ? 16.693 0.199 27.918 1.00 19.64 360 ALA A O 1
ATOM 2762 N N . ALA A 1 360 ? 16.106 2.158 28.862 1.00 18.21 361 ALA A N 1
ATOM 2763 C CA . ALA A 1 360 ? 15.217 2.482 27.751 1.00 18.88 361 ALA A CA 1
ATOM 2764 C C . ALA A 1 360 ? 15.994 2.580 26.446 1.00 18.93 361 ALA A C 1
ATOM 2765 O O . ALA A 1 360 ? 15.599 2.003 25.418 1.00 17.66 361 ALA A O 1
ATOM 2767 N N . LEU A 1 361 ? 17.107 3.320 26.471 1.00 16.77 362 LEU A N 1
ATOM 2768 C CA . LEU A 1 361 ? 17.905 3.489 25.259 1.00 20.96 362 LEU A CA 1
ATOM 2769 C C . LEU A 1 361 ? 18.648 2.214 24.870 1.00 18.46 362 LEU A C 1
ATOM 2770 O O . LEU A 1 361 ? 18.803 1.942 23.672 1.00 20.40 362 LEU A O 1
ATOM 2775 N N . ALA A 1 362 ? 19.117 1.419 25.843 1.00 19.66 363 ALA A N 1
ATOM 2776 C CA . ALA A 1 362 ? 19.670 0.105 25.493 1.00 21.03 363 ALA A CA 1
ATOM 2777 C C . ALA A 1 362 ? 18.648 -0.736 24.729 1.00 20.85 363 ALA A C 1
ATOM 2778 O O . ALA A 1 362 ? 18.970 -1.368 23.710 1.00 21.13 363 ALA A O 1
ATOM 2780 N N . ALA A 1 363 ? 17.402 -0.754 25.217 1.00 18.69 364 ALA A N 1
ATOM 2781 C CA . ALA A 1 363 ? 16.362 -1.505 24.531 1.00 25.62 364 ALA A CA 1
ATOM 2782 C C . ALA A 1 363 ? 16.124 -0.965 23.129 1.00 20.45 364 ALA A C 1
ATOM 2783 O O . ALA A 1 363 ? 15.984 -1.744 22.179 1.00 20.66 364 ALA A O 1
ATOM 2785 N N . ALA A 1 364 ? 16.082 0.363 22.970 1.00 18.17 365 ALA A N 1
ATOM 2786 C CA . ALA A 1 364 ? 15.800 0.917 21.644 1.00 21.85 365 ALA A CA 1
ATOM 2787 C C . ALA A 1 364 ? 16.933 0.621 20.665 1.00 24.49 365 ALA A C 1
ATOM 2788 O O . ALA A 1 364 ? 16.693 0.321 19.481 1.00 19.51 365 ALA A O 1
ATOM 2790 N N . GLN A 1 365 ? 18.177 0.726 21.140 1.00 16.40 366 GLN A N 1
ATOM 2791 C CA . GLN A 1 365 ? 19.335 0.367 20.321 1.00 20.67 366 GLN A CA 1
ATOM 2792 C C . GLN A 1 365 ? 19.223 -1.065 19.815 1.00 22.07 366 GLN A C 1
ATOM 2793 O O . GLN A 1 365 ? 19.366 -1.332 18.603 1.00 21.38 366 GLN A O 1
ATOM 2799 N N . THR A 1 366 ? 19.003 -2.000 20.749 1.00 19.52 367 THR A N 1
ATOM 2800 C CA . THR A 1 366 ? 18.907 -3.420 20.406 1.00 19.76 367 THR A CA 1
ATOM 2801 C C . THR A 1 366 ? 17.757 -3.675 19.445 1.00 25.81 367 THR A C 1
ATOM 2802 O O . THR A 1 366 ? 17.892 -4.445 18.490 1.00 22.68 367 THR A O 1
ATOM 2806 N N . ASN A 1 367 ? 16.597 -3.068 19.717 1.00 18.64 368 ASN A N 1
ATOM 2807 C CA . ASN A 1 367 ? 15.408 -3.346 18.917 1.00 28.94 368 ASN A CA 1
ATOM 2808 C C . ASN A 1 367 ? 15.570 -2.831 17.490 1.00 22.29 368 ASN A C 1
ATOM 2809 O O . ASN A 1 367 ? 15.214 -3.532 16.529 1.00 23.52 368 ASN A O 1
ATOM 2814 N N . ALA A 1 368 ? 16.142 -1.629 17.332 1.00 20.52 369 ALA A N 1
ATOM 2815 C CA . ALA A 1 368 ? 16.317 -1.042 16.004 1.00 16.95 369 ALA A CA 1
ATOM 2816 C C . ALA A 1 368 ? 17.341 -1.820 15.182 1.00 23.51 369 ALA A C 1
ATOM 2817 O O . ALA A 1 368 ? 17.112 -2.130 13.992 1.00 22.36 369 ALA A O 1
ATOM 2819 N N . ALA A 1 369 ? 18.491 -2.131 15.798 1.00 22.16 370 ALA A N 1
ATOM 2820 C CA . ALA A 1 369 ? 19.501 -2.922 15.096 1.00 21.06 370 ALA A CA 1
ATOM 2821 C C . ALA A 1 369 ? 18.999 -4.331 14.781 1.00 22.21 370 ALA A C 1
ATOM 2822 O O . ALA A 1 369 ? 19.214 -4.847 13.674 1.00 24.08 370 ALA A O 1
ATOM 2824 N N . ARG A 1 370 ? 18.351 -4.982 15.748 1.00 24.35 371 ARG A N 1
ATOM 2825 C CA . ARG A 1 370 ? 17.883 -6.352 15.535 1.00 25.92 371 ARG A CA 1
ATOM 2826 C C . ARG A 1 370 ? 16.852 -6.413 14.416 1.00 22.19 371 ARG A C 1
ATOM 2827 O O . ARG A 1 370 ? 16.886 -7.327 13.573 1.00 21.71 371 ARG A O 1
ATOM 2835 N N . ALA A 1 371 ? 15.928 -5.447 14.384 1.00 20.34 372 ALA A N 1
ATOM 2836 C CA . ALA A 1 371 ? 14.946 -5.416 13.305 1.00 28.23 372 ALA A CA 1
ATOM 2837 C C . ALA A 1 371 ? 15.620 -5.252 11.946 1.00 32.90 372 ALA A C 1
ATOM 2838 O O . ALA A 1 371 ? 15.254 -5.937 10.979 1.00 28.53 372 ALA A O 1
ATOM 2840 N N . ALA A 1 372 ? 16.629 -4.373 11.854 1.00 24.95 373 ALA A N 1
ATOM 2841 C CA . ALA A 1 372 ? 17.344 -4.231 10.583 1.00 26.10 373 ALA A CA 1
ATOM 2842 C C . ALA A 1 372 ? 18.026 -5.532 10.166 1.00 31.28 373 ALA A C 1
ATOM 2843 O O . ALA A 1 372 ? 17.917 -5.965 9.007 1.00 34.05 373 ALA A O 1
ATOM 2845 N N . ALA A 1 373 ? 18.717 -6.188 11.095 1.00 26.57 374 ALA A N 1
ATOM 2846 C CA . ALA A 1 373 ? 19.403 -7.436 10.751 1.00 26.21 374 ALA A CA 1
ATOM 2847 C C . ALA A 1 373 ? 18.415 -8.522 10.320 1.00 35.98 374 ALA A C 1
ATOM 2848 O O . ALA A 1 373 ? 18.636 -9.248 9.327 1.00 34.61 374 ALA A O 1
ATOM 2850 N N . ILE A 1 374 ? 17.333 -8.670 11.087 1.00 31.24 375 ILE A N 1
ATOM 2851 C CA . ILE A 1 374 ? 16.297 -9.640 10.759 1.00 31.34 375 ILE A CA 1
ATOM 2852 C C . ILE A 1 374 ? 15.748 -9.374 9.365 1.00 35.38 375 ILE A C 1
ATOM 2853 O O . ILE A 1 374 ? 15.466 -10.310 8.602 1.00 43.31 375 ILE A O 1
ATOM 2858 N N . ALA A 1 375 ? 15.606 -8.102 9.003 1.00 36.20 376 ALA A N 1
ATOM 2859 C CA . ALA A 1 375 ? 15.121 -7.769 7.667 1.00 43.31 376 ALA A CA 1
ATOM 2860 C C . ALA A 1 375 ? 16.132 -8.148 6.586 1.00 49.10 376 ALA A C 1
ATOM 2861 O O . ALA A 1 375 ? 15.745 -8.547 5.478 1.00 36.26 376 ALA A O 1
ATOM 2863 N N . GLU A 1 376 ? 17.432 -8.020 6.871 1.00 42.93 377 GLU A N 1
ATOM 2864 C CA . GLU A 1 376 ? 18.423 -8.443 5.887 1.00 42.26 377 GLU A CA 1
ATOM 2865 C C . GLU A 1 376 ? 18.299 -9.934 5.595 1.00 40.57 377 GLU A C 1
ATOM 2866 O O . GLU A 1 376 ? 18.117 -10.348 4.434 1.00 38.72 377 GLU A O 1
ATOM 2872 N N . VAL A 1 377 ? 18.382 -10.764 6.644 1.00 32.70 378 VAL A N 1
ATOM 2873 C CA . VAL A 1 377 ? 18.309 -12.202 6.396 1.00 35.94 378 VAL A CA 1
ATOM 2874 C C . VAL A 1 377 ? 16.933 -12.600 5.870 1.00 46.53 378 VAL A C 1
ATOM 2875 O O . VAL A 1 377 ? 16.804 -13.594 5.137 1.00 44.17 378 VAL A O 1
ATOM 2879 N N . GLN A 1 378 ? 15.903 -11.812 6.192 1.00 45.98 379 GLN A N 1
ATOM 2880 C CA . GLN A 1 378 ? 14.566 -12.068 5.666 1.00 49.89 379 GLN A CA 1
ATOM 2881 C C . GLN A 1 378 ? 14.505 -11.792 4.171 1.00 48.96 379 GLN A C 1
ATOM 2882 O O . GLN A 1 378 ? 13.781 -12.475 3.439 1.00 55.09 379 GLN A O 1
ATOM 2888 N N . ALA A 1 379 ? 15.250 -10.789 3.705 1.00 45.62 380 ALA A N 1
ATOM 2889 C CA . ALA A 1 379 ? 15.335 -10.527 2.272 1.00 46.76 380 ALA A CA 1
ATOM 2890 C C . ALA A 1 379 ? 16.035 -11.670 1.547 1.00 55.92 380 ALA A C 1
ATOM 2891 O O . ALA A 1 379 ? 15.578 -12.118 0.487 1.00 61.81 380 ALA A O 1
ATOM 2893 N N . ALA A 1 380 ? 17.147 -12.166 2.105 1.00 48.97 381 ALA A N 1
ATOM 2894 C CA . ALA A 1 380 ? 17.762 -13.360 1.526 1.00 48.59 381 ALA A CA 1
ATOM 2895 C C . ALA A 1 380 ? 16.747 -14.496 1.412 1.00 52.08 381 ALA A C 1
ATOM 2896 O O . ALA A 1 380 ? 16.616 -15.145 0.359 1.00 51.94 381 ALA A O 1
ATOM 2898 N N . LEU A 1 381 ? 15.994 -14.732 2.491 1.00 50.88 382 LEU A N 1
ATOM 2899 C CA . LEU A 1 381 ? 14.979 -15.779 2.457 1.00 46.32 382 LEU A CA 1
ATOM 2900 C C . LEU A 1 381 ? 13.890 -15.488 1.429 1.00 51.82 382 LEU A C 1
ATOM 2901 O O . LEU A 1 381 ? 13.300 -16.424 0.877 1.00 49.53 382 LEU A O 1
ATOM 2906 N N . GLN A 1 382 ? 13.611 -14.210 1.158 1.00 54.20 383 GLN A N 1
ATOM 2907 C CA . GLN A 1 382 ? 12.652 -13.862 0.111 1.00 63.02 383 GLN A CA 1
ATOM 2908 C C . GLN A 1 382 ? 13.190 -14.222 -1.267 1.00 66.13 383 GLN A C 1
ATOM 2909 O O . GLN A 1 382 ? 12.440 -14.707 -2.125 1.00 65.97 383 GLN A O 1
ATOM 2915 N N . ALA A 1 383 ? 14.486 -13.988 -1.499 1.00 68.30 384 ALA A N 1
ATOM 2916 C CA . ALA A 1 383 ? 15.119 -14.512 -2.704 1.00 59.28 384 ALA A CA 1
ATOM 2917 C C . ALA A 1 383 ? 14.912 -16.017 -2.815 1.00 57.13 384 ALA A C 1
ATOM 2918 O O . ALA A 1 383 ? 14.682 -16.542 -3.911 1.00 57.69 384 ALA A O 1
ATOM 2920 N N . ALA A 1 384 ? 14.973 -16.729 -1.686 1.00 54.91 385 ALA A N 1
ATOM 2921 C CA . ALA A 1 384 ? 14.686 -18.160 -1.734 1.00 51.88 385 ALA A CA 1
ATOM 2922 C C . ALA A 1 384 ? 13.201 -18.457 -1.936 1.00 59.69 385 ALA A C 1
ATOM 2923 O O . ALA A 1 384 ? 12.859 -19.554 -2.399 1.00 57.70 385 ALA A O 1
ATOM 2925 N N . LEU A 1 385 ? 12.314 -17.510 -1.605 1.00 54.35 386 LEU A N 1
ATOM 2926 C CA . LEU A 1 385 ? 10.879 -17.754 -1.734 1.00 59.78 386 LEU A CA 1
ATOM 2927 C C . LEU A 1 385 ? 10.447 -17.831 -3.188 1.00 63.91 386 LEU A C 1
ATOM 2928 O O . LEU A 1 385 ? 9.458 -18.497 -3.508 1.00 69.11 386 LEU A O 1
ATOM 2933 N N . ASN A 1 386 ? 11.163 -17.150 -4.073 1.00 59.95 387 ASN A N 1
ATOM 2934 C CA . ASN A 1 386 ? 10.793 -17.046 -5.476 1.00 65.26 387 ASN A CA 1
ATOM 2935 C C . ASN A 1 386 ? 11.770 -17.800 -6.372 1.00 60.77 387 ASN A C 1
ATOM 2936 O O . ASN A 1 386 ? 11.960 -17.443 -7.537 1.00 65.43 387 ASN A O 1
ATOM 2941 N N . SER A 1 387 ? 12.399 -18.839 -5.833 1.00 55.96 388 SER A N 1
ATOM 2942 C CA . SER A 1 387 ? 13.330 -19.662 -6.586 1.00 52.18 388 SER A CA 1
ATOM 2943 C C . SER A 1 387 ? 12.585 -20.803 -7.273 1.00 56.86 388 SER A C 1
ATOM 2944 O O . SER A 1 387 ? 11.424 -21.094 -6.975 1.00 57.29 388 SER A O 1
ATOM 2947 N N . ASP A 1 388 ? 13.277 -21.475 -8.188 1.00 50.51 389 ASP A N 1
ATOM 2948 C CA . ASP A 1 388 ? 12.654 -22.522 -8.983 1.00 51.07 389 ASP A CA 1
ATOM 2949 C C . ASP A 1 388 ? 12.824 -23.918 -8.378 1.00 52.78 389 ASP A C 1
ATOM 2950 O O . ASP A 1 388 ? 12.487 -24.908 -9.034 1.00 49.84 389 ASP A O 1
ATOM 2955 N N . ASP A 1 389 ? 13.307 -24.018 -7.134 1.00 55.82 390 ASP A N 1
ATOM 2956 C CA . ASP A 1 389 ? 13.436 -25.292 -6.422 1.00 58.30 390 ASP A CA 1
ATOM 2957 C C . ASP A 1 389 ? 12.292 -25.369 -5.415 1.00 64.32 390 ASP A C 1
ATOM 2958 O O . ASP A 1 389 ? 12.214 -24.551 -4.491 1.00 67.80 390 ASP A O 1
ATOM 2963 N N . ASP A 1 390 ? 11.411 -26.358 -5.583 1.00 62.70 391 ASP A N 1
ATOM 2964 C CA . ASP A 1 390 ? 10.223 -26.435 -4.740 1.00 64.61 391 ASP A CA 1
ATOM 2965 C C . ASP A 1 390 ? 10.495 -27.017 -3.359 1.00 60.48 391 ASP A C 1
ATOM 2966 O O . ASP A 1 390 ? 9.723 -26.747 -2.431 1.00 64.53 391 ASP A O 1
ATOM 2971 N N . ALA A 1 391 ? 11.560 -27.805 -3.194 1.00 57.35 392 ALA A N 1
ATOM 2972 C CA . ALA A 1 391 ? 11.979 -28.191 -1.850 1.00 56.31 392 ALA A CA 1
ATOM 2973 C C . ALA A 1 391 ? 12.392 -26.963 -1.042 1.00 60.42 392 ALA A C 1
ATOM 2974 O O . ALA A 1 391 ? 11.969 -26.781 0.108 1.00 60.36 392 ALA A O 1
ATOM 2976 N N . VAL A 1 392 ? 13.201 -26.095 -1.652 1.00 58.08 393 VAL A N 1
ATOM 2977 C CA . VAL A 1 392 ? 13.640 -24.866 -0.998 1.00 55.08 393 VAL A CA 1
ATOM 2978 C C . VAL A 1 392 ? 12.442 -23.987 -0.650 1.00 62.72 393 VAL A C 1
ATOM 2979 O O . VAL A 1 392 ? 12.314 -23.499 0.481 1.00 54.30 393 VAL A O 1
ATOM 2983 N N . VAL A 1 393 ? 11.539 -23.783 -1.615 1.00 56.96 394 VAL A N 1
ATOM 2984 C CA . VAL A 1 393 ? 10.368 -22.938 -1.379 1.00 57.25 394 VAL A CA 1
ATOM 2985 C C . VAL A 1 393 ? 9.518 -23.508 -0.249 1.00 59.56 394 VAL A C 1
ATOM 2986 O O . VAL A 1 393 ? 9.104 -22.784 0.665 1.00 65.78 394 VAL A O 1
ATOM 2990 N N . ALA A 1 394 ? 9.247 -24.815 -0.297 1.00 56.85 395 ALA A N 1
ATOM 2991 C CA . ALA A 1 394 ? 8.463 -25.446 0.760 1.00 62.71 395 ALA A CA 1
ATOM 2992 C C . ALA A 1 394 ? 9.103 -25.226 2.125 1.00 69.80 395 ALA A C 1
ATOM 2993 O O . ALA A 1 394 ? 8.408 -24.918 3.104 1.00 68.99 395 ALA A O 1
ATOM 2995 N N . TRP A 1 395 ? 10.432 -25.351 2.196 1.00 70.03 396 TRP A N 1
ATOM 2996 C CA . TRP A 1 395 ? 11.146 -25.206 3.463 1.00 63.67 396 TRP A CA 1
ATOM 2997 C C . TRP A 1 395 ? 11.050 -23.776 4.000 1.00 56.08 396 TRP A C 1
ATOM 2998 O O . TRP A 1 395 ? 10.652 -23.551 5.151 1.00 60.79 396 TRP A O 1
ATOM 3009 N N . VAL A 1 396 ? 11.416 -22.785 3.183 1.00 51.52 397 VAL A 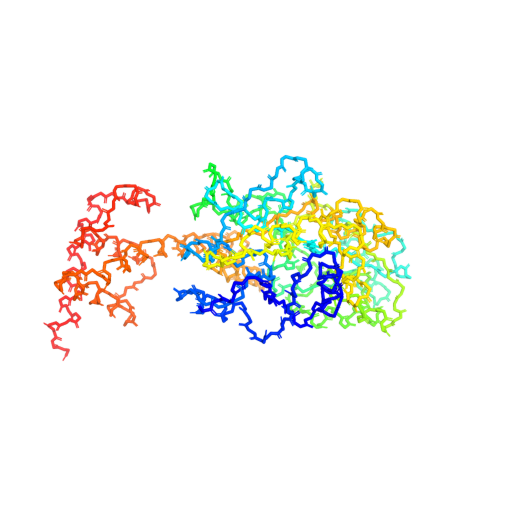N 1
ATOM 3010 C CA . VAL A 1 396 ? 11.396 -21.412 3.681 1.00 56.34 397 VAL A CA 1
ATOM 3011 C C . VAL A 1 396 ? 9.976 -20.990 4.038 1.00 69.02 397 VAL A C 1
ATOM 3012 O O . VAL A 1 396 ? 9.758 -20.262 5.023 1.00 71.90 397 VAL A O 1
ATOM 3016 N N . GLN A 1 397 ? 8.991 -21.445 3.261 1.00 62.55 398 GLN A N 1
ATOM 3017 C CA . GLN A 1 397 ? 7.596 -21.285 3.654 1.00 70.82 398 GLN A CA 1
ATOM 3018 C C . GLN A 1 397 ? 7.368 -21.836 5.058 1.00 71.12 398 GLN A C 1
ATOM 3019 O O . GLN A 1 397 ? 6.875 -21.130 5.944 1.00 74.83 398 GLN A O 1
ATOM 3025 N N . ALA A 1 398 ? 7.753 -23.099 5.280 1.00 68.40 399 ALA A N 1
ATOM 3026 C CA . ALA A 1 398 ? 7.594 -23.725 6.592 1.00 59.29 399 ALA A CA 1
ATOM 3027 C C . ALA A 1 398 ? 8.160 -22.855 7.707 1.00 59.44 399 ALA A C 1
ATOM 3028 O O . ALA A 1 398 ? 7.533 -22.691 8.758 1.00 73.51 399 ALA A O 1
ATOM 3030 N N . VAL A 1 399 ? 9.352 -22.287 7.499 1.00 57.28 400 VAL A N 1
ATOM 3031 C CA . VAL A 1 399 ? 9.974 -21.483 8.552 1.00 56.98 400 VAL A CA 1
ATOM 3032 C C . VAL A 1 399 ? 9.159 -20.221 8.818 1.00 68.50 400 VAL A C 1
ATOM 3033 O O . VAL A 1 399 ? 8.936 -19.837 9.980 1.00 72.76 400 VAL A O 1
ATOM 3037 N N . MET A 1 400 ? 8.694 -19.558 7.750 1.00 63.68 401 MET A N 1
ATOM 3038 C CA . MET A 1 400 ? 7.815 -18.401 7.931 1.00 70.74 401 MET A CA 1
ATOM 3039 C C . MET A 1 400 ? 6.575 -18.774 8.746 1.00 73.39 401 MET A C 1
ATOM 3040 O O . MET A 1 400 ? 6.213 -18.080 9.708 1.00 71.82 401 MET A O 1
ATOM 3045 N N . ASP A 1 401 ? 5.909 -19.871 8.366 1.00 69.62 402 ASP A N 1
ATOM 3046 C CA . ASP A 1 401 ? 4.803 -20.410 9.158 1.00 77.13 402 ASP A CA 1
ATOM 3047 C C . ASP A 1 401 ? 5.186 -20.540 10.627 1.00 79.97 402 ASP A C 1
ATOM 3048 O O . ASP A 1 401 ? 4.439 -20.123 11.521 1.00 84.38 402 ASP A O 1
ATOM 3053 N N . LEU A 1 402 ? 6.358 -21.129 10.888 1.00 82.20 403 LEU A N 1
ATOM 3054 C CA . LEU A 1 402 ? 6.790 -21.387 12.257 1.00 73.21 403 LEU A CA 1
ATOM 3055 C C . LEU A 1 402 ? 6.908 -20.099 13.060 1.00 71.50 403 LEU A C 1
ATOM 3056 O O . LEU A 1 402 ? 6.566 -20.070 14.248 1.00 77.61 403 LEU A O 1
ATOM 3061 N N . ILE A 1 403 ? 7.386 -19.020 12.438 1.00 70.58 404 ILE A N 1
ATOM 3062 C CA . ILE A 1 403 ? 7.525 -17.788 13.210 1.00 72.78 404 ILE A CA 1
ATOM 3063 C C . ILE A 1 403 ? 6.179 -17.081 13.383 1.00 80.25 404 ILE A C 1
ATOM 3064 O O . ILE A 1 403 ? 5.862 -16.600 14.480 1.00 79.11 404 ILE A O 1
ATOM 3069 N N . LYS A 1 404 ? 5.356 -17.012 12.328 1.00 79.38 405 LYS A N 1
ATOM 3070 C CA . LYS A 1 404 ? 4.077 -16.312 12.460 1.00 80.26 405 LYS A CA 1
ATOM 3071 C C . LYS A 1 404 ? 3.143 -17.000 13.455 1.00 79.50 405 LYS A C 1
ATOM 3072 O O . LYS A 1 404 ? 2.245 -16.349 13.999 1.00 79.43 405 LYS A O 1
ATOM 3078 N N . ASN A 1 405 ? 3.339 -18.291 13.709 1.00 74.82 406 ASN A N 1
ATOM 3079 C CA . ASN A 1 405 ? 2.664 -18.984 14.798 1.00 73.50 406 ASN A CA 1
ATOM 3080 C C . ASN A 1 405 ? 3.305 -18.725 16.159 1.00 73.28 406 ASN A C 1
ATOM 3081 O O . ASN A 1 405 ? 2.880 -19.331 17.150 1.00 73.43 406 ASN A O 1
ATOM 3086 N N . GLY A 1 406 ? 4.308 -17.853 16.232 1.00 74.23 407 GLY A N 1
ATOM 3087 C CA . GLY A 1 406 ? 4.919 -17.514 17.509 1.00 69.82 407 GLY A CA 1
ATOM 3088 C C . GLY A 1 406 ? 5.635 -18.662 18.186 1.00 68.17 407 GLY A C 1
ATOM 3089 O O . GLY A 1 406 ? 5.571 -18.794 19.415 1.00 67.81 407 GLY A O 1
ATOM 3090 N N . LYS A 1 407 ? 6.307 -19.508 17.411 1.00 64.87 408 LYS A N 1
ATOM 3091 C CA . LYS A 1 407 ? 7.121 -20.583 17.961 1.00 60.03 408 LYS A CA 1
ATOM 3092 C C . LYS A 1 407 ? 8.578 -20.179 18.138 1.00 52.45 408 LYS A C 1
ATOM 3093 O O . LYS A 1 407 ? 9.387 -21.008 18.570 1.00 50.55 408 LYS A O 1
ATOM 3099 N N . VAL A 1 408 ? 8.924 -18.934 17.810 1.00 50.33 409 VAL A N 1
ATOM 3100 C CA . VAL A 1 408 ? 10.300 -18.450 17.803 1.00 45.59 409 VAL A CA 1
ATOM 3101 C C . VAL A 1 408 ? 10.325 -17.073 18.450 1.00 41.95 409 VAL A C 1
ATOM 3102 O O . VAL A 1 408 ? 9.576 -16.180 18.042 1.00 44.63 409 VAL A O 1
ATOM 3106 N N . SER A 1 409 ? 11.184 -16.890 19.447 1.00 42.63 410 SER A N 1
ATOM 3107 C CA . SER A 1 409 ? 11.246 -15.586 20.090 1.00 49.96 410 SER A CA 1
ATOM 3108 C C . SER A 1 409 ? 11.994 -14.585 19.206 1.00 44.56 410 SER A C 1
ATOM 3109 O O . SER A 1 409 ? 12.795 -14.949 18.340 1.00 35.46 410 SER A O 1
ATOM 3112 N N . GLU A 1 410 ? 11.705 -13.302 19.430 1.00 37.18 411 GLU A N 1
ATOM 3113 C CA . GLU A 1 410 ? 12.378 -12.240 18.695 1.00 36.64 411 GLU A CA 1
ATOM 3114 C C . GLU A 1 410 ? 13.890 -12.358 18.805 1.00 40.55 411 GLU A C 1
ATOM 3115 O O . GLU A 1 410 ? 14.612 -12.023 17.858 1.00 35.23 411 GLU A O 1
ATOM 3121 N N . GLU A 1 411 ? 14.388 -12.840 19.947 1.00 33.03 412 GLU A N 1
ATOM 3122 C CA . GLU A 1 411 ? 15.825 -12.879 20.172 1.00 34.50 412 GLU A CA 1
ATOM 3123 C C . GLU A 1 411 ? 16.485 -14.074 19.499 1.00 36.25 412 GLU A C 1
ATOM 3124 O O . GLU A 1 411 ? 17.702 -14.056 19.288 1.00 41.47 412 GLU A O 1
ATOM 3130 N N . GLU A 1 412 ? 15.711 -15.102 19.152 1.00 33.89 413 GLU A N 1
ATOM 3131 C CA . GLU A 1 412 ? 16.219 -16.247 18.405 1.00 34.69 413 GLU A CA 1
ATOM 3132 C C . GLU A 1 412 ? 16.013 -16.107 16.904 1.00 31.85 413 GLU A C 1
ATOM 3133 O O . GLU A 1 412 ? 16.539 -16.928 16.150 1.00 35.84 413 GLU A O 1
ATOM 3139 N N . ALA A 1 413 ? 15.280 -15.078 16.462 1.00 37.22 414 ALA A N 1
ATOM 3140 C CA . ALA A 1 413 ? 14.832 -15.015 15.073 1.00 36.56 414 ALA A CA 1
ATOM 3141 C C . ALA A 1 413 ? 16.003 -14.890 14.104 1.00 41.00 414 ALA A C 1
ATOM 3142 O O . ALA A 1 413 ? 15.981 -15.488 13.022 1.00 37.17 414 ALA A O 1
ATOM 3144 N N . LYS A 1 414 ? 17.037 -14.129 14.469 1.00 31.63 415 LYS A N 1
ATOM 3145 C CA . LYS A 1 414 ? 18.170 -13.957 13.563 1.00 35.28 415 LYS A CA 1
ATOM 3146 C C . LYS A 1 414 ? 18.911 -15.274 13.340 1.00 34.52 415 LYS A C 1
ATOM 3147 O O . LYS A 1 414 ? 19.212 -15.647 12.198 1.00 48.12 415 LYS A O 1
ATOM 3153 N N . LEU A 1 415 ? 19.197 -16.005 14.420 1.00 32.56 416 LEU A N 1
ATOM 3154 C CA . LEU A 1 415 ? 19.887 -17.285 14.299 1.00 35.89 416 LEU A CA 1
ATOM 3155 C C . LEU A 1 415 ? 19.051 -18.293 13.519 1.00 45.02 416 LEU A C 1
ATOM 3156 O O . LEU A 1 415 ? 19.581 -19.050 12.697 1.00 42.48 416 LEU A O 1
ATOM 3161 N N . MET A 1 416 ? 17.742 -18.333 13.782 1.00 42.01 417 MET A N 1
ATOM 3162 C CA . MET A 1 416 ? 16.879 -19.291 13.098 1.00 42.21 417 MET A CA 1
ATOM 3163 C C . MET A 1 416 ? 16.756 -18.962 11.618 1.00 36.03 417 MET A C 1
ATOM 3164 O O . MET A 1 416 ? 16.827 -19.859 10.770 1.00 42.44 417 MET A O 1
ATOM 3169 N N . LEU A 1 417 ? 16.561 -17.687 11.292 1.00 35.45 418 LEU A N 1
ATOM 3170 C CA . LEU A 1 417 ? 16.469 -17.295 9.894 1.00 37.28 418 LEU A CA 1
ATOM 3171 C C . LEU A 1 417 ? 17.792 -17.521 9.175 1.00 54.49 418 LEU A C 1
ATOM 3172 O O . LEU A 1 417 ? 17.800 -17.832 7.976 1.00 52.97 418 LEU A O 1
ATOM 3177 N N . ALA A 1 418 ? 18.915 -17.389 9.890 1.00 53.30 419 ALA A N 1
ATOM 3178 C CA . ALA A 1 418 ? 20.210 -17.682 9.282 1.00 40.96 419 ALA A CA 1
ATOM 3179 C C . ALA A 1 418 ? 20.383 -19.173 9.044 1.00 40.67 419 ALA A C 1
ATOM 3180 O O . ALA A 1 418 ? 20.959 -19.580 8.029 1.00 43.59 419 ALA A O 1
ATOM 3182 N N . ALA A 1 419 ? 19.918 -20.008 9.979 1.00 37.86 420 ALA A N 1
ATOM 3183 C CA . ALA A 1 419 ? 19.976 -21.448 9.760 1.00 40.60 420 ALA A CA 1
ATOM 3184 C C . ALA A 1 419 ? 19.117 -21.847 8.567 1.00 45.03 420 ALA A C 1
ATOM 3185 O O . ALA A 1 419 ? 19.524 -22.679 7.744 1.00 43.93 420 ALA A O 1
ATOM 3187 N N . ALA A 1 420 ? 17.925 -21.254 8.460 1.00 44.38 421 ALA A N 1
ATOM 3188 C CA . ALA A 1 420 ? 17.089 -21.466 7.283 1.00 44.76 421 ALA A CA 1
ATOM 3189 C C . ALA A 1 420 ? 17.813 -21.038 6.014 1.00 38.99 421 ALA A C 1
ATOM 3190 O O . ALA A 1 420 ? 17.814 -21.769 5.015 1.00 51.54 421 ALA A O 1
ATOM 3192 N N . ALA A 1 421 ? 18.457 -19.869 6.044 1.00 36.00 422 ALA A N 1
ATOM 3193 C CA . ALA A 1 421 ? 19.151 -19.363 4.863 1.00 42.64 422 ALA A CA 1
ATOM 3194 C C . ALA A 1 421 ? 20.355 -20.223 4.497 1.00 49.55 422 ALA A C 1
ATOM 3195 O O . ALA A 1 421 ? 20.719 -20.309 3.319 1.00 61.79 422 ALA A O 1
ATOM 3197 N N . ALA A 1 422 ? 20.981 -20.866 5.481 1.00 42.67 423 ALA A N 1
ATOM 3198 C CA . ALA A 1 422 ? 22.121 -21.726 5.186 1.00 47.89 423 ALA A CA 1
ATOM 3199 C C . ALA A 1 422 ? 21.663 -23.041 4.572 1.00 54.63 423 ALA A C 1
ATOM 3200 O O . ALA A 1 422 ? 22.240 -23.505 3.579 1.00 49.70 423 ALA A O 1
ATOM 3202 N N . TYR A 1 423 ? 20.633 -23.670 5.155 1.00 48.61 424 TYR A N 1
ATOM 3203 C CA . TYR A 1 423 ? 20.112 -24.885 4.537 1.00 55.61 424 TYR A CA 1
ATOM 3204 C C . TYR A 1 423 ? 19.607 -24.613 3.126 1.00 52.79 424 TYR A C 1
ATOM 3205 O O . TYR A 1 423 ? 19.730 -25.476 2.246 1.00 57.96 424 TYR A O 1
ATOM 3214 N N . ALA A 1 424 ? 19.046 -23.428 2.892 1.00 45.47 425 ALA A N 1
ATOM 3215 C CA . ALA A 1 424 ? 18.500 -23.071 1.591 1.00 50.94 425 ALA A CA 1
ATOM 3216 C C . ALA A 1 424 ? 19.555 -22.581 0.609 1.00 61.10 425 ALA A C 1
ATOM 3217 O O . ALA A 1 424 ? 19.202 -22.257 -0.528 1.00 60.62 425 ALA A O 1
ATOM 3219 N N . GLY A 1 425 ? 20.820 -22.495 1.018 1.00 60.73 426 GLY A N 1
ATOM 3220 C CA . GLY A 1 425 ? 21.883 -22.080 0.121 1.00 58.73 426 GLY A CA 1
ATOM 3221 C C . GLY A 1 425 ? 21.883 -20.619 -0.260 1.00 53.97 426 GLY A C 1
ATOM 3222 O O . GLY A 1 425 ? 22.508 -20.249 -1.257 1.00 54.89 426 GLY A O 1
ATOM 3223 N N . VAL A 1 426 ? 21.208 -19.767 0.508 1.00 51.93 427 VAL A N 1
ATOM 3224 C CA . VAL A 1 426 ? 21.146 -18.341 0.223 1.00 50.48 427 VAL A CA 1
ATOM 3225 C C . VAL A 1 426 ? 21.859 -17.512 1.285 1.00 53.87 427 VAL A C 1
ATOM 3226 O O . VAL A 1 426 ? 21.795 -16.281 1.256 1.00 50.68 427 VAL A O 1
ATOM 3230 N N . LEU A 1 427 ? 22.535 -18.161 2.227 1.00 53.05 428 LEU A N 1
ATOM 3231 C CA . LEU A 1 427 ? 23.289 -17.468 3.262 1.00 53.91 428 LEU A CA 1
ATOM 3232 C C . LEU A 1 427 ? 24.753 -17.431 2.852 1.00 53.56 428 LEU A C 1
ATOM 3233 O O . LEU A 1 427 ? 25.364 -18.477 2.599 1.00 49.30 428 LEU A O 1
ATOM 3238 N N . SER A 1 428 ? 25.288 -16.248 2.767 1.00 57.30 429 SER A N 1
ATOM 3239 C CA . SER A 1 428 ? 26.639 -16.007 2.309 1.00 62.83 429 SER A CA 1
ATOM 3240 C C . SER A 1 428 ? 27.536 -15.656 3.486 1.00 65.77 429 SER A C 1
ATOM 3241 O O . SER A 1 428 ? 27.056 -15.221 4.541 1.00 60.57 429 SER A O 1
ATOM 3244 N N . PRO A 1 429 ? 28.851 -15.837 3.356 1.00 59.94 430 PRO A N 1
ATOM 3245 C CA . PRO A 1 429 ? 29.709 -15.526 4.508 1.00 60.10 430 PRO A CA 1
ATOM 3246 C C . PRO A 1 429 ? 29.698 -14.048 4.855 1.00 67.56 430 PRO A C 1
ATOM 3247 O O . PRO A 1 429 ? 29.793 -13.703 6.043 1.00 65.08 430 PRO A O 1
ATOM 3251 N N . GLU A 1 430 ? 29.506 -13.168 3.863 1.00 61.06 431 GLU A N 1
ATOM 3252 C CA . GLU A 1 430 ? 29.326 -11.750 4.153 1.00 60.86 431 GLU A CA 1
ATOM 3253 C C . GLU A 1 430 ? 28.115 -11.534 5.060 1.00 58.54 431 GLU A C 1
ATOM 3254 O O . GLU A 1 430 ? 28.218 -10.892 6.113 1.00 61.59 431 GLU A O 1
ATOM 3260 N N . LEU A 1 431 ? 26.960 -12.100 4.685 1.00 60.99 432 LEU A N 1
ATOM 3261 C CA . LEU A 1 431 ? 25.771 -11.958 5.525 1.00 47.45 432 LEU A CA 1
ATOM 3262 C C . LEU A 1 431 ? 25.970 -12.606 6.895 1.00 51.19 432 LEU A C 1
ATOM 3263 O O . LEU A 1 431 ? 25.565 -12.038 7.917 1.00 56.80 432 LEU A O 1
ATOM 3268 N N . MET A 1 432 ? 26.586 -13.794 6.939 1.00 47.18 433 MET A N 1
ATOM 3269 C CA . MET A 1 432 ? 26.788 -14.483 8.214 1.00 48.18 433 MET A CA 1
ATOM 3270 C C . MET A 1 432 ? 27.591 -13.622 9.183 1.00 56.20 433 MET A C 1
ATOM 3271 O O . MET A 1 432 ? 27.193 -13.429 10.339 1.00 49.73 433 MET A O 1
ATOM 3276 N N . LYS A 1 433 ? 28.726 -13.083 8.722 1.00 58.05 434 LYS A N 1
ATOM 3277 C CA . LYS A 1 433 ? 29.522 -12.212 9.585 1.00 61.50 434 LYS A CA 1
ATOM 3278 C C . LYS A 1 433 ? 28.798 -10.909 9.903 1.00 54.20 434 LYS A C 1
ATOM 3279 O O . LYS A 1 433 ? 28.959 -10.367 11.005 1.00 56.96 434 LYS A O 1
ATOM 3285 N N . ALA A 1 434 ? 28.000 -10.388 8.967 1.00 51.30 435 ALA A N 1
ATOM 3286 C CA . ALA A 1 434 ? 27.266 -9.158 9.244 1.00 52.29 435 ALA A CA 1
ATOM 3287 C C . ALA A 1 434 ? 26.135 -9.374 10.244 1.00 55.06 435 ALA A C 1
ATOM 3288 O O . ALA A 1 434 ? 25.650 -8.404 10.836 1.00 54.42 435 ALA A O 1
ATOM 3290 N N . LEU A 1 435 ? 25.691 -10.615 10.431 1.00 54.70 436 LEU A N 1
ATOM 3291 C CA . LEU A 1 435 ? 24.728 -10.940 11.474 1.00 45.68 436 LEU A CA 1
ATOM 3292 C C . LEU A 1 435 ? 25.399 -11.225 12.809 1.00 45.43 436 LEU A C 1
ATOM 3293 O O . LEU A 1 435 ? 24.702 -11.368 13.822 1.00 40.22 436 LEU A O 1
ATOM 3298 N N . GLY A 1 436 ? 26.729 -11.297 12.828 1.00 40.71 437 GLY A N 1
ATOM 3299 C CA . GLY A 1 436 ? 27.450 -11.569 14.051 1.00 43.21 437 GLY A CA 1
ATOM 3300 C C . GLY A 1 436 ? 27.434 -13.018 14.466 1.00 50.87 437 GLY A C 1
ATOM 3301 O O . GLY A 1 436 ? 27.601 -13.314 15.653 1.00 59.50 437 GLY A O 1
ATOM 3302 N N . LEU A 1 437 ? 27.253 -13.935 13.520 1.00 42.93 438 LEU A N 1
ATOM 3303 C CA . LEU A 1 437 ? 27.113 -15.357 13.801 1.00 41.87 438 LEU A CA 1
ATOM 3304 C C . LEU A 1 437 ? 28.311 -16.126 13.261 1.00 46.10 438 LEU A C 1
ATOM 3305 O O . L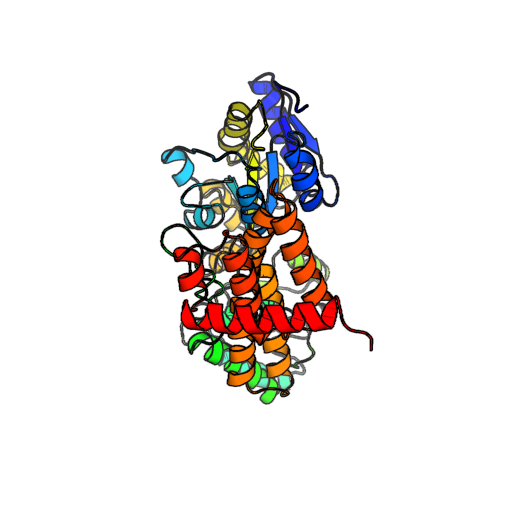EU A 1 437 ? 29.100 -15.613 12.464 1.00 49.97 438 LEU A O 1
ATOM 3310 N N . THR A 1 438 ? 28.434 -17.371 13.703 1.00 37.48 439 THR A N 1
ATOM 3311 C CA . THR A 1 438 ? 29.495 -18.270 13.276 1.00 35.92 439 THR A CA 1
ATOM 3312 C C . THR A 1 438 ? 28.895 -19.568 12.754 1.00 45.23 439 THR A C 1
ATOM 3313 O O . THR A 1 438 ? 27.731 -19.880 13.032 1.00 42.99 439 THR A O 1
ATOM 3317 N N . PRO A 1 439 ? 29.665 -20.347 11.980 1.00 45.54 440 PRO A N 1
ATOM 3318 C CA . PRO A 1 439 ? 29.111 -21.605 11.443 1.00 44.71 440 PRO A CA 1
ATOM 3319 C C . PRO A 1 439 ? 28.684 -22.602 12.509 1.00 44.62 440 PRO A C 1
ATOM 3320 O O . PRO A 1 439 ? 27.658 -23.275 12.339 1.00 48.43 440 PRO A O 1
ATOM 3324 N N . GLU A 1 440 ? 29.449 -22.736 13.596 1.00 39.12 441 GLU A N 1
ATOM 3325 C CA . GLU A 1 440 ? 29.049 -23.652 14.662 1.00 41.33 441 GLU A CA 1
ATOM 3326 C C . GLU A 1 440 ? 27.683 -23.268 15.229 1.00 37.96 441 GLU A C 1
ATOM 3327 O O . GLU A 1 440 ? 26.806 -24.133 15.407 1.00 42.88 441 GLU A O 1
ATOM 3333 N N . GLN A 1 441 ? 27.491 -21.972 15.506 1.00 36.37 442 GLN A N 1
ATOM 3334 C CA . GLN A 1 441 ? 26.202 -21.475 15.979 1.00 39.86 442 GLN A CA 1
ATOM 3335 C C . GLN A 1 441 ? 25.092 -21.842 15.010 1.00 46.41 442 GLN A C 1
ATOM 3336 O O . GLN A 1 441 ? 24.062 -22.397 15.408 1.00 45.83 442 GLN A O 1
ATOM 3342 N N . ILE A 1 442 ? 25.284 -21.515 13.731 1.00 40.19 443 ILE A N 1
ATOM 3343 C CA . ILE A 1 442 ? 24.253 -21.761 12.729 1.00 44.84 443 ILE A CA 1
ATOM 3344 C C . ILE A 1 442 ? 23.911 -23.242 12.656 1.00 42.51 443 ILE A C 1
ATOM 3345 O O . ILE A 1 442 ? 22.751 -23.606 12.457 1.00 50.96 443 ILE A O 1
ATOM 3350 N N . ALA A 1 443 ? 24.902 -24.123 12.812 1.00 37.96 444 ALA A N 1
ATOM 3351 C CA . ALA A 1 443 ? 24.606 -25.549 12.708 1.00 39.65 444 ALA A CA 1
ATOM 3352 C C . ALA A 1 443 ? 23.811 -26.049 13.915 1.00 49.65 444 ALA A C 1
ATOM 3353 O O . ALA A 1 443 ? 22.895 -26.876 13.767 1.00 44.56 444 ALA A O 1
ATOM 3355 N N . ARG A 1 444 ? 24.159 -25.587 15.124 1.00 42.12 445 ARG A N 1
ATOM 3356 C CA . ARG A 1 444 ? 23.356 -25.960 16.291 1.00 42.89 445 ARG A CA 1
ATOM 3357 C C . ARG A 1 444 ? 21.938 -25.396 16.173 1.00 39.07 445 ARG A C 1
ATOM 3358 O O . ARG A 1 444 ? 20.943 -26.101 16.421 1.00 45.30 445 ARG A O 1
ATOM 3366 N N . ALA A 1 445 ? 21.837 -24.140 15.752 1.00 37.45 446 ALA A N 1
ATOM 3367 C CA . ALA A 1 445 ? 20.547 -23.539 15.444 1.00 43.80 446 ALA A CA 1
ATOM 3368 C C . ALA A 1 445 ? 19.795 -24.333 14.381 1.00 51.03 446 ALA A C 1
ATOM 3369 O O . ALA A 1 445 ? 18.562 -24.387 14.405 1.00 45.97 446 ALA A O 1
ATOM 3371 N N . LEU A 1 446 ? 20.518 -24.958 13.447 1.00 45.13 447 LEU A N 1
ATOM 3372 C CA . LEU A 1 446 ? 19.868 -25.690 12.368 1.00 46.34 447 LEU A CA 1
ATOM 3373 C C . LEU A 1 446 ? 19.267 -26.987 12.885 1.00 42.72 447 LEU A C 1
ATOM 3374 O O . LEU A 1 446 ? 18.134 -27.338 12.531 1.00 49.59 447 LEU A O 1
ATOM 3379 N N . ALA A 1 447 ? 20.014 -27.717 13.714 1.00 41.47 448 ALA A N 1
ATOM 3380 C CA . ALA A 1 447 ? 19.433 -28.888 14.363 1.00 49.01 448 ALA A CA 1
ATOM 3381 C C . ALA A 1 447 ? 18.177 -28.500 15.136 1.00 47.05 448 ALA A C 1
ATOM 3382 O O . ALA A 1 447 ? 17.126 -29.155 15.026 1.00 49.19 448 ALA A O 1
ATOM 3384 N N . ARG A 1 448 ? 18.264 -27.411 15.905 1.00 45.18 449 ARG A N 1
ATOM 3385 C CA . ARG A 1 448 ? 17.113 -26.980 16.689 1.00 48.95 449 ARG A CA 1
ATOM 3386 C C . ARG A 1 448 ? 15.924 -26.631 15.798 1.00 52.59 449 ARG A C 1
ATOM 3387 O O . ARG A 1 448 ? 14.776 -26.979 16.111 1.00 57.93 449 ARG A O 1
ATOM 3395 N N . LEU A 1 449 ? 16.177 -25.934 14.691 1.00 47.84 450 LEU A N 1
ATOM 3396 C CA . LEU A 1 449 ? 15.099 -25.578 13.776 1.00 46.18 450 LEU A CA 1
ATOM 3397 C C . LEU A 1 449 ? 14.479 -26.816 13.147 1.00 52.92 450 LEU A C 1
ATOM 3398 O O . LEU A 1 449 ? 13.268 -26.841 12.899 1.00 52.74 450 LEU A O 1
ATOM 3403 N N . ARG A 1 450 ? 15.290 -27.847 12.885 1.00 51.42 451 ARG A N 1
ATOM 3404 C CA . ARG A 1 450 ? 14.748 -29.137 12.472 1.00 56.68 451 ARG A CA 1
ATOM 3405 C C . ARG A 1 450 ? 13.754 -29.657 13.498 1.00 61.66 451 ARG A C 1
ATOM 3406 O O . ARG A 1 450 ? 12.646 -30.084 13.143 1.00 62.10 451 ARG A O 1
ATOM 3414 N N . GLN A 1 451 ? 14.136 -29.636 14.782 1.00 59.47 452 GLN A N 1
ATOM 3415 C CA . GLN A 1 451 ? 13.213 -30.097 15.820 1.00 63.76 452 GLN A CA 1
ATOM 3416 C C . GLN A 1 451 ? 11.918 -29.283 15.817 1.00 58.95 452 GLN A C 1
ATOM 3417 O O . GLN A 1 451 ? 10.817 -29.848 15.760 1.00 58.50 452 GLN A O 1
ATOM 3423 N N . LEU A 1 452 ? 12.036 -27.951 15.852 1.00 56.31 453 LEU A N 1
ATOM 3424 C CA . LEU A 1 452 ? 10.856 -27.089 15.922 1.00 58.18 453 LEU A CA 1
ATOM 3425 C C . LEU A 1 452 ? 9.924 -27.304 14.733 1.00 63.00 453 LEU A C 1
ATOM 3426 O O . LEU A 1 452 ? 8.697 -27.338 14.896 1.00 70.58 453 LEU A O 1
ATOM 3431 N N . LEU A 1 453 ? 10.483 -27.443 13.529 1.00 65.24 454 LEU A N 1
ATOM 3432 C CA . LEU A 1 453 ? 9.655 -27.723 12.361 1.00 56.30 454 LEU A CA 1
ATOM 3433 C C . LEU A 1 453 ? 9.018 -29.102 12.453 1.00 59.54 454 LEU A C 1
ATOM 3434 O O . LEU A 1 453 ? 7.883 -29.297 12.000 1.00 64.18 454 LEU A O 1
ATOM 3439 N N . GLY A 1 454 ? 9.732 -30.069 13.034 1.00 54.90 455 GLY A N 1
ATOM 3440 C CA . GLY A 1 454 ? 9.146 -31.383 13.240 1.00 61.25 455 GLY A CA 1
ATOM 3441 C C . GLY A 1 454 ? 7.921 -31.333 14.133 1.00 65.27 455 GLY A C 1
ATOM 3442 O O . GLY A 1 454 ? 6.855 -31.843 13.778 1.00 69.60 455 GLY A O 1
ATOM 3443 N N . LEU A 1 455 ? 8.057 -30.712 15.308 1.00 59.27 456 LEU A N 1
ATOM 3444 C CA . LEU A 1 455 ? 6.910 -30.575 16.200 1.00 63.79 456 LEU A CA 1
ATOM 3445 C C . LEU A 1 455 ? 5.794 -29.767 15.551 1.00 68.26 456 LEU A C 1
ATOM 3446 O O . LEU A 1 455 ? 4.611 -30.058 15.765 1.00 72.73 456 LEU A O 1
ATOM 3448 N N . GLU A 1 456 ? 6.149 -28.770 14.735 1.00 61.89 457 GLU A N 1
ATOM 3449 C CA . GLU A 1 456 ? 5.141 -27.900 14.136 1.00 66.21 457 GLU A CA 1
ATOM 3450 C C . GLU A 1 456 ? 4.380 -28.579 13.002 1.00 70.96 457 GLU A C 1
ATOM 3451 O O . GLU A 1 456 ? 3.226 -28.220 12.738 1.00 66.77 457 GLU A O 1
ATOM 3457 N N . HIS A 1 457 ? 4.993 -29.549 12.322 1.00 73.15 458 HIS A N 1
ATOM 3458 C CA . HIS A 1 457 ? 4.435 -30.084 11.085 1.00 73.35 458 HIS A CA 1
ATOM 3459 C C . HIS A 1 457 ? 4.036 -31.554 11.141 1.00 65.76 458 HIS A C 1
ATOM 3460 O O . HIS A 1 457 ? 3.115 -31.944 10.422 1.00 64.87 458 HIS A O 1
ATOM 3462 N N . HIS A 1 458 ? 4.687 -32.378 11.958 1.00 65.89 459 HIS A N 1
ATOM 3463 C CA . HIS A 1 458 ? 4.409 -33.812 11.994 1.00 62.63 459 HIS A CA 1
ATOM 3464 C C . HIS A 1 458 ? 4.265 -34.301 13.431 1.00 64.58 459 HIS A C 1
ATOM 3465 O O . HIS A 1 458 ? 4.873 -35.293 13.835 1.00 57.59 459 HIS A O 1
ATOM 3467 N N . HIS A 1 459 ? 3.444 -33.608 14.224 1.00 55.93 460 HIS A N 1
ATOM 3468 C CA . HIS A 1 459 ? 3.251 -33.941 15.632 1.00 60.90 460 HIS A CA 1
ATOM 3469 C C . HIS A 1 459 ? 1.799 -33.710 16.016 1.00 57.13 460 HIS A C 1
ATOM 3470 O O . HIS A 1 459 ? 1.262 -32.616 15.796 1.00 55.72 460 HIS A O 1
ATOM 3477 N N . HIS A 1 460 ? 1.181 -34.733 16.601 1.00 52.28 461 HIS A N 1
ATOM 3478 C CA . HIS A 1 460 ? -0.197 -34.658 17.073 1.00 55.81 461 HIS A CA 1
ATOM 3479 C C . HIS A 1 460 ? -0.213 -34.119 18.502 1.00 59.15 461 HIS A C 1
ATOM 3480 O O . HIS A 1 460 ? 0.340 -34.753 19.410 1.00 55.08 461 HIS A O 1
ATOM 3487 N N . HIS A 1 461 ? -0.850 -32.962 18.704 1.00 50.58 462 HIS A N 1
ATOM 3488 C CA . HIS A 1 461 ? -1.025 -32.417 20.049 1.00 50.13 462 HIS A CA 1
ATOM 3489 C C . HIS A 1 461 ? -2.057 -33.209 20.845 1.00 51.78 462 HIS A C 1
ATOM 3490 O O . HIS A 1 461 ? -2.968 -33.806 20.263 1.00 54.81 462 HIS A O 1
#

Organism: Escherichia coli (strain K12) (NCBI:txid83333)

CATH classification: 3.40.190.10

Nearest PDB structures (foldseek):
  7fbc-assembly1_A  TM=1.002E+00  e=6.316E-87  Serratia sp. FS14
  3w15-assembly1_C  TM=9.958E-01  e=1.879E-66  Saccharomyces cerevisiae S288C
  7t31-assembly4_D  TM=9.700E-01  e=4.263E-67  Clostridioides difficile R20291
  7t31-assembly1_A  TM=9.613E-01  e=2.942E-67  Clostridioides difficile R20291
  7cy6-assembly1_A  TM=9.083E-01  e=1.402E-67  Escherichia coli

Sequence (461 aa):
KIEEGKLVIWINGDKGYNGLAEVGKKFEKDTGIKVTVEHPDKLEEKFPQVAATGDGPDIIFWAHDRFGGYAQSGLLAEITPAAAFQDKLYPFTWDAVRYNGKLIAYPIAVEALSLIYNKDLLPNPPKTWEEIPALDKELKAKGKSALMFNLQEPYFTWPLIAADGGYAFKYAAGKYDIKDVGVDNAGAKAGLTFLVDLIKNKHMNADTDYSIAEAAFNKGETAMTINGPWAWSNIDTSAVNYGVTVLPTFKGQPSKPFVGVLSAGINAASPNKELAKEFLENYLLTDEGLEAVNKDKPLGAVALKSYEEELAKDPRIAATMENAQKGEIMPNIPQMSAFWYAVRTAVINAASGRQTVDAALAAAQTNAARAAAIAEVQAALQAALNSDDDAVVAWVQAVMDLIKNGKVSEEEAKLMLAAAAAYAGVLSPELMKALGLTPEQIARALARLRQLLGLEHHHHH

B-factor: mean 28.66, std 16.01, range [10.11, 90.45]

Foldseek 3Di:
DFDPQEFEEEEAPQFLQVLLLVLQVVVCVVPVHHYHYDHDPPCLVVQLVQLLVLDDGQKYKDWLLQVQVCVVSVFFDFDDDDPVLCVQFDVVQQVSQFAQQTGFWAFWFKKWKWKKFQCVLPVDQDQAPVCQVVVQVVVVVVQAAAEAEALQFVLQLQLQLPQQPADAFDDDDRATQLLRHRQQDPSNLVSLVSVLVCCVSPRYPLPGHHVNRLVCVLCPRYGIYMDIPVSVVVSVVSPRRMDTAFHHHYPNGGRAREMITTTMTGTSSDPCNVVVVCSVRVRCLDLSNQVSRCVSPNRQATRRVVNNVVVCVVVNSVRRVVNNVRHDHPNSDPLVVQLRVLVSQLSSCCNVVVDPNNVSSVRSSCRSSLVVLLVVLVVLLVVQCPDPDVVLNVQSVLVVVLVVVPVADSVCSNLLSLLNSVVSVSHDVVSCVSSVHDPVSSVVSNVVNVVSSCCVPPNDD